Protein 6JZV (pdb70)

Radius of gyration: 25.75 Å; Cα contacts (8 Å, |Δi|>4): 1024; chains: 4; bounding box: 45×72×72 Å

Secondary structure (DSSP, 8-state):
-HHHHHHHHHHHHHHHHS-BSBS--TT-EEEEEEETTTTEEEEEEEEEETTEEEEEEEEEE--HHHHHHHHHHHHHHTT-BHHHHHHHHHHHHHHHHTS---TTS--GGGGGGGGGGGSGGGHHHHHHHHHHHHHHHTT--/-HHHHHHHHHHHHHHHHHHS-BSBS--SSSEEEEEEETTTTEEEEEEEEEETTEEEEEEEEEE--HHHHHHHHHHHHHHTT-BHHHHHHHHHHHHHHHSSS---TTS--GGGGGGGGGGGSHHHHHHHHHHHHHHHHHH--/-HHHHHHHHHHHHHHHHHHS-BSBS--SSSEEEEEEETTTTEEEEEEEEEETTEEEEEEEEEE--HHHHHHHHHHHHHHTT-BHHHHHHHHHHHHHHHTTS-----S--GGGGGGGGGGGSGGGHHHHHHHHHHHHHH-/-HHHHHHHHHHHHHHHHHHS-BSBS--TT-EEEEEEETTTTEEEEEEEEEETTEEEEEEEEEE--HHHHHHHHHHHHHHTT-BHHHHHHHHHHHHHHH------GGGGGGGGGGGSHHHHHHHHHHHHHHHHHHT-

CATH classification: 3.90.1010.10

B-factor: mean 43.9, std 19.66, range [15.32, 124.2]

Organism: Bacillus subtilis (strain 168) (NCBI:txid224308)

Solvent-accessible surface area: 26064 Å² total; per-residue (Å²): 166,80,129,88,89,66,90,74,98,111,39,6,68,40,0,63,77,14,9,11,0,26,9,16,12,60,93,6,21,14,1,40,36,24,4,45,132,60,30,0,50,2,18,0,0,1,50,40,96,70,80,65,0,88,11,0,21,1,40,26,100,13,26,21,10,1,8,0,0,0,0,4,0,0,46,24,0,29,49,88,43,18,124,47,0,55,55,6,3,130,24,0,46,16,4,1,123,46,139,88,137,39,89,103,50,124,5,42,64,2,53,17,0,41,24,16,37,188,117,93,69,71,34,88,1,0,15,3,0,4,87,0,0,71,88,0,10,83,104,105,184,105,159,111,50,100,72,68,63,92,76,148,106,35,18,86,41,1,68,75,14,6,12,0,26,12,32,17,47,128,29,63,43,6,44,35,64,1,95,120,61,48,0,107,1,57,0,0,0,71,57,88,68,84,64,0,75,14,0,24,0,37,15,136,22,27,34,18,1,11,0,0,0,0,4,0,0,44,21,0,28,54,87,51,24,128,43,0,35,47,3,1,132,9,1,43,24,7,4,103,79,120,161,38,86,100,98,55,130,5,41,64,2,55,15,0,60,35,8,48,176,130,104,71,76,27,81,0,0,20,3,0,4,92,0,0,65,128,24,25,44,246,118,154,117,52,103,62,68,64,98,80,145,113,40,18,73,40,0,74,97,12,6,11,0,31,6,23,24,91,138,31,64,52,6,62,38,69,10,103,116,55,42,0,161,6,60,0,0,0,87,51,93,68,78,54,0,74,28,0,25,0,36,21,132,14,25,36,18,0,12,0,0,0,0,4,0,0,45,20,0,26,50,72,43,33,130,41,0,43,52,4,1,123,15,0,37,56,1,3,121,56,126,159,53,110,80,108,54,128,10,43,62,3,70,16,0,56,23,12,40,191,136,88,51,74,38,75,0,0,24,6,0,4,117,0,0,69,130,25,52,107,164,111,52,101,65,66,63,102,78,143,109,39,18,74,40,0,74,109,14,8,10,0,24,7,17,16,50,83,2,46,14,0,33,36,10,2,44,126,63,24,1,33,6,43,0,0,0,63,38,89,69,83,54,0,73,27,0,20,1,41,16,122,22,28,30,20,1,12,0,0,0,0,4,0,0,45,21,0,24,50,78,52,32,136,55,0,62,59,16,1,131,63,0,22,86,36,2,145,88,161,110,128,10,40,64,2,68,15,0,81,38,9,39,179,131,107,87,82,21,94,0,0,11,8,0,1,81,0,0,58,95,1,29,88,134

Sequence (557 aa):
NANLDTLYRQVIMDHYKNPRNKGVLNDSIVVDMNNPTCGDRIRLTMKLDGDIVEDAKFEGEGCSISMASASMMTQAIKGKDIETALSMSKIFSDMMQGKEYDDSIDLGDIEALQGVSKFPARIKCATLSWKALEKGVAKEESFNANLDTLYRQVIMDHYKNPRNKGVLNDSIVVDMNNPTCGDRIRLTMKLDGDIVEDAKFEGEGCSISMASASMMTQAIKGKDIETALSMSKIFSDMMQGKEYDDSIDLGDIEALQGVSKFPARIKCATLSWKALEKGVAKSFNANLDTLYRQVIMDHYKNPRNKGVLNDSIVVDMNNPTCGDRIRLTMKLDGDIVEDAKFEGEGCSISMASASMMTQAIKGKDIETALSMSKIFSDMMQGKEYDDSIDLGDIEALQGVSKFPARIKCATLSWKALEKGVSFNANLDTLYRQVIMDHYKNPRNKGVLNDSIVVDMNNPTCGDRIRLTMKLDGDIVEDAKFEGEGCSISMASASMMTQAIKGKDIETALSMSKIFSDMMQGSIDLGDIEALQGVSKFPARIKCATLSWKALEKGVAK

Foldseek 3Di:
DVVVVVVLVVLLVCCQVVFAQADEDPPWFWFWFADVVQTKIKIKTFDDPPQFRQAIHMHIDGDSQLSSLLSLLRVQRHGHGLVVSLVVLVCLLCLLCPNDPPVVDPSPSSNSSSVVSVPVVCSCSNNGNVVRSVVRVVVVD/DVVVVVVVVLVVLLVCCQVVFAAADEDPCWQWFWFALVVQTWIKIKTFHDPPQFRQAIHMYIDGDSQQSSLLRLLRVQRHGHGLVVSLLVLVQLVLLLDVHPGDPPDPSPSLNSSNVCSVPVSCSCSNSRNSVRSCVRDND/DVVVVVVVVLVVLLVCCQVVFAAADEDPPWFWFWFADVVQTKIKIKTFDDPPQFRQAIHMYIDGDSQLSSLLRLLRVQRHGHGLVVSLLVLVLLLCLCVPHDRPPPDDSPSSNSCNVVSVPVVCSCSNSGNSVRSVVRD/DVVVVVVVVLVVLLVCCQVVFAAADEDPPWFWFWFFDVVQTKIKIKTFRDPPFAGQAIHMHIDGDSQQRSLLSLLRVQRHGGGLVVSLVVLVVLLVLLCVDDPSDSSVSSSVNSVPNSCSCSNNGNVVRSVVRVVD

InterPro domains:
  IPR002871 NIF system FeS cluster assembly, NifU, N-terminal [PF01592] (11-128)
  IPR002871 NIF system FeS cluster assembly, NifU, N-terminal [PTHR10093] (8-142)
  IPR002871 NIF system FeS cluster assembly, NifU, N-terminal [cd06664] (10-138)

Structure (mmCIF, N/CA/C/O backbone):
data_6JZV
#
_entry.id   6JZV
#
_cell.length_a   35.320
_cell.length_b   54.450
_cell.length_c   70.380
_cell.angle_alpha   68.990
_cell.angle_beta   75.860
_cell.angle_gamma   72.540
#
_symmetry.space_group_name_H-M   'P 1'
#
loop_
_entity.id
_entity.type
_entity.pdbx_description
1 polymer 'Zinc-dependent sulfurtransferase SufU'
2 non-polymer 'ZINC ION'
3 water water
#
loop_
_atom_site.group_PDB
_atom_site.id
_atom_site.type_symbol
_atom_site.label_atom_id
_atom_site.label_alt_id
_atom_site.label_comp_id
_atom_site.label_asym_id
_atom_site.label_entity_id
_atom_site.label_seq_id
_atom_site.pdbx_PDB_ins_code
_atom_site.Cartn_x
_atom_site.Cartn_y
_atom_site.Cartn_z
_atom_site.occupancy
_atom_site.B_iso_or_equiv
_atom_site.auth_seq_id
_atom_site.auth_comp_id
_atom_site.auth_asym_id
_atom_site.auth_atom_id
_atom_site.pdbx_PDB_model_num
ATOM 1 N N . ASN A 1 4 ? -16.591 0.219 -35.635 1.00 58.29 4 ASN A N 1
ATOM 2 C CA . ASN A 1 4 ? -16.243 1.205 -34.616 1.00 61.24 4 ASN A CA 1
ATOM 3 C C . ASN A 1 4 ? -16.652 0.722 -33.226 1.00 63.64 4 ASN A C 1
ATOM 4 O O . ASN A 1 4 ? -15.952 0.976 -32.245 1.00 59.94 4 ASN A O 1
ATOM 9 N N . ALA A 1 5 ? -17.798 0.040 -33.138 1.00 60.99 5 ALA A N 1
ATOM 10 C CA . ALA A 1 5 ? -18.211 -0.534 -31.861 1.00 60.05 5 ALA A CA 1
ATOM 11 C C . ALA A 1 5 ? -17.201 -1.570 -31.382 1.00 58.12 5 ALA A C 1
ATOM 12 O O . ALA A 1 5 ? -16.765 -1.542 -30.225 1.00 59.43 5 ALA A O 1
ATOM 14 N N . ASN A 1 6 ? -16.813 -2.492 -32.269 1.00 54.28 6 ASN A N 1
ATOM 15 C CA . ASN A 1 6 ? -15.805 -3.484 -31.912 1.00 53.72 6 ASN A CA 1
ATOM 16 C C . ASN A 1 6 ? -14.483 -2.807 -31.575 1.00 52.90 6 ASN A C 1
ATOM 17 O O . ASN A 1 6 ? -13.769 -3.238 -30.667 1.00 52.01 6 ASN A O 1
ATOM 22 N N . LEU A 1 7 ? -14.149 -1.737 -32.295 1.00 54.88 7 LEU A N 1
ATOM 23 C CA . LEU A 1 7 ? -12.897 -1.031 -32.045 1.00 58.91 7 LEU A CA 1
ATOM 24 C C . LEU A 1 7 ? -12.918 -0.334 -30.690 1.00 55.95 7 LEU A C 1
ATOM 25 O O . LEU A 1 7 ? -11.931 -0.383 -29.939 1.00 53.39 7 LEU A O 1
ATOM 30 N N . ASP A 1 8 ? -14.016 0.353 -30.381 1.00 54.95 8 ASP A N 1
ATOM 31 C CA . ASP A 1 8 ? -14.174 0.938 -29.057 1.00 58.42 8 ASP A CA 1
ATOM 32 C C . ASP A 1 8 ? -14.025 -0.132 -27.985 1.00 57.00 8 ASP A C 1
ATOM 33 O O . ASP A 1 8 ? -13.349 0.077 -26.969 1.00 59.72 8 ASP A O 1
ATOM 38 N N . THR A 1 9 ? -14.660 -1.288 -28.202 1.00 56.30 9 THR A N 1
ATOM 39 C CA . THR A 1 9 ? -14.568 -2.383 -27.244 1.00 58.52 9 THR A CA 1
ATOM 40 C C . THR A 1 9 ? -13.131 -2.878 -27.114 1.00 59.70 9 THR A C 1
ATOM 41 O O . THR A 1 9 ? -12.710 -3.286 -26.032 1.00 60.89 9 THR A O 1
ATOM 45 N N . LEU A 1 10 ? -12.363 -2.851 -28.206 1.00 56.56 10 LEU A N 1
ATOM 46 C CA . LEU A 1 10 ? -10.974 -3.312 -28.168 1.00 57.76 10 LEU A CA 1
ATOM 47 C C . LEU A 1 10 ? -10.099 -2.359 -27.351 1.00 53.03 10 LEU A C 1
ATOM 48 O O . LEU A 1 10 ? -9.291 -2.800 -26.517 1.00 51.51 10 LEU A O 1
ATOM 53 N N . TYR A 1 11 ? -10.228 -1.050 -27.599 1.00 51.39 11 TYR A N 1
ATOM 54 C CA . TYR A 1 11 ? -9.575 -0.062 -26.738 1.00 47.84 11 TYR A CA 1
ATOM 55 C C . TYR A 1 11 ? -9.925 -0.309 -25.276 1.00 43.66 11 TYR A C 1
ATOM 56 O O . TYR A 1 11 ? -9.045 -0.369 -24.399 1.00 40.97 11 TYR A O 1
ATOM 65 N N . ARG A 1 12 ? -11.224 -0.457 -25.007 1.00 40.68 12 ARG A N 1
ATOM 66 C CA . ARG A 1 12 ? -11.690 -0.635 -23.641 1.00 39.76 12 ARG A CA 1
ATOM 67 C C . ARG A 1 12 ? -11.139 -1.919 -23.049 1.00 35.77 12 ARG A C 1
ATOM 68 O O . ARG A 1 12 ? -10.845 -1.975 -21.858 1.00 35.89 12 ARG A O 1
ATOM 76 N N . GLN A 1 13 ? -10.992 -2.962 -23.866 1.00 34.40 13 GLN A N 1
ATOM 77 C CA . GLN A 1 13 ? -10.504 -4.235 -23.357 1.00 39.37 13 GLN A CA 1
ATOM 78 C C . GLN A 1 13 ? -9.022 -4.177 -23.033 1.00 37.18 13 GLN A C 1
ATOM 79 O O . GLN A 1 13 ? -8.591 -4.800 -22.064 1.00 38.48 13 GLN A O 1
ATOM 85 N N . VAL A 1 14 ? -8.228 -3.425 -23.796 1.00 28.68 14 VAL A N 1
ATOM 86 C CA . VAL A 1 14 ? -6.820 -3.283 -23.426 1.00 28.33 14 VAL A CA 1
ATOM 87 C C . VAL A 1 14 ? -6.704 -2.508 -22.115 1.00 29.76 14 VAL A C 1
ATOM 88 O O . VAL A 1 14 ? -6.009 -2.930 -21.172 1.00 32.75 14 VAL A O 1
ATOM 92 N N . ILE A 1 15 ? -7.436 -1.392 -22.017 1.00 30.52 15 ILE A N 1
ATOM 93 C CA . ILE A 1 15 ? -7.392 -0.596 -20.793 1.00 29.21 15 ILE A CA 1
ATOM 94 C C . ILE A 1 15 ? -7.908 -1.404 -19.604 1.00 26.44 15 ILE A C 1
ATOM 95 O O . ILE A 1 15 ? -7.326 -1.371 -18.517 1.00 27.08 15 ILE A O 1
ATOM 100 N N . MET A 1 16 ? -9.010 -2.134 -19.790 1.00 28.51 16 MET A N 1
ATOM 101 C CA . MET A 1 16 ? -9.586 -2.947 -18.724 1.00 25.75 16 MET A CA 1
ATOM 102 C C . MET A 1 16 ? -8.709 -4.138 -18.369 1.00 22.71 16 MET A C 1
ATOM 103 O O . MET A 1 16 ? -8.755 -4.604 -17.231 1.00 29.02 16 MET A O 1
ATOM 108 N N . ASP A 1 17 ? -7.967 -4.698 -19.326 1.00 28.42 17 ASP A N 1
ATOM 109 C CA . ASP A 1 17 ? -7.015 -5.741 -18.970 1.00 31.21 17 ASP A CA 1
ATOM 110 C C . ASP A 1 17 ? -5.954 -5.181 -18.040 1.00 27.94 17 ASP A C 1
ATOM 111 O O . ASP A 1 17 ? -5.570 -5.829 -17.062 1.00 29.32 17 ASP A O 1
ATOM 116 N N . HIS A 1 18 ? -5.485 -3.961 -18.312 1.00 25.46 18 HIS A N 1
ATOM 117 C CA . HIS A 1 18 ? -4.503 -3.382 -17.393 1.00 24.67 18 HIS A CA 1
ATOM 118 C C . HIS A 1 18 ? -5.144 -2.908 -16.089 1.00 22.72 18 HIS A C 1
ATOM 119 O O . HIS A 1 18 ? -4.460 -2.824 -15.062 1.00 26.85 18 HIS A O 1
ATOM 126 N N . TYR A 1 19 ? -6.436 -2.580 -16.102 1.00 22.60 19 TYR A N 1
ATOM 127 C CA . TYR A 1 19 ? -7.091 -2.132 -14.876 1.00 22.68 19 TYR A CA 1
ATOM 128 C C . TYR A 1 19 ? -7.465 -3.301 -13.967 1.00 25.13 19 TYR A C 1
ATOM 129 O O . TYR A 1 19 ? -7.270 -3.228 -12.748 1.00 21.95 19 TYR A O 1
ATOM 138 N N . LYS A 1 20 ? -8.019 -4.373 -14.531 1.00 27.07 20 LYS A N 1
ATOM 139 C CA . LYS A 1 20 ? -8.491 -5.507 -13.751 1.00 28.80 20 LYS A CA 1
ATOM 140 C C . LYS A 1 20 ? -7.427 -6.574 -13.571 1.00 33.51 20 LYS A C 1
ATOM 141 O O . LYS A 1 20 ? -7.542 -7.397 -12.654 1.00 36.99 20 LYS A O 1
ATOM 147 N N . ASN A 1 21 ? -6.401 -6.577 -14.423 1.00 24.59 21 ASN A N 1
ATOM 148 C CA . ASN A 1 21 ? -5.246 -7.461 -14.290 1.00 23.71 21 ASN A CA 1
ATOM 149 C C . ASN A 1 21 ? -3.989 -6.604 -14.210 1.00 24.26 21 ASN A C 1
ATOM 150 O O . ASN A 1 21 ? -3.085 -6.728 -15.044 1.00 25.68 21 ASN A O 1
ATOM 155 N N . PRO A 1 22 ? -3.899 -5.717 -13.216 1.00 19.67 22 PRO A N 1
ATOM 156 C CA . PRO A 1 22 ? -2.796 -4.751 -13.207 1.00 23.48 22 PRO A CA 1
ATOM 157 C C . PRO A 1 22 ? -1.454 -5.445 -13.045 1.00 19.53 22 PRO A C 1
ATOM 158 O O . PRO A 1 22 ? -1.308 -6.374 -12.251 1.00 22.73 22 PRO A O 1
ATOM 162 N N . ARG A 1 23 ? -0.469 -4.976 -13.803 1.00 22.62 23 ARG A N 1
ATOM 163 C CA . ARG A 1 23 ? 0.897 -5.438 -13.629 1.00 26.03 23 ARG A CA 1
ATOM 164 C C . ARG A 1 23 ? 1.563 -4.671 -12.494 1.00 23.82 23 ARG A C 1
ATOM 165 O O . ARG A 1 23 ? 1.307 -3.482 -12.283 1.00 22.41 23 ARG A O 1
ATOM 173 N N . ASN A 1 24 ? 2.410 -5.374 -11.748 1.00 19.20 24 ASN A N 1
ATOM 174 C CA . ASN A 1 24 ? 3.340 -4.759 -10.807 1.00 23.93 24 ASN A CA 1
ATOM 175 C C . ASN A 1 24 ? 2.630 -4.083 -9.635 1.00 25.97 24 ASN A C 1
ATOM 176 O O . ASN A 1 24 ? 3.083 -3.047 -9.147 1.00 25.84 24 ASN A O 1
ATOM 181 N N . LYS A 1 25 ? 1.512 -4.638 -9.175 1.00 18.11 25 LYS A N 1
ATOM 182 C CA . LYS A 1 25 ? 0.895 -4.129 -7.958 1.00 20.17 25 LYS A CA 1
ATOM 183 C C . LYS A 1 25 ? 1.747 -4.488 -6.752 1.00 23.88 25 LYS A C 1
ATOM 184 O O . LYS A 1 25 ? 2.317 -5.580 -6.681 1.00 18.70 25 LYS A O 1
ATOM 190 N N . GLY A 1 26 ? 1.850 -3.555 -5.803 1.00 22.28 26 GLY A N 1
ATOM 191 C CA . GLY A 1 26 ? 2.552 -3.885 -4.585 1.00 21.62 26 GLY A CA 1
ATOM 192 C C . GLY A 1 26 ? 3.514 -2.790 -4.180 1.00 22.75 26 GLY A C 1
ATOM 193 O O . GLY A 1 26 ? 3.405 -1.639 -4.616 1.00 22.06 26 GLY A O 1
ATOM 194 N N . VAL A 1 27 ? 4.461 -3.172 -3.326 1.00 25.77 27 VAL A N 1
ATOM 195 C CA . VAL A 1 27 ? 5.463 -2.267 -2.777 1.00 28.19 27 VAL A CA 1
ATOM 196 C C . VAL A 1 27 ? 6.798 -2.993 -2.790 1.00 25.75 27 VAL A C 1
ATOM 197 O O . VAL A 1 27 ? 6.893 -4.129 -2.314 1.00 29.83 27 VAL A O 1
ATOM 201 N N . LEU A 1 28 ? 7.825 -2.343 -3.326 1.00 26.94 28 LEU A N 1
ATOM 202 C CA . LEU A 1 28 ? 9.138 -2.956 -3.444 1.00 24.71 28 LEU A CA 1
ATOM 203 C C . LEU A 1 28 ? 9.948 -2.764 -2.174 1.00 29.16 28 LEU A C 1
ATOM 204 O O . LEU A 1 28 ? 9.863 -1.732 -1.504 1.00 27.06 28 LEU A O 1
ATOM 209 N N . ASN A 1 29 ? 10.742 -3.780 -1.851 1.00 31.31 29 ASN A N 1
ATOM 210 C CA . ASN A 1 29 ? 11.764 -3.631 -0.831 1.00 31.78 29 ASN A CA 1
ATOM 211 C C . ASN A 1 29 ? 12.802 -2.611 -1.279 1.00 27.80 29 ASN A C 1
ATOM 212 O O . ASN A 1 29 ? 13.018 -2.403 -2.475 1.00 30.99 29 ASN A O 1
ATOM 217 N N . ASP A 1 30 ? 13.432 -1.954 -0.302 1.00 27.27 30 ASP A N 1
ATOM 218 C CA . ASP A 1 30 ? 14.692 -1.243 -0.514 1.00 32.83 30 ASP A CA 1
ATOM 219 C C . ASP A 1 30 ? 14.557 -0.211 -1.636 1.00 35.65 30 ASP A C 1
ATOM 220 O O . ASP A 1 30 ? 15.442 -0.067 -2.482 1.00 34.93 30 ASP A O 1
ATOM 225 N N . SER A 1 31 ? 13.426 0.494 -1.675 1.00 33.13 31 SER A N 1
ATOM 226 C CA . SER A 1 31 ? 13.068 1.266 -2.857 1.00 32.22 31 SER A CA 1
ATOM 227 C C . SER A 1 31 ? 12.743 2.716 -2.516 1.00 29.23 31 SER A C 1
ATOM 228 O O . SER A 1 31 ? 12.565 3.091 -1.353 1.00 26.02 31 SER A O 1
ATOM 231 N N . ILE A 1 32 ? 12.677 3.525 -3.578 1.00 25.26 32 ILE A N 1
ATOM 232 C CA . ILE A 1 32 ? 12.132 4.878 -3.529 1.00 30.39 32 ILE A CA 1
ATOM 233 C C . ILE A 1 32 ? 10.615 4.800 -3.518 1.00 33.04 32 ILE A C 1
ATOM 234 O O . ILE A 1 32 ? 10.017 4.085 -4.332 1.00 30.45 32 ILE A O 1
ATOM 239 N N . VAL A 1 33 ? 9.982 5.541 -2.610 1.00 32.86 33 VAL A N 1
ATOM 240 C CA . VAL A 1 33 ? 8.527 5.608 -2.528 1.00 34.58 33 VAL A CA 1
ATOM 241 C C . VAL A 1 33 ? 8.087 7.027 -2.859 1.00 34.31 33 VAL A C 1
ATOM 242 O O . VAL A 1 33 ? 8.662 8.002 -2.357 1.00 34.87 33 VAL A O 1
ATOM 246 N N . VAL A 1 34 ? 7.124 7.141 -3.769 1.00 31.12 34 VAL A N 1
ATOM 247 C CA . VAL A 1 34 ? 6.555 8.413 -4.187 1.00 32.83 34 VAL A CA 1
ATOM 248 C C . VAL A 1 34 ? 5.043 8.314 -4.106 1.00 32.61 34 VAL A C 1
ATOM 249 O O . VAL A 1 34 ? 4.452 7.378 -4.654 1.00 30.47 34 VAL A O 1
ATOM 253 N N . ASP A 1 35 ? 4.414 9.281 -3.453 1.00 31.20 35 ASP A N 1
ATOM 254 C CA . ASP A 1 35 ? 2.965 9.346 -3.410 1.00 37.64 35 ASP A CA 1
ATOM 255 C C . ASP A 1 35 ? 2.508 10.511 -4.262 1.00 40.46 35 ASP A C 1
ATOM 256 O O . ASP A 1 35 ? 3.149 11.566 -4.287 1.00 44.24 35 ASP A O 1
ATOM 261 N N . MET A 1 36 ? 1.406 10.307 -4.967 1.00 37.65 36 MET A N 1
ATOM 262 C CA . MET A 1 36 ? 0.862 11.361 -5.798 1.00 41.96 36 MET A CA 1
ATOM 263 C C . MET A 1 36 ? -0.642 11.178 -5.822 1.00 40.58 36 MET A C 1
ATOM 264 O O . MET A 1 36 ? -1.144 10.049 -5.855 1.00 37.27 36 MET A O 1
ATOM 269 N N . ASN A 1 37 ? -1.355 12.295 -5.787 1.00 34.97 37 ASN A N 1
ATOM 270 C CA . ASN A 1 37 ? -2.799 12.244 -5.713 1.00 40.42 37 ASN A CA 1
ATOM 271 C C . ASN A 1 37 ? -3.367 13.271 -6.676 1.00 39.81 37 ASN A C 1
ATOM 272 O O . ASN A 1 37 ? -2.767 14.321 -6.922 1.00 37.24 37 ASN A O 1
ATOM 277 N N . ASN A 1 38 ? -4.543 12.946 -7.204 1.00 42.51 38 ASN A N 1
ATOM 278 C CA . ASN A 1 38 ? -5.313 13.766 -8.130 1.00 48.06 38 ASN A CA 1
ATOM 279 C C . ASN A 1 38 ? -6.640 14.003 -7.426 1.00 43.49 38 ASN A C 1
ATOM 280 O O . ASN A 1 38 ? -7.529 13.129 -7.438 1.00 37.65 38 ASN A O 1
ATOM 285 N N . PRO A 1 39 ? -6.768 15.126 -6.711 1.00 45.20 39 PRO A N 1
ATOM 286 C CA . PRO A 1 39 ? -7.928 15.319 -5.826 1.00 45.05 39 PRO A CA 1
ATOM 287 C C . PRO A 1 39 ? -9.245 15.524 -6.558 1.00 48.74 39 PRO A C 1
ATOM 288 O O . PRO A 1 39 ? -10.302 15.242 -5.981 1.00 53.11 39 PRO A O 1
ATOM 292 N N . THR A 1 40 ? -9.225 16.016 -7.800 1.00 47.97 40 THR A N 1
ATOM 293 C CA . THR A 1 40 ? -10.475 16.244 -8.522 1.00 53.68 40 THR A CA 1
ATOM 294 C C . THR A 1 40 ? -11.139 14.926 -8.893 1.00 52.37 40 THR A C 1
ATOM 295 O O . THR A 1 40 ? -12.329 14.719 -8.625 1.00 58.98 40 THR A O 1
ATOM 299 N N . CYS A 1 41 ? -10.383 14.021 -9.516 1.00 46.43 41 CYS A N 1
ATOM 300 C CA . CYS A 1 41 ? -10.936 12.720 -9.861 1.00 40.81 41 CYS A CA 1
ATOM 301 C C . CYS A 1 41 ? -10.929 11.799 -8.654 1.00 41.57 41 CYS A C 1
ATOM 302 O O . CYS A 1 41 ? -11.818 10.953 -8.508 1.00 44.61 41 CYS A O 1
ATOM 305 N N . GLY A 1 42 ? -9.939 11.956 -7.785 1.00 38.63 42 GLY A N 1
ATOM 306 C CA . GLY A 1 42 ? -9.785 11.074 -6.651 1.00 38.83 42 GLY A CA 1
ATOM 307 C C . GLY A 1 42 ? -8.911 9.890 -7.000 1.00 41.74 42 GLY A C 1
ATOM 308 O O . GLY A 1 42 ? -9.192 8.761 -6.583 1.00 45.99 42 GLY A O 1
ATOM 309 N N . ASP A 1 43 ? -7.844 10.127 -7.759 1.00 34.47 43 ASP A N 1
ATOM 310 C CA . ASP A 1 43 ? -6.904 9.058 -8.069 1.00 32.15 43 ASP A CA 1
ATOM 311 C C . ASP A 1 43 ? -5.730 9.186 -7.109 1.00 31.98 43 ASP A C 1
ATOM 312 O O . ASP A 1 43 ? -5.276 10.288 -6.819 1.00 28.57 43 ASP A O 1
ATOM 317 N N . ARG A 1 44 ? -5.261 8.070 -6.577 1.00 32.04 44 ARG A N 1
ATOM 318 C CA . ARG A 1 44 ? -4.074 8.125 -5.741 1.00 35.52 44 ARG A CA 1
ATOM 319 C C . ARG A 1 44 ? -3.173 6.954 -6.086 1.00 35.38 44 ARG A C 1
ATOM 320 O O . ARG A 1 44 ? -3.644 5.818 -6.232 1.00 31.58 44 ARG A O 1
ATOM 328 N N . ILE A 1 45 ? -1.874 7.240 -6.195 1.00 32.95 45 ILE A N 1
ATOM 329 C CA . ILE A 1 45 ? -0.877 6.233 -6.521 1.00 34.49 45 ILE A CA 1
ATOM 330 C C . ILE A 1 45 ? 0.289 6.348 -5.551 1.00 31.91 45 ILE A C 1
ATOM 331 O O . ILE A 1 45 ? 0.672 7.450 -5.128 1.00 27.62 45 ILE A O 1
ATOM 336 N N . ARG A 1 46 ? 0.838 5.193 -5.185 1.00 29.80 46 ARG A N 1
ATOM 337 C CA . ARG A 1 46 ? 2.087 5.046 -4.459 1.00 30.85 46 ARG A CA 1
ATOM 338 C C . ARG A 1 46 ? 3.003 4.233 -5.360 1.00 33.12 46 ARG A C 1
ATOM 339 O O . ARG A 1 46 ? 2.802 3.025 -5.517 1.00 25.46 46 ARG A O 1
ATOM 347 N N . LEU A 1 47 ? 3.992 4.887 -5.957 1.00 29.72 47 LEU A N 1
ATOM 348 C CA . LEU A 1 47 ? 4.939 4.225 -6.838 1.00 30.02 47 LEU A CA 1
ATOM 349 C C . LEU A 1 47 ? 6.216 3.950 -6.059 1.00 33.11 47 LEU A C 1
ATOM 350 O O . LEU A 1 47 ? 6.768 4.857 -5.432 1.00 25.07 47 LEU A O 1
ATOM 355 N N . THR A 1 48 ? 6.683 2.707 -6.103 1.00 29.61 48 THR A N 1
ATOM 356 C CA . THR A 1 48 ? 7.980 2.363 -5.553 1.00 25.14 48 THR A CA 1
ATOM 357 C C . THR A 1 48 ? 8.870 1.934 -6.704 1.00 25.71 48 THR A C 1
ATOM 358 O O . THR A 1 48 ? 8.420 1.253 -7.631 1.00 25.71 48 THR A O 1
ATOM 362 N N . MET A 1 49 ? 10.137 2.323 -6.625 1.00 17.00 49 MET A N 1
ATOM 363 C CA . MET A 1 49 ? 11.104 1.992 -7.660 1.00 26.99 49 MET A CA 1
ATOM 364 C C . MET A 1 49 ? 12.405 1.554 -7.015 1.00 30.11 49 MET A C 1
ATOM 365 O O . MET A 1 49 ? 12.954 2.262 -6.165 1.00 26.98 49 MET A O 1
ATOM 370 N N . LYS A 1 50 ? 12.879 0.386 -7.435 1.00 31.15 50 LYS A N 1
ATOM 371 C CA . LYS A 1 50 ? 14.168 -0.148 -7.034 1.00 35.26 50 LYS A CA 1
ATOM 372 C C . LYS A 1 50 ? 15.151 0.230 -8.131 1.00 40.02 50 LYS A C 1
ATOM 373 O O . LYS A 1 50 ? 15.078 -0.313 -9.243 1.00 37.93 50 LYS A O 1
ATOM 379 N N . LEU A 1 51 ? 16.044 1.173 -7.824 1.00 41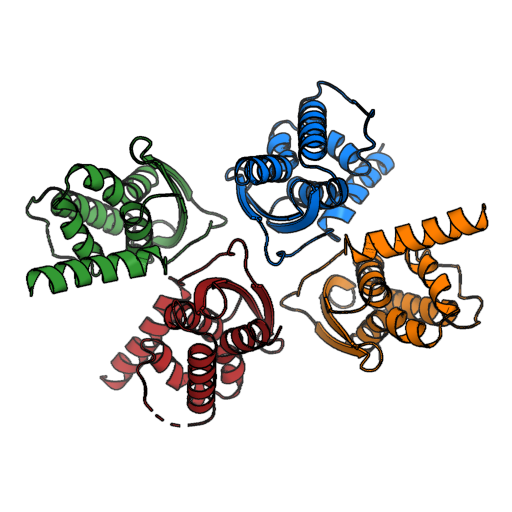.61 51 LEU A N 1
ATOM 380 C CA . LEU A 1 51 ? 17.083 1.619 -8.742 1.00 47.85 51 LEU A CA 1
ATOM 381 C C . LEU A 1 51 ? 18.406 0.942 -8.412 1.00 47.53 51 LEU A C 1
ATOM 382 O O . LEU A 1 51 ? 18.845 0.949 -7.257 1.00 48.46 51 LEU A O 1
ATOM 387 N N . ASP A 1 52 ? 19.040 0.370 -9.431 1.00 46.84 52 ASP A N 1
ATOM 388 C CA . ASP A 1 52 ? 20.423 -0.096 -9.351 1.00 47.21 52 ASP A CA 1
ATOM 389 C C . ASP A 1 52 ? 21.276 0.992 -9.996 1.00 43.35 52 ASP A C 1
ATOM 390 O O . ASP A 1 52 ? 21.451 1.029 -11.216 1.00 37.98 52 ASP A O 1
ATOM 395 N N . GLY A 1 53 ? 21.801 1.891 -9.165 1.00 40.24 53 GLY A N 1
ATOM 396 C CA . GLY A 1 53 ? 22.377 3.127 -9.656 1.00 38.88 53 GLY A CA 1
ATOM 397 C C . GLY A 1 53 ? 21.344 3.985 -10.360 1.00 40.14 53 GLY A C 1
ATOM 398 O O . GLY A 1 53 ? 20.488 4.591 -9.708 1.00 43.87 53 GLY A O 1
ATOM 399 N N . ASP A 1 54 ? 21.413 4.046 -11.692 1.00 36.17 54 ASP A N 1
ATOM 400 C CA . ASP A 1 54 ? 20.465 4.807 -12.497 1.00 37.17 54 ASP A CA 1
ATOM 401 C C . ASP A 1 54 ? 19.591 3.899 -13.355 1.00 33.78 54 ASP A C 1
ATOM 402 O O . ASP A 1 54 ? 18.961 4.366 -14.308 1.00 36.13 54 ASP A O 1
ATOM 407 N N . ILE A 1 55 ? 19.542 2.612 -13.033 1.00 30.71 55 ILE A N 1
ATOM 408 C CA . ILE A 1 55 ? 18.763 1.641 -13.786 1.00 30.82 55 ILE A CA 1
ATOM 409 C C . ILE A 1 55 ? 17.486 1.351 -13.015 1.00 32.20 55 ILE A C 1
ATOM 410 O O . ILE A 1 55 ? 17.534 0.984 -11.834 1.00 32.45 55 ILE A O 1
ATOM 415 N N . VAL A 1 56 ? 16.343 1.521 -13.673 1.00 32.05 56 VAL A N 1
ATOM 416 C CA . VAL A 1 56 ? 15.095 1.111 -13.046 1.00 30.17 56 VAL A CA 1
ATOM 417 C C . VAL A 1 56 ? 15.121 -0.407 -12.985 1.00 33.06 56 VAL A C 1
ATOM 418 O O . VAL A 1 56 ? 14.752 -1.085 -13.949 1.00 37.03 56 VAL A O 1
ATOM 422 N N . GLU A 1 57 ? 15.572 -0.952 -11.855 1.00 29.21 57 GLU A N 1
ATOM 423 C CA . GLU A 1 57 ? 15.659 -2.400 -11.746 1.00 29.54 57 GLU A CA 1
ATOM 424 C C . GLU A 1 57 ? 14.284 -3.008 -11.526 1.00 28.92 57 GLU A C 1
ATOM 425 O O . GLU A 1 57 ? 13.984 -4.082 -12.060 1.00 27.67 57 GLU A O 1
ATOM 431 N N . ASP A 1 58 ? 13.432 -2.323 -10.768 1.00 26.30 58 ASP A N 1
ATOM 432 C CA . ASP A 1 58 ? 12.066 -2.804 -10.613 1.00 21.16 58 ASP A CA 1
ATOM 433 C C . ASP A 1 58 ? 11.167 -1.627 -10.272 1.00 20.72 58 ASP A C 1
ATOM 434 O O . ASP A 1 58 ? 11.631 -0.586 -9.807 1.00 21.11 58 ASP A O 1
ATOM 439 N N . ALA A 1 59 ? 9.871 -1.804 -10.516 1.00 20.50 59 ALA A N 1
ATOM 440 C CA . ALA A 1 59 ? 8.913 -0.742 -10.238 1.00 22.63 59 ALA A CA 1
ATOM 441 C C . ALA A 1 59 ? 7.553 -1.358 -9.960 1.00 23.93 59 ALA A C 1
ATOM 442 O O . ALA A 1 59 ? 7.047 -2.142 -10.768 1.00 25.85 59 ALA A O 1
ATOM 444 N N . LYS A 1 60 ? 6.973 -1.002 -8.819 1.00 21.28 60 LYS A N 1
ATOM 445 C CA . LYS A 1 60 ? 5.649 -1.470 -8.447 1.00 19.05 60 LYS A CA 1
ATOM 446 C C . LYS A 1 60 ? 4.808 -0.266 -8.056 1.00 25.37 60 LYS A C 1
ATOM 447 O O . LYS A 1 60 ? 5.333 0.821 -7.800 1.00 23.55 60 LYS A O 1
ATOM 453 N N . PHE A 1 61 ? 3.490 -0.453 -8.035 1.00 22.24 61 PHE A N 1
ATOM 454 C CA . PHE A 1 61 ? 2.612 0.620 -7.601 1.00 24.20 61 PHE A CA 1
ATOM 455 C C . PHE A 1 61 ? 1.439 0.045 -6.825 1.00 24.71 61 PHE A C 1
ATOM 456 O O . PHE A 1 61 ? 0.990 -1.077 -7.069 1.00 23.86 61 PHE A O 1
ATOM 464 N N . GLU A 1 62 ? 0.965 0.827 -5.872 1.00 25.31 62 GLU A N 1
ATOM 465 C CA . GLU A 1 62 ? -0.320 0.612 -5.234 1.00 27.85 62 GLU A CA 1
ATOM 466 C C . GLU A 1 62 ? -1.171 1.838 -5.508 1.00 28.94 62 GLU A C 1
ATOM 467 O O . GLU A 1 62 ? -0.648 2.908 -5.815 1.00 23.04 62 GLU A O 1
ATOM 473 N N . GLY A 1 63 ? -2.485 1.676 -5.485 1.00 29.03 63 GLY A N 1
ATOM 474 C CA . GLY A 1 63 ? -3.317 2.856 -5.605 1.00 33.30 63 GLY A CA 1
ATOM 475 C C . GLY A 1 63 ? -4.782 2.510 -5.728 1.00 33.02 63 GLY A C 1
ATOM 476 O O . GLY A 1 63 ? -5.178 1.339 -5.773 1.00 32.16 63 GLY A O 1
ATOM 477 N N . GLU A 1 64 ? -5.575 3.572 -5.808 1.00 35.48 64 GLU A N 1
ATOM 478 C CA . GLU A 1 64 ? -6.993 3.491 -6.138 1.00 39.18 64 GLU A CA 1
ATOM 479 C C . GLU A 1 64 ? -7.371 4.700 -6.970 1.00 38.11 64 GLU A C 1
ATOM 480 O O . GLU A 1 64 ? -7.056 5.835 -6.607 1.00 40.61 64 GLU A O 1
ATOM 486 N N . GLY A 1 65 ? -8.077 4.455 -8.062 1.00 33.66 65 GLY A N 1
ATOM 487 C CA . GLY A 1 65 ? -8.480 5.538 -8.929 1.00 31.86 65 GLY A CA 1
ATOM 488 C C . GLY A 1 65 ? -9.282 5.000 -10.089 1.00 29.36 65 GLY A C 1
ATOM 489 O O . GLY A 1 65 ? -9.699 3.838 -10.103 1.00 31.03 65 GLY A O 1
ATOM 490 N N . CYS A 1 66 ? -9.494 5.872 -11.064 1.00 23.71 66 CYS A N 1
ATOM 491 C CA . CYS A 1 66 ? -10.259 5.495 -12.229 1.00 25.79 66 CYS A CA 1
ATOM 492 C C . CYS A 1 66 ? -9.486 4.475 -13.062 1.00 25.13 66 CYS A C 1
ATOM 493 O O . CYS A 1 66 ? -8.293 4.227 -12.856 1.00 31.08 66 CYS A O 1
ATOM 496 N N . SER A 1 67 ? -10.204 3.860 -14.004 1.00 26.63 67 SER A N 1
ATOM 497 C CA . SER A 1 67 ? -9.595 2.890 -14.908 1.00 29.84 67 SER A CA 1
ATOM 498 C C . SER A 1 67 ? -8.376 3.474 -15.610 1.00 28.10 67 SER A C 1
ATOM 499 O O . SER A 1 67 ? -7.363 2.789 -15.788 1.00 25.39 67 SER A O 1
ATOM 502 N N . ILE A 1 68 ? -8.459 4.742 -16.018 1.00 27.12 68 ILE A N 1
ATOM 503 C CA . ILE A 1 68 ? -7.399 5.339 -16.824 1.00 28.36 68 ILE A CA 1
ATOM 504 C C . ILE A 1 68 ? -6.107 5.453 -16.022 1.00 24.10 68 ILE A C 1
ATOM 505 O O . ILE A 1 68 ? -5.040 5.028 -16.477 1.00 31.75 68 ILE A O 1
ATOM 510 N N . SER A 1 69 ? -6.189 5.991 -14.801 1.00 22.82 69 SER A N 1
ATOM 511 C CA . SER A 1 69 ? -4.970 6.233 -14.031 1.00 25.36 69 SER A CA 1
ATOM 512 C C . SER A 1 69 ? -4.309 4.925 -13.603 1.00 25.70 69 SER A C 1
ATOM 513 O O . SER A 1 69 ? -3.084 4.778 -13.702 1.00 25.81 69 SER A O 1
ATOM 516 N N . MET A 1 70 ? -5.105 3.939 -13.188 1.00 24.45 70 MET A N 1
ATOM 517 C CA . MET A 1 70 ? -4.531 2.680 -12.720 1.00 23.56 70 MET A CA 1
ATOM 518 C C . MET A 1 70 ? -4.004 1.850 -13.884 1.00 20.68 70 MET A C 1
ATOM 519 O O . MET A 1 70 ? -2.940 1.225 -13.777 1.00 28.29 70 MET A O 1
ATOM 524 N N . ALA A 1 71 ? -4.731 1.834 -15.006 1.00 24.19 71 ALA A N 1
ATOM 525 C CA . ALA A 1 71 ? -4.225 1.165 -16.199 1.00 21.22 71 ALA A CA 1
ATOM 526 C C . ALA A 1 71 ? -2.924 1.804 -16.672 1.00 21.15 71 ALA A C 1
ATOM 527 O O . ALA A 1 71 ? -1.982 1.103 -17.056 1.00 21.46 71 ALA A O 1
ATOM 529 N N . SER A 1 72 ? -2.862 3.137 -16.664 1.00 23.66 72 SER A N 1
ATOM 530 C CA . SER A 1 72 ? -1.645 3.831 -17.068 1.00 24.60 72 SER A CA 1
ATOM 531 C C . SER A 1 72 ? -0.483 3.486 -16.147 1.00 19.38 72 SER A C 1
ATOM 532 O O . SER A 1 72 ? 0.647 3.296 -16.609 1.00 24.32 72 SER A O 1
ATOM 535 N N . ALA A 1 73 ? -0.733 3.419 -14.835 1.00 20.29 73 ALA A N 1
ATOM 536 C CA . ALA A 1 73 ? 0.319 3.019 -13.902 1.00 17.91 73 ALA A CA 1
ATOM 537 C C . ALA A 1 73 ? 0.817 1.603 -14.183 1.00 22.28 73 ALA A C 1
ATOM 538 O O . ALA A 1 73 ? 2.032 1.350 -14.188 1.00 19.69 73 ALA A O 1
ATOM 540 N N . SER A 1 74 ? -0.107 0.661 -14.402 1.00 17.30 74 SER A N 1
ATOM 541 C CA . SER A 1 74 ? 0.285 -0.700 -14.775 1.00 21.61 74 SER A CA 1
ATOM 542 C C . SER A 1 74 ? 1.174 -0.697 -16.015 1.00 21.31 74 SER A C 1
ATOM 543 O O . SER A 1 74 ? 2.277 -1.275 -16.018 1.00 23.93 74 SER A O 1
ATOM 546 N N . MET A 1 75 ? 0.731 0.005 -17.064 1.00 24.27 75 MET A N 1
ATOM 547 C CA . MET A 1 75 ? 1.478 0.008 -18.314 1.00 21.58 75 MET A CA 1
ATOM 548 C C . MET A 1 75 ? 2.832 0.675 -18.138 1.00 21.08 75 MET A C 1
ATOM 549 O O . MET A 1 75 ? 3.822 0.229 -18.725 1.00 19.89 75 MET A O 1
ATOM 554 N N . MET A 1 76 ? 2.900 1.722 -17.315 1.00 19.89 76 MET A N 1
ATOM 555 C CA . MET A 1 76 ? 4.150 2.449 -17.138 1.00 22.40 76 MET A CA 1
ATOM 556 C C . MET A 1 76 ? 5.173 1.593 -16.416 1.00 20.85 76 MET A C 1
ATOM 557 O O . MET A 1 76 ? 6.336 1.514 -16.835 1.00 24.01 76 MET A O 1
ATOM 562 N N . THR A 1 77 ? 4.769 0.982 -15.296 1.00 19.05 77 THR A N 1
ATOM 563 C CA . THR A 1 77 ? 5.700 0.130 -14.567 1.00 23.79 77 THR A CA 1
ATOM 564 C C . THR A 1 77 ? 6.207 -0.986 -15.465 1.00 24.74 77 THR A C 1
ATOM 565 O O . THR A 1 77 ? 7.402 -1.309 -15.450 1.00 21.33 77 THR A O 1
ATOM 569 N N . GLN A 1 78 ? 5.322 -1.564 -16.284 1.00 21.61 78 GLN A N 1
ATOM 570 C CA . GLN A 1 78 ? 5.784 -2.595 -17.209 1.00 25.77 78 GLN A CA 1
ATOM 571 C C . GLN A 1 78 ? 6.755 -2.023 -18.242 1.00 28.51 78 GLN A C 1
ATOM 572 O O . GLN A 1 78 ? 7.714 -2.696 -18.642 1.00 27.36 78 GLN A O 1
ATOM 578 N N . ALA A 1 79 ? 6.523 -0.782 -18.690 1.00 27.96 79 ALA A N 1
ATOM 579 C CA . ALA A 1 79 ? 7.328 -0.201 -19.763 1.00 28.20 79 ALA A CA 1
ATOM 580 C C . ALA A 1 79 ? 8.709 0.258 -19.303 1.00 33.44 79 ALA A C 1
ATOM 581 O O . ALA A 1 79 ? 9.663 0.208 -20.088 1.00 30.01 79 ALA A O 1
ATOM 583 N N . ILE A 1 80 ? 8.846 0.720 -18.056 1.00 31.58 80 ILE A N 1
ATOM 584 C CA . ILE A 1 80 ? 10.099 1.334 -17.620 1.00 32.55 80 ILE A CA 1
ATOM 585 C C . ILE A 1 80 ? 11.059 0.321 -17.019 1.00 32.02 80 ILE A C 1
ATOM 586 O O . ILE A 1 80 ? 12.223 0.665 -16.761 1.00 26.33 80 ILE A O 1
ATOM 591 N N . LYS A 1 81 ? 10.600 -0.901 -16.755 1.00 32.79 81 LYS A N 1
ATOM 592 C CA . LYS A 1 81 ? 11.432 -1.874 -16.062 1.00 37.85 81 LYS A CA 1
ATOM 593 C C . LYS A 1 81 ? 12.671 -2.202 -16.886 1.00 34.63 81 LYS A C 1
ATOM 594 O O . LYS A 1 81 ? 12.578 -2.582 -18.057 1.00 35.64 81 LYS A O 1
ATOM 600 N N . GLY A 1 82 ? 13.835 -2.065 -16.254 1.00 32.66 82 GLY A N 1
ATOM 601 C CA . GLY A 1 82 ? 15.108 -2.332 -16.886 1.00 36.69 82 GLY A CA 1
ATOM 602 C C . GLY A 1 82 ? 15.729 -1.166 -17.625 1.00 37.05 82 GLY A C 1
ATOM 603 O O . GLY A 1 82 ? 16.847 -1.306 -18.135 1.00 38.41 82 GLY A O 1
ATOM 604 N N . LYS A 1 83 ? 15.048 -0.032 -17.711 1.00 32.79 83 LYS A N 1
ATOM 605 C CA . LYS A 1 83 ? 15.576 1.113 -18.429 1.00 33.05 83 LYS A CA 1
ATOM 606 C C . LYS A 1 83 ? 16.390 2.002 -17.496 1.00 34.36 83 LYS A C 1
ATOM 607 O O . LYS A 1 83 ? 16.215 1.989 -16.274 1.00 32.41 83 LYS A O 1
ATOM 613 N N . ASP A 1 84 ? 17.296 2.776 -18.086 1.00 33.44 84 ASP A N 1
ATOM 614 C CA . ASP A 1 84 ? 17.978 3.802 -17.315 1.00 33.57 84 ASP A CA 1
ATOM 615 C C . ASP A 1 84 ? 17.056 4.997 -17.089 1.00 32.95 84 ASP A C 1
ATOM 616 O O . ASP A 1 84 ? 16.093 5.220 -17.826 1.00 37.96 84 ASP A O 1
ATOM 621 N N . ILE A 1 85 ? 17.364 5.757 -16.034 1.00 35.66 85 ILE A N 1
ATOM 622 C CA . ILE A 1 85 ? 16.575 6.933 -15.666 1.00 41.26 85 ILE A CA 1
ATOM 623 C C . ILE A 1 85 ? 16.374 7.853 -16.863 1.00 43.78 85 ILE A C 1
ATOM 624 O O . ILE A 1 85 ? 15.279 8.377 -17.091 1.00 42.56 85 ILE A O 1
ATOM 629 N N . GLU A 1 86 ? 17.439 8.084 -17.632 1.00 41.16 86 GLU A N 1
ATOM 630 C CA . GLU A 1 86 ? 17.363 9.019 -18.749 1.00 46.16 86 GLU A CA 1
ATOM 631 C C . GLU A 1 86 ? 16.334 8.550 -19.776 1.00 42.73 86 GLU A C 1
ATOM 632 O O . GLU A 1 86 ? 15.498 9.330 -20.247 1.00 42.36 86 GLU A O 1
ATOM 638 N N . THR A 1 87 ? 16.379 7.259 -20.116 1.00 36.46 87 THR A N 1
ATOM 639 C CA . THR A 1 87 ? 15.415 6.698 -21.057 1.00 34.35 87 THR A CA 1
ATOM 640 C C . THR A 1 87 ? 14.005 6.740 -20.486 1.00 33.14 87 THR A C 1
ATOM 641 O O . THR A 1 87 ? 13.045 7.009 -21.213 1.00 32.45 87 THR A O 1
ATOM 645 N N . ALA A 1 88 ? 13.851 6.453 -19.193 1.00 34.93 88 ALA A N 1
ATOM 646 C CA . ALA A 1 88 ? 12.524 6.500 -18.585 1.00 32.74 88 ALA A CA 1
ATOM 647 C C . ALA A 1 88 ? 11.948 7.911 -18.646 1.00 34.20 88 ALA A C 1
ATOM 648 O O . ALA A 1 88 ? 10.749 8.095 -18.886 1.00 34.16 88 ALA A O 1
ATOM 650 N N . LEU A 1 89 ? 12.798 8.922 -18.450 1.00 34.82 89 LEU A N 1
ATOM 651 C CA . LEU A 1 89 ? 12.338 10.306 -18.501 1.00 33.11 89 LEU A CA 1
ATOM 652 C C . LEU A 1 89 ? 12.010 10.717 -19.930 1.00 34.24 89 LEU A C 1
ATOM 653 O O . LEU A 1 89 ? 11.056 11.475 -20.168 1.00 35.78 89 LEU A O 1
ATOM 658 N N . SER A 1 90 ? 12.779 10.216 -20.898 1.00 34.88 90 SER A N 1
ATOM 659 C CA . SER A 1 90 ? 12.434 10.446 -22.295 1.00 37.23 90 SER A CA 1
ATOM 660 C C . SER A 1 90 ? 11.085 9.815 -22.627 1.00 36.60 90 SER A C 1
ATOM 661 O O . SER A 1 90 ? 10.271 10.409 -23.343 1.00 36.40 90 SER A O 1
ATOM 664 N N . MET A 1 91 ? 10.836 8.604 -22.119 1.00 29.77 91 MET A N 1
ATOM 665 C CA . MET A 1 91 ? 9.550 7.954 -22.347 1.00 29.71 91 MET A CA 1
ATOM 666 C C . MET A 1 91 ? 8.424 8.743 -21.694 1.00 27.23 91 MET A C 1
ATOM 667 O O . MET A 1 91 ? 7.325 8.847 -22.251 1.00 31.27 91 MET A O 1
ATOM 672 N N . SER A 1 92 ? 8.684 9.309 -20.512 1.00 28.63 92 SER A N 1
ATOM 673 C CA . SER A 1 92 ? 7.669 10.114 -19.839 1.00 27.33 92 SER A CA 1
ATOM 674 C C . SER A 1 92 ? 7.321 11.349 -20.657 1.00 31.58 92 SER A C 1
ATOM 675 O O . SER A 1 92 ? 6.145 11.710 -20.785 1.00 33.16 92 SER A O 1
ATOM 678 N N . LYS A 1 93 ? 8.333 12.010 -21.217 1.00 33.32 93 LYS A N 1
ATOM 679 C CA . LYS A 1 93 ? 8.074 13.200 -22.022 1.00 36.91 93 LYS A CA 1
ATOM 680 C C . LYS A 1 93 ? 7.347 12.833 -23.307 1.00 36.02 93 LYS A C 1
ATOM 681 O O . LYS A 1 93 ? 6.423 13.541 -23.730 1.00 37.26 93 LYS A O 1
ATOM 687 N N . ILE A 1 94 ? 7.744 11.722 -23.936 1.00 36.10 94 ILE A N 1
ATOM 688 C CA . ILE A 1 94 ? 7.045 11.260 -25.131 1.00 35.93 94 ILE A CA 1
ATOM 689 C C . ILE A 1 94 ? 5.580 10.992 -24.813 1.00 35.46 94 ILE A C 1
ATOM 690 O O . ILE A 1 94 ? 4.686 11.373 -25.578 1.00 36.97 94 ILE A O 1
ATOM 695 N N . PHE A 1 95 ? 5.311 10.342 -23.676 1.00 31.63 95 PHE A N 1
ATOM 696 C CA . PHE A 1 95 ? 3.934 10.024 -23.320 1.00 32.31 95 PHE A CA 1
ATOM 697 C C . PHE A 1 95 ? 3.142 11.291 -23.028 1.00 36.53 95 PHE A C 1
ATOM 698 O O . PHE A 1 95 ? 1.967 11.390 -23.393 1.00 42.20 95 PHE A O 1
ATOM 706 N N . SER A 1 96 ? 3.754 12.254 -22.337 1.00 40.62 96 SER A N 1
ATOM 707 C CA . SER A 1 96 ? 3.071 13.516 -22.066 1.00 44.94 96 SER A CA 1
ATOM 708 C C . SER A 1 96 ?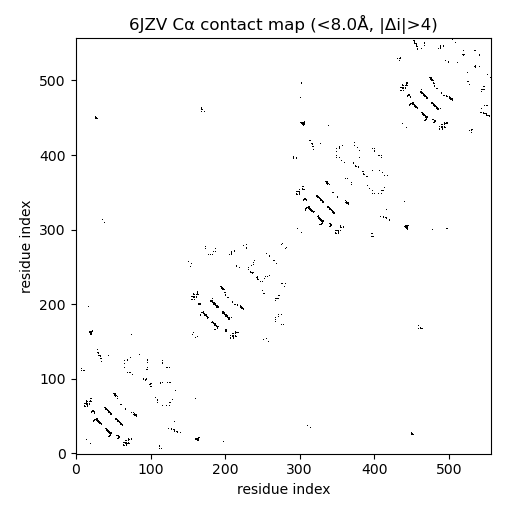 2.696 14.222 -23.367 1.00 42.89 96 SER A C 1
ATOM 709 O O . SER A 1 96 ? 1.575 14.727 -23.518 1.00 45.30 96 SER A O 1
ATOM 712 N N . ASP A 1 97 ? 3.632 14.273 -24.320 1.00 41.55 97 ASP A N 1
ATOM 713 C CA . ASP A 1 97 ? 3.332 14.887 -25.612 1.00 47.13 97 ASP A CA 1
ATOM 714 C C . ASP A 1 97 ? 2.229 14.126 -26.338 1.00 50.03 97 ASP A C 1
ATOM 715 O O . ASP A 1 97 ? 1.340 14.735 -26.946 1.00 49.30 97 ASP A O 1
ATOM 720 N N . MET A 1 98 ? 2.267 12.793 -26.279 1.00 49.35 98 MET A N 1
ATOM 721 C CA . MET A 1 98 ? 1.239 11.981 -26.920 1.00 51.67 98 MET A CA 1
ATOM 722 C C . MET A 1 98 ? -0.123 12.201 -26.274 1.00 53.70 98 MET A C 1
ATOM 723 O O . MET A 1 98 ? -1.151 12.140 -26.957 1.00 55.10 98 MET A O 1
ATOM 728 N N . MET A 1 99 ? -0.149 12.489 -24.973 1.00 51.83 99 MET A N 1
ATOM 729 C CA . MET A 1 99 ? -1.408 12.759 -24.288 1.00 52.44 99 MET A CA 1
ATOM 730 C C . MET A 1 99 ? -1.945 14.137 -24.637 1.00 54.33 99 MET A C 1
ATOM 731 O O . MET A 1 99 ? -3.159 14.312 -24.779 1.00 49.84 99 MET A O 1
ATOM 736 N N . GLN A 1 100 ? -1.064 15.122 -24.789 1.00 60.51 100 GLN A N 1
ATOM 737 C CA . GLN A 1 100 ? -1.526 16.452 -25.161 1.00 68.86 100 GLN A CA 1
ATOM 738 C C . GLN A 1 100 ? -1.740 16.600 -26.664 1.00 70.24 100 GLN A C 1
ATOM 739 O O . GLN A 1 100 ? -2.231 17.646 -27.102 1.00 74.82 100 GLN A O 1
ATOM 745 N N . GLY A 1 101 ? -1.350 15.604 -27.458 1.00 84.52 101 GLY A N 1
ATOM 746 C CA . GLY A 1 101 ? -1.601 15.615 -28.885 1.00 83.02 101 GLY A CA 1
ATOM 747 C C . GLY A 1 101 ? -0.493 16.198 -29.725 1.00 78.88 101 GLY A C 1
ATOM 748 O O . GLY A 1 101 ? -0.736 16.558 -30.883 1.00 77.64 101 GLY A O 1
ATOM 749 N N . LYS A 1 102 ? 0.724 16.284 -29.192 1.00 78.07 102 LYS A N 1
ATOM 750 C CA . LYS A 1 102 ? 1.801 16.981 -29.881 1.00 78.39 102 LYS A CA 1
ATOM 751 C C . LYS A 1 102 ? 2.623 16.067 -30.780 1.00 85.23 102 LYS A C 1
ATOM 752 O O . LYS A 1 102 ? 3.011 16.474 -31.879 1.00 91.72 102 LYS A O 1
ATOM 758 N N . GLU A 1 103 ? 2.904 14.841 -30.348 1.00 89.55 103 GLU A N 1
ATOM 759 C CA . GLU A 1 103 ? 3.781 13.974 -31.127 1.00 94.96 103 GLU A CA 1
ATOM 760 C C . GLU A 1 103 ? 3.444 12.516 -30.860 1.00 97.67 103 GLU A C 1
ATOM 761 O O . GLU A 1 103 ? 3.568 12.046 -29.725 1.00 96.70 103 GLU A O 1
ATOM 767 N N . TYR A 1 104 ? 3.033 11.803 -31.907 1.00 102.43 104 TYR A N 1
ATOM 768 C CA . TYR A 1 104 ? 2.867 10.352 -31.836 1.00 107.31 104 TYR A CA 1
ATOM 769 C C . TYR A 1 104 ? 4.192 9.676 -32.191 1.00 107.20 104 TYR A C 1
ATOM 770 O O . TYR A 1 104 ? 4.307 8.864 -33.107 1.00 109.16 104 TYR A O 1
ATOM 779 N N . ASP A 1 105 ? 5.210 10.060 -31.422 1.00 106.30 105 ASP A N 1
ATOM 780 C CA . ASP A 1 105 ? 6.582 9.604 -31.591 1.00 107.08 105 ASP A CA 1
ATOM 781 C C . ASP A 1 105 ? 6.736 8.136 -31.228 1.00 110.65 105 ASP A C 1
ATOM 782 O O . ASP A 1 105 ? 7.053 7.807 -30.081 1.00 110.29 105 ASP A O 1
ATOM 787 N N . ASP A 1 106 ? 6.539 7.243 -32.198 1.00 114.66 106 ASP A N 1
ATOM 788 C CA . ASP A 1 106 ? 6.737 5.819 -31.971 1.00 117.57 106 ASP A CA 1
ATOM 789 C C . ASP A 1 106 ? 8.188 5.392 -32.162 1.00 119.58 106 ASP A C 1
ATOM 790 O O . ASP A 1 106 ? 8.446 4.208 -32.422 1.00 124.05 106 ASP A O 1
ATOM 795 N N . SER A 1 107 ? 9.141 6.329 -32.071 1.00 118.46 107 SER A N 1
ATOM 796 C CA . SER A 1 107 ? 10.551 5.951 -32.025 1.00 115.83 107 SER A CA 1
ATOM 797 C C . SER A 1 107 ? 10.780 4.883 -30.965 1.00 112.28 107 SER A C 1
ATOM 798 O O . SER A 1 107 ? 11.486 3.897 -31.200 1.00 116.27 107 SER A O 1
ATOM 801 N N . ILE A 1 108 ? 10.137 5.041 -29.817 1.00 105.90 108 ILE A N 1
ATOM 802 C CA . ILE A 1 108 ? 10.152 4.021 -28.779 1.00 100.00 108 ILE A CA 1
ATOM 803 C C . ILE A 1 108 ? 8.817 3.307 -28.877 1.00 95.74 108 ILE A C 1
ATOM 804 O O . ILE A 1 108 ? 7.785 3.937 -29.137 1.00 96.35 108 ILE A O 1
ATOM 809 N N . ASP A 1 109 ? 8.822 1.994 -28.679 1.00 89.87 109 ASP A N 1
ATOM 810 C CA . ASP A 1 109 ? 7.597 1.216 -28.774 1.00 82.05 109 ASP A CA 1
ATOM 811 C C . ASP A 1 109 ? 6.933 1.260 -27.405 1.00 78.61 109 ASP A C 1
ATOM 812 O O . ASP A 1 109 ? 7.420 0.645 -26.450 1.00 77.23 109 ASP A O 1
ATOM 817 N N . LEU A 1 110 ? 5.836 2.003 -27.303 1.00 74.23 110 LEU A N 1
ATOM 818 C CA . LEU A 1 110 ? 5.159 2.169 -26.030 1.00 67.03 110 LEU A CA 1
ATOM 819 C C . LEU A 1 110 ? 4.139 1.073 -25.767 1.00 61.86 110 LEU A C 1
ATOM 820 O O . LEU A 1 110 ? 3.542 1.050 -24.687 1.00 58.17 110 LEU A O 1
ATOM 825 N N . GLY A 1 111 ? 3.966 0.150 -26.707 1.00 41.47 111 GLY A N 1
ATOM 826 C CA . GLY A 1 111 ? 3.054 -0.965 -26.511 1.00 40.01 111 GLY A CA 1
ATOM 827 C C . GLY A 1 111 ? 1.662 -0.526 -26.110 1.00 37.92 111 GLY A C 1
ATOM 828 O O . GLY A 1 111 ? 1.087 0.418 -26.675 1.00 37.58 111 GLY A O 1
ATOM 829 N N . ASP A 1 112 ? 1.132 -1.187 -25.076 1.00 37.17 112 ASP A N 1
ATOM 830 C CA . ASP A 1 112 ? -0.232 -0.932 -24.624 1.00 36.12 112 ASP A CA 1
ATOM 831 C C . ASP A 1 112 ? -0.462 0.532 -24.286 1.00 32.88 112 ASP A C 1
ATOM 832 O O . ASP A 1 112 ? -1.613 0.987 -24.307 1.00 27.58 112 ASP A O 1
ATOM 837 N N . ILE A 1 113 ? 0.606 1.278 -23.988 1.00 34.01 113 ILE A N 1
ATOM 838 C CA . ILE A 1 113 ? 0.453 2.670 -23.585 1.00 38.58 113 ILE A CA 1
ATOM 839 C C . ILE A 1 113 ? -0.260 3.449 -24.674 1.00 41.03 113 ILE A C 1
ATOM 840 O O . ILE A 1 113 ? -1.014 4.387 -24.386 1.00 37.58 113 ILE A O 1
ATOM 845 N N . GLU A 1 114 ? -0.100 3.033 -25.933 1.00 42.90 114 GLU A N 1
ATOM 846 C CA . GLU A 1 114 ? -0.690 3.802 -27.019 1.00 45.37 114 GLU A CA 1
ATOM 847 C C . GLU A 1 114 ? -2.212 3.748 -26.997 1.00 49.39 114 GLU A C 1
ATOM 848 O O . GLU A 1 114 ? -2.858 4.656 -27.534 1.00 51.52 114 GLU A O 1
ATOM 854 N N . ALA A 1 115 ? -2.800 2.719 -26.376 1.00 47.60 115 ALA A N 1
ATOM 855 C CA . ALA A 1 115 ? -4.253 2.692 -26.236 1.00 45.23 115 ALA A CA 1
ATOM 856 C C . ALA A 1 115 ? -4.753 3.884 -25.432 1.00 37.86 115 ALA A C 1
ATOM 857 O O . ALA A 1 115 ? -5.850 4.400 -25.690 1.00 39.89 115 ALA A O 1
ATOM 859 N N . LEU A 1 116 ? -3.916 4.413 -24.540 1.00 31.88 116 LEU A N 1
ATOM 860 C CA . LEU A 1 116 ? -4.333 5.551 -23.739 1.00 33.66 116 LEU A CA 1
ATOM 861 C C . LEU A 1 116 ? -4.471 6.800 -24.584 1.00 40.58 116 LEU A C 1
ATOM 862 O O . LEU A 1 116 ? -4.974 7.814 -24.093 1.00 41.51 116 LEU A O 1
ATOM 867 N N . GLN A 1 117 ? -4.069 6.738 -25.852 1.00 47.00 117 GLN A N 1
ATOM 868 C CA . GLN A 1 117 ? -4.309 7.864 -26.736 1.00 54.06 117 GLN A CA 1
ATOM 869 C C . GLN A 1 117 ? -5.798 8.148 -26.834 1.00 54.77 117 GLN A C 1
ATOM 870 O O . GLN A 1 117 ? -6.199 9.311 -26.978 1.00 57.10 117 GLN A O 1
ATOM 876 N N . GLY A 1 118 ? -6.634 7.110 -26.706 1.00 55.60 118 GLY A N 1
ATOM 877 C CA . GLY A 1 118 ? -8.068 7.339 -26.677 1.00 57.68 118 GLY A CA 1
ATOM 878 C C . GLY A 1 118 ? -8.479 8.385 -25.661 1.00 61.71 118 GLY A C 1
ATOM 879 O O . GLY A 1 118 ? -9.346 9.219 -25.928 1.00 64.10 118 GLY A O 1
ATOM 880 N N . VAL A 1 119 ? -7.826 8.383 -24.491 1.00 57.75 119 VAL A N 1
ATOM 881 C CA . VAL A 1 119 ? -8.251 9.274 -23.418 1.00 59.80 119 VAL A CA 1
ATOM 882 C C . VAL A 1 119 ? -8.026 10.731 -23.788 1.00 62.82 119 VAL A C 1
ATOM 883 O O . VAL A 1 119 ? -8.663 11.618 -23.207 1.00 66.26 119 VAL A O 1
ATOM 887 N N . SER A 1 120 ? -7.127 11.009 -24.740 1.00 65.51 120 SER A N 1
ATOM 888 C CA . SER A 1 120 ? -6.917 12.390 -25.157 1.00 70.11 120 SER A CA 1
ATOM 889 C C . SER A 1 120 ? -8.201 12.997 -25.703 1.00 71.18 120 SER A C 1
ATOM 890 O O . SER A 1 120 ? -8.301 14.222 -25.822 1.00 71.81 120 SER A O 1
ATOM 893 N N . LYS A 1 121 ? -9.182 12.154 -26.036 1.00 72.64 121 LYS A N 1
ATOM 894 C CA . LYS A 1 121 ? -10.466 12.635 -26.526 1.00 76.52 121 LYS A CA 1
ATOM 895 C C . LYS A 1 121 ? -11.171 13.484 -25.471 1.00 74.62 121 LYS A C 1
ATOM 896 O O . LYS A 1 121 ? -11.858 14.456 -25.806 1.00 75.10 121 LYS A O 1
ATOM 902 N N . PHE A 1 122 ? -11.010 13.126 -24.191 1.00 72.16 122 PHE A N 1
ATOM 903 C CA . PHE A 1 122 ? -11.525 13.896 -23.061 1.00 72.56 122 PHE A CA 1
ATOM 904 C C . PHE A 1 122 ? -10.389 14.575 -22.309 1.00 64.59 122 PHE A C 1
ATOM 905 O O . PHE A 1 122 ? -9.653 13.913 -21.562 1.00 55.77 122 PHE A O 1
ATOM 913 N N . PRO A 1 123 ? -10.203 15.886 -22.474 1.00 55.98 123 PRO A N 1
ATOM 914 C CA . PRO A 1 123 ? -9.017 16.540 -21.893 1.00 55.90 123 PRO A CA 1
ATOM 915 C C . PRO A 1 123 ? -8.884 16.386 -20.382 1.00 50.97 123 PRO A C 1
ATOM 916 O O . PRO A 1 123 ? -7.766 16.193 -19.886 1.00 50.06 123 PRO A O 1
ATOM 920 N N . ALA A 1 124 ? -9.994 16.420 -19.638 1.00 46.48 124 ALA A N 1
ATOM 921 C CA . ALA A 1 124 ? -9.916 16.337 -18.181 1.00 46.05 124 ALA A CA 1
ATOM 922 C C . ALA A 1 124 ? -9.321 15.021 -17.689 1.00 44.53 124 ALA A C 1
ATOM 923 O O . ALA A 1 124 ? -8.875 14.952 -16.540 1.00 46.94 124 ALA A O 1
ATOM 925 N N . ARG A 1 125 ? -9.345 13.962 -18.490 1.00 39.07 125 ARG A N 1
ATOM 926 C CA . ARG A 1 125 ? -8.769 12.706 -18.031 1.00 35.35 125 ARG A CA 1
ATOM 927 C C . ARG A 1 125 ? -7.293 12.585 -18.369 1.00 34.81 125 ARG A C 1
ATOM 928 O O . ARG A 1 125 ? -6.653 11.622 -17.930 1.00 30.49 125 ARG A O 1
ATOM 936 N N . ILE A 1 126 ? -6.722 13.560 -19.084 1.00 34.01 126 ILE A N 1
ATOM 937 C CA . ILE A 1 126 ? -5.295 13.493 -19.386 1.00 36.44 126 ILE A CA 1
ATOM 938 C C . ILE A 1 126 ? -4.492 13.452 -18.096 1.00 35.16 126 ILE A C 1
ATOM 939 O O . ILE A 1 126 ? -3.564 12.647 -17.948 1.00 33.97 126 ILE A O 1
ATOM 944 N N . LYS A 1 127 ? -4.895 14.262 -17.112 1.00 32.68 127 LYS A N 1
ATOM 945 C CA . LYS A 1 127 ? -4.218 14.237 -15.822 1.00 34.73 127 LYS A CA 1
ATOM 946 C C . LYS A 1 127 ? -4.248 12.840 -15.230 1.00 36.63 127 LYS A C 1
ATOM 947 O O . LYS A 1 127 ? -3.216 12.332 -14.768 1.00 37.40 127 LYS A O 1
ATOM 953 N N . CYS A 1 128 ? -5.400 12.170 -15.315 1.00 33.10 128 CYS A N 1
ATOM 954 C CA . CYS A 1 128 ? -5.478 10.793 -14.845 1.00 30.00 128 CYS A CA 1
ATOM 955 C C . CYS A 1 128 ? -4.373 9.966 -15.477 1.00 28.81 128 CYS A C 1
ATOM 956 O O . CYS A 1 128 ? -3.510 9.415 -14.777 1.00 37.89 128 CYS A O 1
ATOM 959 N N . ALA A 1 129 ? -4.295 10.007 -16.809 1.00 26.17 129 ALA A N 1
ATOM 960 C CA . ALA A 1 129 ? -3.367 9.137 -17.512 1.00 29.98 129 ALA A CA 1
ATOM 961 C C . ALA A 1 129 ? -1.930 9.474 -17.155 1.00 29.05 129 ALA A C 1
ATOM 962 O O . ALA A 1 129 ? -1.059 8.599 -17.196 1.00 24.80 129 ALA A O 1
ATOM 964 N N . THR A 1 130 ? -1.660 10.724 -16.789 1.00 29.24 130 THR A N 1
ATOM 965 C CA . THR A 1 130 ? -0.280 11.115 -16.562 1.00 26.44 130 THR A CA 1
ATOM 966 C C . THR A 1 130 ? 0.137 10.967 -15.108 1.00 30.22 130 THR A C 1
ATOM 967 O O . THR A 1 130 ? 1.336 11.074 -14.814 1.00 31.50 130 THR A O 1
ATOM 971 N N . LEU A 1 131 ? -0.806 10.657 -14.210 1.00 30.46 131 LEU A N 1
ATOM 972 C CA . LEU A 1 131 ? -0.482 10.621 -12.786 1.00 31.95 131 LEU A CA 1
ATOM 973 C C . LEU A 1 131 ? 0.760 9.778 -12.524 1.00 29.86 131 LEU A C 1
ATOM 974 O O . LEU A 1 131 ? 1.760 10.274 -11.981 1.00 27.69 131 LEU A O 1
ATOM 979 N N . SER A 1 132 ? 0.760 8.532 -13.001 1.00 22.23 132 SER A N 1
ATOM 980 C CA . SER A 1 132 ? 1.865 7.636 -12.683 1.00 18.35 132 SER A CA 1
ATOM 981 C C . SER A 1 132 ? 3.178 8.174 -13.232 1.00 21.46 132 SER A C 1
ATOM 982 O O . SER A 1 132 ? 4.209 8.132 -12.552 1.00 24.60 132 SER A O 1
ATOM 985 N N . TRP A 1 133 ? 3.149 8.722 -14.450 1.00 25.70 133 TRP A N 1
ATOM 986 C CA . TRP A 1 133 ? 4.371 9.264 -15.033 1.00 25.12 133 TRP A CA 1
ATOM 987 C C . TRP A 1 133 ? 4.879 10.450 -14.230 1.00 26.97 133 TRP A C 1
ATOM 988 O O . TRP A 1 133 ? 6.088 10.568 -13.992 1.00 28.59 133 TRP A O 1
ATOM 999 N N . LYS A 1 134 ? 3.971 11.298 -13.738 1.00 26.09 134 LYS A N 1
ATOM 1000 C CA . LYS A 1 134 ? 4.422 12.368 -12.860 1.00 30.48 134 LYS A CA 1
ATOM 1001 C C . LYS A 1 134 ? 5.102 11.782 -11.639 1.00 31.52 134 LYS A C 1
ATOM 1002 O O . LYS A 1 134 ? 6.195 12.226 -11.253 1.00 33.00 134 LYS A O 1
ATOM 1008 N N . ALA A 1 135 ? 4.544 10.690 -11.107 1.00 26.82 135 ALA A N 1
ATOM 1009 C CA . ALA A 1 135 ? 5.173 10.058 -9.960 1.00 28.05 135 ALA A CA 1
ATOM 1010 C C . ALA A 1 135 ? 6.575 9.611 -10.327 1.00 33.28 135 ALA A C 1
ATOM 1011 O O . ALA A 1 135 ? 7.540 9.922 -9.614 1.00 33.83 135 ALA A O 1
ATOM 1013 N N . LEU A 1 136 ? 6.720 9.015 -11.513 1.00 33.46 136 LEU A N 1
ATOM 1014 C CA . LEU A 1 136 ? 8.033 8.572 -11.958 1.00 33.98 136 LEU A CA 1
ATOM 1015 C C . LEU A 1 136 ? 9.018 9.725 -11.914 1.00 36.21 136 LEU A C 1
ATOM 1016 O O . LEU A 1 136 ? 10.109 9.605 -11.342 1.00 37.50 136 LEU A O 1
ATOM 1021 N N . GLU A 1 137 ? 8.632 10.867 -12.483 1.00 37.84 137 GLU A N 1
ATOM 1022 C CA . GLU A 1 137 ? 9.544 12.001 -12.498 1.00 39.39 137 GLU A CA 1
ATOM 1023 C C . GLU A 1 137 ? 9.858 12.454 -11.077 1.00 36.39 137 GLU A C 1
ATOM 1024 O O . GLU A 1 137 ? 11.032 12.618 -10.717 1.00 40.13 137 GLU A O 1
ATOM 1030 N N . LYS A 1 138 ? 8.825 12.581 -10.231 1.00 36.89 138 LYS A N 1
ATOM 1031 C CA . LYS A 1 138 ? 9.066 12.929 -8.833 1.00 47.03 138 LYS A CA 1
ATOM 1032 C C . LYS A 1 138 ? 10.023 11.931 -8.209 1.00 49.87 138 LYS A C 1
ATOM 1033 O O . LYS A 1 138 ? 10.859 12.292 -7.374 1.00 53.71 138 LYS A O 1
ATOM 1039 N N . GLY A 1 139 ? 9.920 10.671 -8.632 1.00 43.79 139 GLY A N 1
ATOM 1040 C CA . GLY A 1 139 ? 10.741 9.625 -8.055 1.00 43.58 139 GLY A CA 1
ATOM 1041 C C . GLY A 1 139 ? 12.208 9.815 -8.353 1.00 48.59 139 GLY A C 1
ATOM 1042 O O . GLY A 1 139 ? 13.061 9.593 -7.487 1.00 44.34 139 GLY A O 1
ATOM 1043 N N . VAL A 1 140 ? 12.528 10.275 -9.568 1.00 51.76 140 VAL A N 1
ATOM 1044 C CA . VAL A 1 140 ? 13.918 10.283 -10.003 1.00 56.81 140 VAL A CA 1
ATOM 1045 C C . VAL A 1 140 ? 14.538 11.660 -9.852 1.00 64.69 140 VAL A C 1
ATOM 1046 O O . VAL A 1 140 ? 15.763 11.802 -10.000 1.00 66.47 140 VAL A O 1
ATOM 1050 N N . ALA A 1 141 ? 13.732 12.676 -9.552 1.00 69.13 141 ALA A N 1
ATOM 1051 C CA . ALA A 1 141 ? 14.215 13.933 -9.000 1.00 73.75 141 ALA A CA 1
ATOM 1052 C C . ALA A 1 141 ? 14.397 13.865 -7.488 1.00 80.17 141 ALA A C 1
ATOM 1053 O O . ALA A 1 141 ? 14.912 14.820 -6.897 1.00 88.87 141 ALA A O 1
ATOM 1055 N N . LYS A 1 142 ? 13.989 12.767 -6.853 1.00 81.05 142 LYS A N 1
ATOM 1056 C CA . LYS A 1 142 ? 14.239 12.554 -5.432 1.00 82.66 142 LYS A CA 1
ATOM 1057 C C . LYS A 1 142 ? 15.621 11.954 -5.193 1.00 86.30 142 LYS A C 1
ATOM 1058 O O . LYS A 1 142 ? 16.377 12.443 -4.347 1.00 85.67 142 LYS A O 1
ATOM 1064 N N . GLU A 1 143 ? 15.964 10.897 -5.926 1.00 89.07 143 GLU A N 1
ATOM 1065 C CA . GLU A 1 143 ? 17.301 10.322 -5.877 1.00 92.28 143 GLU A CA 1
ATOM 1066 C C . GLU A 1 143 ? 18.243 10.946 -6.897 1.00 97.20 143 GLU A C 1
ATOM 1067 O O . GLU A 1 143 ? 19.294 10.365 -7.185 1.00 100.00 143 GLU A O 1
ATOM 1073 N N . GLU A 1 144 ? 17.885 12.110 -7.440 1.00 103.04 144 GLU A N 1
ATOM 1074 C CA . GLU A 1 144 ? 18.711 12.894 -8.373 1.00 104.53 144 GLU A CA 1
ATOM 1075 C C . GLU A 1 144 ? 19.462 12.068 -9.416 1.00 102.88 144 GLU A C 1
ATOM 1076 O O . GLU A 1 144 ? 18.917 11.124 -9.986 1.00 102.52 144 GLU A O 1
ATOM 1082 N N . SER B 1 2 ? 21.098 -18.807 -34.012 1.00 55.20 2 SER B N 1
ATOM 1083 C CA . SER B 1 2 ? 20.269 -20.003 -33.899 1.00 53.05 2 SER B CA 1
ATOM 1084 C C . SER B 1 2 ? 18.803 -19.630 -33.732 1.00 52.23 2 SER B C 1
ATOM 1085 O O . SER B 1 2 ? 18.436 -18.953 -32.771 1.00 50.43 2 SER B O 1
ATOM 1088 N N . PHE B 1 3 ? 17.967 -20.065 -34.680 1.00 49.35 3 PHE B N 1
ATOM 1089 C CA . PHE B 1 3 ? 16.531 -19.888 -34.509 1.00 48.95 3 PHE B CA 1
ATOM 1090 C C . PHE B 1 3 ? 16.042 -20.580 -33.247 1.00 46.45 3 PHE B C 1
ATOM 1091 O O . PHE B 1 3 ? 15.095 -20.110 -32.612 1.00 44.41 3 PHE B O 1
ATOM 1099 N N . ASN B 1 4 ? 16.671 -21.695 -32.868 1.00 49.83 4 ASN B N 1
ATOM 1100 C CA . ASN B 1 4 ? 16.335 -22.330 -31.600 1.00 55.01 4 ASN B CA 1
ATOM 1101 C C . ASN B 1 4 ? 16.741 -21.451 -30.423 1.00 50.59 4 ASN B C 1
ATOM 1102 O O . ASN B 1 4 ? 16.032 -21.402 -29.413 1.00 47.79 4 ASN B O 1
ATOM 1107 N N . ALA B 1 5 ? 17.881 -20.761 -30.528 1.00 47.18 5 ALA B N 1
ATOM 1108 C CA . ALA B 1 5 ? 18.277 -19.826 -29.478 1.00 46.90 5 ALA B CA 1
ATOM 1109 C C . ALA B 1 5 ? 17.264 -18.693 -29.347 1.00 49.71 5 ALA B C 1
ATOM 1110 O O . ALA B 1 5 ? 16.844 -18.343 -28.237 1.00 52.66 5 ALA B O 1
ATOM 1112 N N . ASN B 1 6 ? 16.869 -18.100 -30.477 1.00 49.41 6 ASN B N 1
ATOM 1113 C CA . ASN B 1 6 ? 15.860 -17.044 -30.453 1.00 50.37 6 ASN B CA 1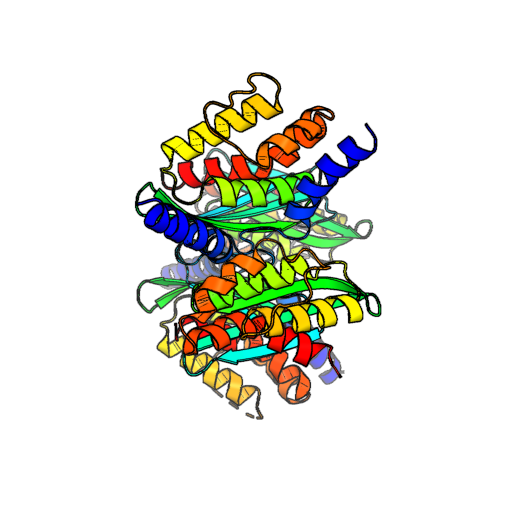
ATOM 1114 C C . ASN B 1 6 ? 14.547 -17.572 -29.889 1.00 47.06 6 ASN B C 1
ATOM 1115 O O . ASN B 1 6 ? 13.830 -16.858 -29.181 1.00 46.58 6 ASN B O 1
ATOM 1120 N N . LEU B 1 7 ? 14.221 -18.826 -30.195 1.00 46.49 7 LEU B N 1
ATOM 1121 C CA . LEU B 1 7 ? 12.981 -19.422 -29.714 1.00 50.10 7 LEU B CA 1
ATOM 1122 C C . LEU B 1 7 ? 13.020 -19.617 -28.204 1.00 51.70 7 LEU B C 1
ATOM 1123 O O . LEU B 1 7 ? 12.046 -19.321 -27.495 1.00 51.93 7 LEU B O 1
ATOM 1128 N N . ASP B 1 8 ? 14.138 -20.138 -27.705 1.00 48.07 8 ASP B N 1
ATOM 1129 C CA . ASP B 1 8 ? 14.364 -20.240 -26.272 1.00 51.22 8 ASP B CA 1
ATOM 1130 C C . ASP B 1 8 ? 14.226 -18.875 -25.609 1.00 47.25 8 ASP B C 1
ATOM 1131 O O . ASP B 1 8 ? 13.580 -18.739 -24.563 1.00 47.62 8 ASP B O 1
ATOM 1136 N N . THR B 1 9 ? 14.831 -17.850 -26.217 1.00 44.03 9 THR B N 1
ATOM 1137 C CA . THR B 1 9 ? 14.752 -16.497 -25.676 1.00 46.76 9 THR B CA 1
ATOM 1138 C C . THR B 1 9 ? 13.323 -15.984 -25.659 1.00 46.26 9 THR B C 1
ATOM 1139 O O . THR B 1 9 ? 12.936 -15.267 -24.736 1.00 44.88 9 THR B O 1
ATOM 1143 N N . LEU B 1 10 ? 12.526 -16.333 -26.667 1.00 43.53 10 LEU B N 1
ATOM 1144 C CA . LEU B 1 10 ? 11.153 -15.845 -26.708 1.00 45.19 10 LEU B CA 1
ATOM 1145 C C . LEU B 1 10 ? 10.318 -16.515 -25.614 1.00 39.30 10 LEU B C 1
ATOM 1146 O O . LEU B 1 10 ? 9.529 -15.853 -24.921 1.00 38.25 10 LEU B O 1
ATOM 1151 N N . TYR B 1 11 ? 10.475 -17.837 -25.456 1.00 36.46 11 TYR B N 1
ATOM 1152 C CA . TYR B 1 11 ? 9.870 -18.531 -24.317 1.00 37.63 11 TYR B CA 1
ATOM 1153 C C . TYR B 1 11 ? 10.243 -17.835 -23.012 1.00 33.43 11 TYR B C 1
ATOM 1154 O O . TYR B 1 11 ? 9.379 -17.521 -22.174 1.00 33.34 11 TYR B O 1
ATOM 1163 N N . ARG B 1 12 ? 11.543 -17.577 -22.841 1.00 34.00 12 ARG B N 1
ATOM 1164 C CA . ARG B 1 12 ? 12.038 -16.959 -21.619 1.00 31.05 12 ARG B CA 1
ATOM 1165 C C . ARG B 1 12 ? 11.463 -15.567 -21.444 1.00 31.45 12 ARG B C 1
ATOM 1166 O O . ARG B 1 12 ? 11.177 -15.151 -20.322 1.00 30.53 12 ARG B O 1
ATOM 1174 N N . GLN B 1 13 ? 11.272 -14.837 -22.543 1.00 24.29 13 GLN B N 1
ATOM 1175 C CA . GLN B 1 13 ? 10.771 -13.476 -22.436 1.00 25.94 13 GLN B CA 1
ATOM 1176 C C . GLN B 1 13 ? 9.312 -13.461 -22.019 1.00 26.81 13 GLN B C 1
ATOM 1177 O O . GLN B 1 13 ? 8.907 -12.597 -21.239 1.00 30.66 13 GLN B O 1
ATOM 1183 N N . VAL B 1 14 ? 8.521 -14.430 -22.477 1.00 26.15 14 VAL B N 1
ATOM 1184 C CA . VAL B 1 14 ? 7.128 -14.485 -22.039 1.00 23.43 14 VAL B CA 1
ATOM 1185 C C . VAL B 1 14 ? 7.057 -14.836 -20.553 1.00 25.12 14 VAL B C 1
ATOM 1186 O O . VAL B 1 14 ? 6.374 -14.162 -19.759 1.00 23.48 14 VAL B O 1
ATOM 1190 N N . ILE B 1 15 ? 7.809 -15.864 -20.147 1.00 24.74 15 ILE B N 1
ATOM 1191 C CA . ILE B 1 15 ? 7.804 -16.261 -18.738 1.00 23.32 15 ILE B CA 1
ATOM 1192 C C . ILE B 1 15 ? 8.338 -15.134 -17.856 1.00 23.02 15 ILE B C 1
ATOM 1193 O O . ILE B 1 15 ? 7.803 -14.869 -16.776 1.00 28.96 15 ILE B O 1
ATOM 1198 N N . MET B 1 16 ? 9.407 -14.470 -18.294 1.00 23.49 16 MET B N 1
ATOM 1199 C CA . MET B 1 16 ? 9.992 -13.374 -17.530 1.00 24.79 16 MET B CA 1
ATOM 1200 C C . MET B 1 16 ? 9.082 -12.157 -17.487 1.00 26.39 16 MET B C 1
ATOM 1201 O O . MET B 1 16 ? 9.096 -11.422 -16.498 1.00 29.12 16 MET B O 1
ATOM 1206 N N . ASP B 1 17 ? 8.311 -11.897 -18.544 1.00 27.46 17 ASP B N 1
ATOM 1207 C CA . ASP B 1 17 ? 7.341 -10.813 -18.471 1.00 28.32 17 ASP B CA 1
ATOM 1208 C C . ASP B 1 17 ? 6.314 -11.102 -17.392 1.00 28.13 17 ASP B C 1
ATOM 1209 O O . ASP B 1 17 ? 5.908 -10.200 -16.653 1.00 22.36 17 ASP B O 1
ATOM 1214 N N . HIS B 1 18 ? 5.879 -12.358 -17.286 1.00 26.52 18 HIS B N 1
ATOM 1215 C CA . HIS B 1 18 ? 4.931 -12.662 -16.216 1.00 23.71 18 HIS B CA 1
ATOM 1216 C C . HIS B 1 18 ? 5.597 -12.743 -14.841 1.00 28.00 18 HIS B C 1
ATOM 1217 O O . HIS B 1 18 ? 4.924 -12.538 -13.824 1.00 24.53 18 HIS B O 1
ATOM 1224 N N . TYR B 1 19 ? 6.896 -13.045 -14.778 1.00 26.46 19 TYR B N 1
ATOM 1225 C CA . TYR B 1 19 ? 7.565 -13.122 -13.482 1.00 24.64 19 TYR B CA 1
ATOM 1226 C C . TYR B 1 19 ? 7.930 -11.743 -12.942 1.00 25.78 19 TYR B C 1
ATOM 1227 O O . TYR B 1 19 ? 7.752 -11.477 -11.747 1.00 21.79 19 TYR B O 1
ATOM 1236 N N . LYS B 1 20 ? 8.475 -10.871 -13.795 1.00 28.66 20 LYS B N 1
ATOM 1237 C CA . LYS B 1 20 ? 8.939 -9.562 -13.364 1.00 35.80 20 LYS B CA 1
ATOM 1238 C C . LYS B 1 20 ? 7.859 -8.496 -13.484 1.00 31.69 20 LYS B C 1
ATOM 1239 O O . LYS B 1 20 ? 7.977 -7.438 -12.852 1.00 27.30 20 LYS B O 1
ATOM 1245 N N . ASN B 1 21 ? 6.821 -8.747 -14.289 1.00 23.69 21 ASN B N 1
ATOM 1246 C CA . ASN B 1 21 ? 5.650 -7.875 -14.386 1.00 19.22 21 ASN B CA 1
ATOM 1247 C C . ASN B 1 21 ? 4.407 -8.684 -14.042 1.00 18.79 21 ASN B C 1
ATOM 1248 O O . ASN B 1 21 ? 3.502 -8.837 -14.865 1.00 16.21 21 ASN B O 1
ATOM 1253 N N . PRO B 1 22 ? 4.338 -9.244 -12.826 1.00 16.83 22 PRO B N 1
ATOM 1254 C CA . PRO B 1 22 ? 3.243 -10.168 -12.512 1.00 15.64 22 PRO B CA 1
ATOM 1255 C C . PRO B 1 22 ? 1.900 -9.459 -12.514 1.00 19.51 22 PRO B C 1
ATOM 1256 O O . PRO B 1 22 ? 1.767 -8.338 -12.021 1.00 21.71 22 PRO B O 1
ATOM 1260 N N . ARG B 1 23 ? 0.898 -10.128 -13.071 1.00 15.66 23 ARG B N 1
ATOM 1261 C CA . ARG B 1 23 ? -0.464 -9.633 -12.973 1.00 15.39 23 ARG B CA 1
ATOM 1262 C C . ARG B 1 23 ? -1.079 -10.067 -11.649 1.00 19.50 23 ARG B C 1
ATOM 1263 O O . ARG B 1 23 ? -0.807 -11.158 -11.142 1.00 20.92 23 ARG B O 1
ATOM 1271 N N . ASN B 1 24 ? -1.907 -9.187 -11.088 1.00 17.02 24 ASN B N 1
ATOM 1272 C CA . ASN B 1 24 ? -2.816 -9.536 -9.999 1.00 21.90 24 ASN B CA 1
ATOM 1273 C C . ASN B 1 24 ? -2.078 -9.877 -8.705 1.00 20.49 24 ASN B C 1
ATOM 1274 O O . ASN B 1 24 ? -2.485 -10.775 -7.971 1.00 20.07 24 ASN B O 1
ATOM 1279 N N . LYS B 1 25 ? -0.969 -9.190 -8.437 1.00 24.20 25 LYS B N 1
ATOM 1280 C CA . LYS B 1 25 ? -0.314 -9.337 -7.144 1.00 21.48 25 LYS B CA 1
ATOM 1281 C C . LYS B 1 25 ? -1.135 -8.660 -6.054 1.00 28.50 25 LYS B C 1
ATOM 1282 O O . LYS B 1 25 ? -1.716 -7.591 -6.260 1.00 26.46 25 LYS B O 1
ATOM 1288 N N . GLY B 1 26 ? -1.196 -9.297 -4.902 1.00 24.89 26 GLY B N 1
ATOM 1289 C CA . GLY B 1 26 ? -1.840 -8.754 -3.731 1.00 24.05 26 GLY B CA 1
ATOM 1290 C C . GLY B 1 26 ? -2.710 -9.814 -3.092 1.00 26.97 26 GLY B C 1
ATOM 1291 O O . GLY B 1 26 ? -2.600 -11.003 -3.391 1.00 25.09 26 GLY B O 1
ATOM 1292 N N . VAL B 1 27 ? -3.586 -9.382 -2.187 1.00 31.61 27 VAL B N 1
ATOM 1293 C CA . VAL B 1 27 ? -4.460 -10.286 -1.442 1.00 37.96 27 VAL B CA 1
ATOM 1294 C C . VAL B 1 27 ? -5.807 -9.590 -1.269 1.00 40.32 27 VAL B C 1
ATOM 1295 O O . VAL B 1 27 ? -5.858 -8.446 -0.808 1.00 45.09 27 VAL B O 1
ATOM 1299 N N . LEU B 1 28 ? -6.896 -10.268 -1.634 1.00 37.84 28 LEU B N 1
ATOM 1300 C CA . LEU B 1 28 ? -8.239 -9.695 -1.582 1.00 39.47 28 LEU B CA 1
ATOM 1301 C C . LEU B 1 28 ? -8.926 -9.963 -0.241 1.00 48.50 28 LEU B C 1
ATOM 1302 O O . LEU B 1 28 ? -8.861 -11.080 0.283 1.00 49.09 28 LEU B O 1
ATOM 1307 N N . ASN B 1 29 ? -9.578 -8.939 0.321 1.00 54.81 29 ASN B N 1
ATOM 1308 C CA . ASN B 1 29 ? -10.600 -9.180 1.340 1.00 62.00 29 ASN B CA 1
ATOM 1309 C C . ASN B 1 29 ? -11.828 -9.831 0.720 1.00 61.36 29 ASN B C 1
ATOM 1310 O O . ASN B 1 29 ? -12.008 -9.844 -0.502 1.00 63.22 29 ASN B O 1
ATOM 1315 N N . ASP B 1 30 ? -12.683 -10.370 1.594 1.00 62.50 30 ASP B N 1
ATOM 1316 C CA . ASP B 1 30 ? -14.024 -10.787 1.207 1.00 63.90 30 ASP B CA 1
ATOM 1317 C C . ASP B 1 30 ? -13.914 -11.890 0.162 1.00 59.26 30 ASP B C 1
ATOM 1318 O O . ASP B 1 30 ? -14.680 -11.948 -0.800 1.00 60.04 30 ASP B O 1
ATOM 1323 N N . SER B 1 31 ? -12.910 -12.745 0.346 1.00 50.28 31 SER B N 1
ATOM 1324 C CA . SER B 1 31 ? -12.495 -13.701 -0.662 1.00 44.98 31 SER B CA 1
ATOM 1325 C C . SER B 1 31 ? -12.305 -15.089 -0.065 1.00 39.36 31 SER B C 1
ATOM 1326 O O . SER B 1 31 ? -12.182 -15.273 1.150 1.00 40.41 31 SER B O 1
ATOM 1329 N N . ILE B 1 32 ? -12.250 -16.058 -0.965 1.00 39.12 32 ILE B N 1
ATOM 1330 C CA . ILE B 1 32 ? -11.748 -17.386 -0.649 1.00 36.55 32 ILE B CA 1
ATOM 1331 C C . ILE B 1 32 ? -10.230 -17.301 -0.608 1.00 35.82 32 ILE B C 1
ATOM 1332 O O . ILE B 1 32 ? -9.604 -16.748 -1.521 1.00 34.57 32 ILE B O 1
ATOM 1337 N N . VAL B 1 33 ? -9.636 -17.846 0.449 1.00 33.83 33 VAL B N 1
ATOM 1338 C CA . VAL B 1 33 ? -8.194 -17.817 0.644 1.00 30.04 33 VAL B CA 1
ATOM 1339 C C . VAL B 1 33 ? -7.685 -19.247 0.558 1.00 30.80 33 VAL B C 1
ATOM 1340 O O . VAL B 1 33 ? -8.135 -20.118 1.313 1.00 31.52 33 VAL B O 1
ATOM 1344 N N . VAL B 1 34 ? -6.709 -19.475 -0.318 1.00 23.23 34 VAL B N 1
ATOM 1345 C CA . VAL B 1 34 ? -6.140 -20.793 -0.550 1.00 27.81 34 VAL B CA 1
ATOM 1346 C C . VAL B 1 34 ? -4.634 -20.684 -0.393 1.00 29.31 34 VAL B C 1
ATOM 1347 O O . VAL B 1 34 ? -4.009 -19.807 -1.000 1.00 27.71 34 VAL B O 1
ATOM 1351 N N . ASP B 1 35 ? -4.045 -21.572 0.396 1.00 28.06 35 ASP B N 1
ATOM 1352 C CA . ASP B 1 35 ? -2.600 -21.627 0.541 1.00 26.27 35 ASP B CA 1
ATOM 1353 C C . ASP B 1 35 ? -2.088 -22.869 -0.166 1.00 31.85 35 ASP B C 1
ATOM 1354 O O . ASP B 1 35 ? -2.723 -23.927 -0.122 1.00 31.22 35 ASP B O 1
ATOM 1359 N N . MET B 1 36 ? -0.938 -22.739 -0.818 1.00 31.61 36 MET B N 1
ATOM 1360 C CA . MET B 1 36 ? -0.367 -23.866 -1.536 1.00 34.51 36 MET B CA 1
ATOM 1361 C C . MET B 1 36 ? 1.142 -23.705 -1.499 1.00 34.06 36 MET B C 1
ATOM 1362 O O . MET B 1 36 ? 1.659 -22.584 -1.583 1.00 31.44 36 MET B O 1
ATOM 1367 N N . ASN B 1 37 ? 1.844 -24.824 -1.351 1.00 31.04 37 ASN B N 1
ATOM 1368 C CA . ASN B 1 37 ? 3.285 -24.774 -1.205 1.00 34.53 37 ASN B CA 1
ATOM 1369 C C . ASN B 1 37 ? 3.924 -25.875 -2.037 1.00 35.73 37 ASN B C 1
ATOM 1370 O O . ASN B 1 37 ? 3.339 -26.941 -2.250 1.00 37.51 37 ASN B O 1
ATOM 1375 N N . ASN B 1 38 ? 5.140 -25.590 -2.503 1.00 36.34 38 ASN B N 1
ATOM 1376 C CA . ASN B 1 38 ? 6.003 -26.518 -3.224 1.00 39.71 38 ASN B CA 1
ATOM 1377 C C . ASN B 1 38 ? 7.276 -26.582 -2.394 1.00 42.74 38 ASN B C 1
ATOM 1378 O O . ASN B 1 38 ? 8.191 -25.756 -2.568 1.00 44.01 38 ASN B O 1
ATOM 1383 N N . PRO B 1 39 ? 7.341 -27.503 -1.430 1.00 43.38 39 PRO B N 1
ATOM 1384 C CA . PRO B 1 39 ? 8.474 -27.517 -0.491 1.00 44.55 39 PRO B CA 1
ATOM 1385 C C . PRO B 1 39 ? 9.778 -27.952 -1.131 1.00 39.83 39 PRO B C 1
ATOM 1386 O O . PRO B 1 39 ? 10.846 -27.623 -0.604 1.00 40.80 39 PRO B O 1
ATOM 1390 N N . THR B 1 40 ? 9.732 -28.689 -2.243 1.00 39.72 40 THR B N 1
ATOM 1391 C CA . THR B 1 40 ? 10.962 -29.117 -2.901 1.00 47.42 40 THR B CA 1
ATOM 1392 C C . THR B 1 40 ? 11.698 -27.923 -3.492 1.00 50.35 40 THR B C 1
ATOM 1393 O O . THR B 1 40 ? 12.896 -27.733 -3.250 1.00 55.43 40 THR B O 1
ATOM 1397 N N . CYS B 1 41 ? 10.993 -27.109 -4.280 1.00 43.95 41 CYS B N 1
ATOM 1398 C CA . CYS B 1 41 ? 11.608 -25.912 -4.835 1.00 42.91 41 CYS B CA 1
ATOM 1399 C C . CYS B 1 41 ? 11.599 -24.772 -3.831 1.00 44.80 41 CYS B C 1
ATOM 1400 O O . CYS B 1 41 ? 12.522 -23.949 -3.814 1.00 48.62 41 CYS B O 1
ATOM 1403 N N . GLY B 1 42 ? 10.578 -24.719 -2.985 1.00 45.99 42 GLY B N 1
ATOM 1404 C CA . GLY B 1 42 ? 10.399 -23.614 -2.071 1.00 44.71 42 GLY B CA 1
ATOM 1405 C C . GLY B 1 42 ? 9.536 -22.516 -2.650 1.00 43.56 42 GLY B C 1
ATOM 1406 O O . GLY B 1 42 ? 9.812 -21.328 -2.453 1.00 48.83 42 GLY B O 1
ATOM 1407 N N . ASP B 1 43 ? 8.472 -22.898 -3.347 1.00 31.34 43 ASP B N 1
ATOM 1408 C CA . ASP B 1 43 ? 7.516 -21.928 -3.858 1.00 29.47 43 ASP B CA 1
ATOM 1409 C C . ASP B 1 43 ? 6.345 -21.881 -2.887 1.00 30.52 43 ASP B C 1
ATOM 1410 O O . ASP B 1 43 ? 5.919 -22.911 -2.367 1.00 31.40 43 ASP B O 1
ATOM 1415 N N . ARG B 1 44 ? 5.853 -20.690 -2.600 1.00 29.73 44 ARG B N 1
ATOM 1416 C CA . ARG B 1 44 ? 4.676 -20.574 -1.758 1.00 33.24 44 ARG B CA 1
ATOM 1417 C C . ARG B 1 44 ? 3.742 -19.539 -2.350 1.00 32.97 44 ARG B C 1
ATOM 1418 O O . ARG B 1 44 ? 4.179 -18.448 -2.733 1.00 32.81 44 ARG B O 1
ATOM 1426 N N . ILE B 1 45 ? 2.453 -19.876 -2.397 1.00 30.52 45 ILE B N 1
ATOM 1427 C CA . ILE B 1 45 ? 1.438 -18.983 -2.932 1.00 33.67 45 ILE B CA 1
ATOM 1428 C C . ILE B 1 45 ? 0.256 -18.932 -1.977 1.00 27.70 45 ILE B C 1
ATOM 1429 O O . ILE B 1 45 ? -0.126 -19.945 -1.370 1.00 24.51 45 ILE B O 1
ATOM 1434 N N . ARG B 1 46 ? -0.316 -17.740 -1.836 1.00 21.22 46 ARG B N 1
ATOM 1435 C CA . ARG B 1 46 ? -1.626 -17.528 -1.241 1.00 26.81 46 ARG B CA 1
ATOM 1436 C C . ARG B 1 46 ? -2.484 -16.884 -2.318 1.00 30.07 46 ARG B C 1
ATOM 1437 O O . ARG B 1 46 ? -2.243 -15.731 -2.708 1.00 29.60 46 ARG B O 1
ATOM 1445 N N . LEU B 1 47 ? -3.445 -17.652 -2.819 1.00 30.11 47 LEU B N 1
ATOM 1446 C CA . LEU B 1 47 ? -4.372 -17.211 -3.845 1.00 32.41 47 LEU B CA 1
ATOM 1447 C C . LEU B 1 47 ? -5.667 -16.791 -3.170 1.00 33.64 47 LEU B C 1
ATOM 1448 O O . LEU B 1 47 ? -6.239 -17.555 -2.386 1.00 30.59 47 LEU B O 1
ATOM 1453 N N . THR B 1 48 ? -6.138 -15.592 -3.486 1.00 26.43 48 THR B N 1
ATOM 1454 C CA . THR B 1 48 ? -7.446 -15.153 -3.039 1.00 30.00 48 THR B CA 1
ATOM 1455 C C . THR B 1 48 ? -8.340 -14.963 -4.249 1.00 31.37 48 THR B C 1
ATOM 1456 O O . THR B 1 48 ? -7.896 -14.486 -5.297 1.00 32.22 48 THR B O 1
ATOM 1460 N N . MET B 1 49 ? -9.605 -15.330 -4.086 1.00 30.40 49 MET B N 1
ATOM 1461 C CA . MET B 1 49 ? -10.566 -15.214 -5.170 1.00 34.81 49 MET B CA 1
ATOM 1462 C C . MET B 1 49 ? -11.863 -14.639 -4.629 1.00 34.61 49 MET B C 1
ATOM 1463 O O . MET B 1 49 ? -12.454 -15.196 -3.702 1.00 31.75 49 MET B O 1
ATOM 1468 N N . LYS B 1 50 ? -12.309 -13.552 -5.249 1.00 35.64 50 LYS B N 1
ATOM 1469 C CA . LYS B 1 50 ? -13.581 -12.913 -4.944 1.00 34.42 50 LYS B CA 1
ATOM 1470 C C . LYS B 1 50 ? -14.592 -13.410 -5.970 1.00 34.45 50 LYS B C 1
ATOM 1471 O O . LYS B 1 50 ? -14.480 -13.090 -7.162 1.00 34.38 50 LYS B O 1
ATOM 1477 N N . LEU B 1 51 ? -15.553 -14.209 -5.494 1.00 32.24 51 LEU B N 1
ATOM 1478 C CA . LEU B 1 51 ? -16.607 -14.830 -6.294 1.00 38.24 51 LEU B CA 1
ATOM 1479 C C . LEU B 1 51 ? -17.917 -14.047 -6.221 1.00 41.43 51 LEU B C 1
ATOM 1480 O O . LEU B 1 51 ? -18.362 -13.673 -5.130 1.00 44.40 51 LEU B O 1
ATOM 1485 N N . ASP B 1 52 ? -18.526 -13.794 -7.382 1.00 40.97 52 ASP B N 1
ATOM 1486 C CA . ASP B 1 52 ? -19.917 -13.334 -7.465 1.00 42.43 52 ASP B CA 1
ATOM 1487 C C . ASP B 1 52 ? -20.745 -14.570 -7.802 1.00 37.83 52 ASP B C 1
ATOM 1488 O O . ASP B 1 52 ? -20.901 -14.934 -8.969 1.00 36.41 52 ASP B O 1
ATOM 1493 N N . GLY B 1 53 ? -21.276 -15.222 -6.769 1.00 38.49 53 GLY B N 1
ATOM 1494 C CA . GLY B 1 53 ? -21.826 -16.551 -6.946 1.00 36.47 53 GLY B CA 1
ATOM 1495 C C . GLY B 1 53 ? -20.758 -17.523 -7.407 1.00 33.89 53 GLY B C 1
ATOM 1496 O O . GLY B 1 53 ? -19.898 -17.919 -6.617 1.00 33.58 53 GLY B O 1
ATOM 1497 N N . ASP B 1 54 ? -20.789 -17.905 -8.684 1.00 32.01 54 ASP B N 1
ATOM 1498 C CA . ASP B 1 54 ? -19.808 -18.828 -9.245 1.00 35.44 54 ASP B CA 1
ATOM 1499 C C . ASP B 1 54 ? -18.905 -18.163 -10.275 1.00 34.51 54 ASP B C 1
ATOM 1500 O O . ASP B 1 54 ? -18.236 -18.865 -11.042 1.00 34.55 54 ASP B O 1
ATOM 1505 N N . ILE B 1 55 ? -18.868 -16.833 -10.314 1.00 34.23 55 ILE B N 1
ATOM 1506 C CA . ILE B 1 55 ? -18.040 -16.101 -11.263 1.00 32.93 55 ILE B CA 1
ATOM 1507 C C . ILE B 1 55 ? -16.824 -15.564 -10.529 1.00 32.76 55 ILE B C 1
ATOM 1508 O O . ILE B 1 55 ? -16.960 -14.877 -9.509 1.00 32.90 55 ILE B O 1
ATOM 1513 N N . VAL B 1 56 ? -15.636 -15.873 -11.046 1.00 36.09 56 VAL B N 1
ATOM 1514 C CA . VAL B 1 56 ? -14.406 -15.306 -10.509 1.00 33.90 56 VAL B CA 1
ATOM 1515 C C . VAL B 1 56 ? -14.387 -13.819 -10.825 1.00 37.57 56 VAL B C 1
ATOM 1516 O O . VAL B 1 56 ? -13.983 -13.419 -11.922 1.00 39.28 56 VAL B O 1
ATOM 1520 N N . GLU B 1 57 ? -14.842 -12.989 -9.881 1.00 35.02 57 GLU B N 1
ATOM 1521 C CA . GLU B 1 57 ? -14.849 -11.552 -10.131 1.00 41.12 57 GLU B CA 1
ATOM 1522 C C . GLU B 1 57 ? -13.467 -10.973 -9.973 1.00 36.19 57 GLU B C 1
ATOM 1523 O O . GLU B 1 57 ? -13.106 -10.028 -10.682 1.00 35.68 57 GLU B O 1
ATOM 1529 N N . ASP B 1 58 ? -12.688 -11.519 -9.050 1.00 34.19 58 ASP B N 1
ATOM 1530 C CA . ASP B 1 58 ? -11.315 -11.068 -8.936 1.00 32.96 58 ASP B CA 1
ATOM 1531 C C . ASP B 1 58 ? -10.485 -12.208 -8.380 1.00 29.36 58 ASP B C 1
ATOM 1532 O O . ASP B 1 58 ? -10.993 -13.111 -7.717 1.00 27.83 58 ASP B O 1
ATOM 1537 N N . ALA B 1 59 ? -9.195 -12.156 -8.668 1.00 26.15 59 ALA B N 1
ATOM 1538 C CA . ALA B 1 59 ? -8.287 -13.183 -8.195 1.00 24.79 59 ALA B CA 1
ATOM 1539 C C . ALA B 1 59 ? -6.917 -12.550 -8.092 1.00 25.35 59 ALA B C 1
ATOM 1540 O O . ALA B 1 59 ? -6.413 -11.983 -9.065 1.00 30.46 59 ALA B O 1
ATOM 1542 N N . LYS B 1 60 ? -6.327 -12.644 -6.917 1.00 21.90 60 LYS B N 1
ATOM 1543 C CA . LYS B 1 60 ? -5.003 -12.104 -6.688 1.00 23.92 60 LYS B CA 1
ATOM 1544 C C . LYS B 1 60 ? -4.160 -13.188 -6.046 1.00 27.76 60 LYS B C 1
ATOM 1545 O O . LYS B 1 60 ? -4.684 -14.179 -5.531 1.00 25.16 60 LYS B O 1
ATOM 1551 N N . PHE B 1 61 ? -2.845 -13.012 -6.105 1.00 25.42 61 PHE B N 1
ATOM 1552 C CA . PHE B 1 61 ? -1.962 -13.933 -5.415 1.00 24.33 61 PHE B CA 1
ATOM 1553 C C . PHE B 1 61 ? -0.799 -13.154 -4.828 1.00 26.91 61 PHE B C 1
ATOM 1554 O O . PHE B 1 61 ? -0.305 -12.193 -5.431 1.00 22.51 61 PHE B O 1
ATOM 1562 N N . GLU B 1 62 ? -0.376 -13.579 -3.643 1.00 26.53 62 GLU B N 1
ATOM 1563 C CA . GLU B 1 62 ? 0.901 -13.175 -3.087 1.00 33.70 62 GLU B CA 1
ATOM 1564 C C . GLU B 1 62 ? 1.718 -14.438 -2.880 1.00 28.82 62 GLU B C 1
ATOM 1565 O O . GLU B 1 62 ? 1.176 -15.536 -2.787 1.00 28.56 62 GLU B O 1
ATOM 1571 N N . GLY B 1 63 ? 3.029 -14.304 -2.904 1.00 28.66 63 GLY B N 1
ATOM 1572 C CA . GLY B 1 63 ? 3.845 -15.469 -2.654 1.00 33.33 63 GLY B CA 1
ATOM 1573 C C . GLY B 1 63 ? 5.293 -15.156 -2.922 1.00 39.38 63 GLY B C 1
ATOM 1574 O O . GLY B 1 63 ? 5.670 -14.022 -3.249 1.00 42.78 63 GLY B O 1
ATOM 1575 N N . GLU B 1 64 ? 6.103 -16.197 -2.776 1.00 39.34 64 GLU B N 1
ATOM 1576 C CA . GLU B 1 64 ? 7.493 -16.125 -3.199 1.00 44.56 64 GLU B CA 1
ATOM 1577 C C . GLU B 1 64 ? 7.901 -17.470 -3.769 1.00 37.53 64 GLU B C 1
ATOM 1578 O O . GLU B 1 64 ? 7.615 -18.511 -3.176 1.00 35.12 64 GLU B O 1
ATOM 1584 N N . GLY B 1 65 ? 8.580 -17.445 -4.908 1.00 36.24 65 GLY B N 1
ATOM 1585 C CA . GLY B 1 65 ? 9.019 -18.682 -5.514 1.00 32.79 65 GLY B CA 1
ATOM 1586 C C . GLY B 1 65 ? 9.798 -18.415 -6.779 1.00 30.54 65 GLY B C 1
ATOM 1587 O O . GLY B 1 65 ? 10.143 -17.274 -7.096 1.00 29.98 65 GLY B O 1
ATOM 1588 N N . CYS B 1 66 ? 10.065 -19.499 -7.496 1.00 26.34 66 CYS B N 1
ATOM 1589 C CA . CYS B 1 66 ? 10.844 -19.442 -8.717 1.00 26.31 66 CYS B CA 1
ATOM 1590 C C . CYS B 1 66 ? 10.069 -18.725 -9.818 1.00 19.98 66 CYS B C 1
ATOM 1591 O O . CYS B 1 66 ? 8.869 -18.449 -9.700 1.00 25.61 66 CYS B O 1
ATOM 1594 N N . SER B 1 67 ? 10.793 -18.402 -10.896 1.00 20.70 67 SER B N 1
ATOM 1595 C CA . SER B 1 67 ? 10.179 -17.746 -12.043 1.00 29.22 67 SER B CA 1
ATOM 1596 C C . SER B 1 67 ? 8.975 -18.529 -12.559 1.00 30.07 67 SER B C 1
ATOM 1597 O O . SER B 1 67 ? 7.943 -17.943 -12.901 1.00 25.57 67 SER B O 1
ATOM 1600 N N . ILE B 1 68 ? 9.086 -19.859 -12.604 1.00 27.45 68 ILE B N 1
ATOM 1601 C CA . ILE B 1 68 ? 8.042 -20.671 -13.223 1.00 22.07 68 ILE B CA 1
ATOM 1602 C C . ILE B 1 68 ? 6.744 -20.588 -12.426 1.00 25.45 68 ILE B C 1
ATOM 1603 O O . ILE B 1 68 ? 5.674 -20.323 -12.985 1.00 24.22 68 ILE B O 1
ATOM 1608 N N . SER B 1 69 ? 6.821 -20.781 -11.106 1.00 26.45 69 SER B N 1
ATOM 1609 C CA . SER B 1 69 ? 5.604 -20.844 -10.300 1.00 26.13 69 SER B CA 1
ATOM 1610 C C . SER B 1 69 ? 4.907 -19.488 -10.225 1.00 22.10 69 SER B C 1
ATOM 1611 O O . SER B 1 69 ? 3.677 -19.406 -10.341 1.00 19.52 69 SER B O 1
ATOM 1614 N N . MET B 1 70 ? 5.674 -18.410 -10.079 1.00 17.81 70 MET B N 1
ATOM 1615 C CA . MET B 1 70 ? 5.071 -17.087 -9.964 1.00 20.02 70 MET B CA 1
ATOM 1616 C C . MET B 1 70 ? 4.545 -16.608 -11.310 1.00 19.37 70 MET B C 1
ATOM 1617 O O . MET B 1 70 ? 3.477 -15.986 -11.378 1.00 23.30 70 MET B O 1
ATOM 1622 N N . ALA B 1 71 ? 5.278 -16.890 -12.389 1.00 18.37 71 ALA B N 1
ATOM 1623 C CA . ALA B 1 71 ? 4.779 -16.584 -13.724 1.00 19.83 71 ALA B CA 1
ATOM 1624 C C . ALA B 1 71 ? 3.483 -17.338 -14.007 1.00 22.00 71 ALA B C 1
ATOM 1625 O O . ALA B 1 71 ? 2.538 -16.782 -14.575 1.00 19.19 71 ALA B O 1
ATOM 1627 N N . SER B 1 72 ? 3.433 -18.620 -13.628 1.00 18.06 72 SER B N 1
ATOM 1628 C CA . SER B 1 72 ? 2.222 -19.408 -13.831 1.00 22.28 72 SER B CA 1
ATOM 1629 C C . SER B 1 72 ? 1.051 -18.840 -13.038 1.00 22.20 72 SER B C 1
ATOM 1630 O O . SER B 1 72 ? -0.079 -18.797 -13.536 1.00 26.12 72 SER B O 1
ATOM 1633 N N . ALA B 1 73 ? 1.295 -18.426 -11.790 1.00 23.48 73 ALA B N 1
ATOM 1634 C CA . ALA B 1 73 ? 0.238 -17.795 -11.002 1.00 19.64 73 ALA B CA 1
ATOM 1635 C C . ALA B 1 73 ? -0.264 -16.515 -11.664 1.00 21.03 73 ALA B C 1
ATOM 1636 O O . ALA B 1 73 ? -1.480 -16.276 -11.740 1.00 22.02 73 ALA B O 1
ATOM 1638 N N . SER B 1 74 ? 0.658 -15.673 -12.138 1.00 15.32 74 SER B N 1
ATOM 1639 C CA . SER B 1 74 ? 0.273 -14.472 -12.875 1.00 20.43 74 SER B CA 1
ATOM 1640 C C . SER B 1 74 ? -0.626 -14.816 -14.058 1.00 21.28 74 SER B C 1
ATOM 1641 O O . SER B 1 74 ? -1.721 -14.251 -14.220 1.00 21.52 74 SER B O 1
ATOM 1644 N N . MET B 1 75 ? -0.194 -15.788 -14.868 1.00 21.03 75 MET B N 1
ATOM 1645 C CA . MET B 1 75 ? -0.945 -16.128 -16.072 1.00 19.24 75 MET B CA 1
ATOM 1646 C C . MET B 1 75 ? -2.308 -16.703 -15.718 1.00 21.20 75 MET B C 1
ATOM 1647 O O . MET B 1 75 ? -3.301 -16.413 -16.392 1.00 20.99 75 MET B O 1
ATOM 1652 N N . MET B 1 76 ? -2.379 -17.496 -14.647 1.00 20.04 76 MET B N 1
ATOM 1653 C CA . MET B 1 76 ? -3.635 -18.140 -14.283 1.00 21.24 76 MET B CA 1
ATOM 1654 C C . MET B 1 76 ? -4.646 -17.117 -13.786 1.00 21.52 76 MET B C 1
ATOM 1655 O O . MET B 1 76 ? -5.819 -17.149 -14.184 1.00 23.51 76 MET B O 1
ATOM 1660 N N . THR B 1 77 ? -4.225 -16.237 -12.866 1.00 18.38 77 THR B N 1
ATOM 1661 C CA . THR B 1 77 ? -5.137 -15.208 -12.376 1.00 21.66 77 THR B CA 1
ATOM 1662 C C . THR B 1 77 ? -5.630 -14.344 -13.525 1.00 24.55 77 THR B C 1
ATOM 1663 O O . THR B 1 77 ? -6.810 -13.974 -13.567 1.00 24.66 77 THR B O 1
ATOM 1667 N N . GLN B 1 78 ? -4.746 -14.011 -14.472 1.00 24.41 78 GLN B N 1
ATOM 1668 C CA . GLN B 1 78 ? -5.200 -13.248 -15.630 1.00 27.63 78 GLN B CA 1
ATOM 1669 C C . GLN B 1 78 ? -6.185 -14.053 -16.473 1.00 30.45 78 GLN B C 1
ATOM 1670 O O . GLN B 1 78 ? -7.159 -13.502 -17.001 1.00 27.94 78 GLN B O 1
ATOM 1676 N N . ALA B 1 79 ? -5.962 -15.366 -16.592 1.00 31.70 79 ALA B N 1
ATOM 1677 C CA . ALA B 1 79 ? -6.780 -16.182 -17.481 1.00 29.65 79 ALA B CA 1
ATOM 1678 C C . ALA B 1 79 ? -8.167 -16.468 -16.916 1.00 28.81 79 ALA B C 1
ATOM 1679 O O . ALA B 1 79 ? -9.125 -16.590 -17.686 1.00 28.98 79 ALA B O 1
ATOM 1681 N N . ILE B 1 80 ? -8.304 -16.597 -15.591 1.00 26.13 80 ILE B N 1
ATOM 1682 C CA . ILE B 1 80 ? -9.573 -17.046 -15.019 1.00 29.97 80 ILE B CA 1
ATOM 1683 C C . ILE B 1 80 ? -10.493 -15.896 -14.629 1.00 30.72 80 ILE B C 1
ATOM 1684 O O . ILE B 1 80 ? -11.675 -16.138 -14.344 1.00 30.44 80 ILE B O 1
ATOM 1689 N N . LYS B 1 81 ? -9.989 -14.662 -14.578 1.00 28.71 81 LYS B N 1
ATOM 1690 C CA . LYS B 1 81 ? -10.795 -13.540 -14.106 1.00 33.65 81 LYS B CA 1
ATOM 1691 C C . LYS B 1 81 ? -11.985 -13.312 -15.031 1.00 35.55 81 LYS B C 1
ATOM 1692 O O . LYS B 1 81 ? -11.830 -13.203 -16.251 1.00 40.23 81 LYS B O 1
ATOM 1698 N N . GLY B 1 82 ? -13.177 -13.240 -14.446 1.00 35.40 82 GLY B N 1
ATOM 1699 C CA . GLY B 1 82 ? -14.396 -13.056 -15.197 1.00 34.83 82 GLY B CA 1
ATOM 1700 C C . GLY B 1 82 ? -15.028 -14.337 -15.699 1.00 38.20 82 GLY B C 1
ATOM 1701 O O . GLY B 1 82 ? -16.139 -14.284 -16.245 1.00 44.11 82 GLY B O 1
ATOM 1702 N N . LYS B 1 83 ? -14.369 -15.482 -15.522 1.00 38.75 83 LYS B N 1
ATOM 1703 C CA . LYS B 1 83 ? -14.906 -16.772 -15.931 1.00 37.14 83 LYS B CA 1
ATOM 1704 C C . LYS B 1 83 ? -15.742 -17.367 -14.805 1.00 36.19 83 LYS B C 1
ATOM 1705 O O . LYS B 1 83 ? -15.575 -17.032 -13.629 1.00 34.05 83 LYS B O 1
ATOM 1711 N N . ASP B 1 84 ? -16.650 -18.262 -15.181 1.00 36.55 84 ASP B N 1
ATOM 1712 C CA . ASP B 1 84 ? -17.333 -19.067 -14.184 1.00 39.78 84 ASP B CA 1
ATOM 1713 C C . ASP B 1 84 ? -16.408 -20.172 -13.677 1.00 38.40 84 ASP B C 1
ATOM 1714 O O . ASP B 1 84 ? -15.433 -20.554 -14.332 1.00 39.66 84 ASP B O 1
ATOM 1719 N N . ILE B 1 85 ? -16.706 -20.656 -12.467 1.00 38.43 85 ILE B N 1
ATOM 1720 C CA . ILE B 1 85 ? -15.906 -21.715 -11.849 1.00 38.48 85 ILE B CA 1
ATOM 1721 C C . ILE B 1 85 ? -15.724 -22.893 -12.800 1.00 37.82 85 ILE B C 1
ATOM 1722 O O . ILE B 1 85 ? -14.624 -23.440 -12.936 1.00 37.25 85 ILE B O 1
ATOM 1727 N N . GLU B 1 86 ? -16.806 -23.310 -13.461 1.00 37.75 86 GLU B N 1
ATOM 1728 C CA . GLU B 1 86 ? -16.740 -24.492 -14.316 1.00 43.32 86 GLU B CA 1
ATOM 1729 C C . GLU B 1 86 ? -15.746 -24.299 -15.459 1.00 41.45 86 GLU B C 1
ATOM 1730 O O . GLU B 1 86 ? -14.936 -25.188 -15.750 1.00 42.04 86 GLU B O 1
ATOM 1736 N N . THR B 1 87 ? -15.791 -23.134 -16.111 1.00 41.25 87 THR B N 1
ATOM 1737 C CA . THR B 1 87 ? -14.848 -22.860 -17.192 1.00 40.91 87 THR B CA 1
ATOM 1738 C C . THR B 1 87 ? -13.417 -22.802 -16.674 1.00 40.13 87 THR B C 1
ATOM 1739 O O . THR B 1 87 ? -12.494 -23.298 -17.332 1.00 37.80 87 THR B O 1
ATOM 1743 N N . ALA B 1 88 ? -13.207 -22.191 -15.506 1.00 37.01 88 ALA B N 1
ATOM 1744 C CA . ALA B 1 88 ? -11.860 -22.126 -14.949 1.00 33.12 88 ALA B CA 1
ATOM 1745 C C . ALA B 1 88 ? -11.323 -23.521 -14.652 1.00 32.35 88 ALA B C 1
ATOM 1746 O O . ALA B 1 88 ? -10.137 -23.802 -14.868 1.00 33.40 88 ALA B O 1
ATOM 1748 N N . LEU B 1 89 ? -12.188 -24.414 -14.169 1.00 28.43 89 LEU B N 1
ATOM 1749 C CA . LEU B 1 89 ? -11.740 -25.766 -13.858 1.00 31.91 89 LEU B CA 1
ATOM 1750 C C . LEU B 1 89 ? -11.461 -26.556 -15.127 1.00 34.82 89 LEU B C 1
ATOM 1751 O O . LEU B 1 89 ? -10.521 -27.362 -15.165 1.00 39.20 89 LEU B O 1
ATOM 1756 N N . SER B 1 90 ? -12.252 -26.327 -16.180 1.00 37.53 90 SER B N 1
ATOM 1757 C CA . SER B 1 90 ? -11.942 -26.940 -17.466 1.00 42.13 90 SER B CA 1
ATOM 1758 C C . SER B 1 90 ? -10.591 -26.452 -17.979 1.00 40.19 90 SER B C 1
ATOM 1759 O O . SER B 1 90 ? -9.805 -27.232 -18.529 1.00 36.92 90 SER B O 1
ATOM 1762 N N . MET B 1 91 ? -10.311 -25.155 -17.812 1.00 37.17 91 MET B N 1
ATOM 1763 C CA . MET B 1 91 ? -9.015 -24.620 -18.220 1.00 38.24 91 MET B CA 1
ATOM 1764 C C . MET B 1 91 ? -7.894 -25.255 -17.410 1.00 37.18 91 MET B C 1
ATOM 1765 O O . MET B 1 91 ? -6.811 -25.527 -17.941 1.00 38.24 91 MET B O 1
ATOM 1770 N N . SER B 1 92 ? -8.141 -25.503 -16.120 1.00 34.96 92 SER B N 1
ATOM 1771 C CA . SER B 1 92 ? -7.145 -26.168 -15.286 1.00 36.27 92 SER B CA 1
ATOM 1772 C C . SER B 1 92 ? -6.871 -27.579 -15.793 1.00 39.72 92 SER B C 1
ATOM 1773 O O . SER B 1 92 ? -5.716 -28.025 -15.832 1.00 37.22 92 SER B O 1
ATOM 1776 N N . LYS B 1 93 ? -7.923 -28.293 -16.193 1.00 36.15 93 LYS B N 1
ATOM 1777 C CA . LYS B 1 93 ? -7.727 -29.650 -16.692 1.00 39.14 93 LYS B CA 1
ATOM 1778 C C . LYS B 1 93 ? -6.970 -29.629 -18.015 1.00 36.71 93 LYS B C 1
ATOM 1779 O O . LYS B 1 93 ? -6.081 -30.461 -18.248 1.00 38.01 93 LYS B O 1
ATOM 1785 N N . ILE B 1 94 ? -7.298 -28.670 -18.884 1.00 35.88 94 ILE B N 1
ATOM 1786 C CA . ILE B 1 94 ? -6.574 -28.519 -20.143 1.00 39.97 94 ILE B CA 1
ATOM 1787 C C . ILE B 1 94 ? -5.101 -28.243 -19.873 1.00 43.44 94 ILE B C 1
ATOM 1788 O O . ILE B 1 94 ? -4.219 -28.790 -20.546 1.00 44.27 94 ILE B O 1
ATOM 1793 N N . PHE B 1 95 ? -4.815 -27.380 -18.894 1.00 38.03 95 PHE B N 1
ATOM 1794 C CA . PHE B 1 95 ? -3.430 -27.034 -18.591 1.00 35.74 95 PHE B CA 1
ATOM 1795 C C . PHE B 1 95 ? -2.672 -28.235 -18.046 1.00 41.57 95 PHE B C 1
ATOM 1796 O O . PHE B 1 95 ? -1.510 -28.457 -18.405 1.00 39.42 95 PHE B O 1
ATOM 1804 N N . SER B 1 96 ? -3.306 -29.009 -17.161 1.00 46.09 96 SER B N 1
ATOM 1805 C CA . SER B 1 96 ? -2.658 -30.211 -16.647 1.00 53.26 96 SER B CA 1
ATOM 1806 C C . SER B 1 96 ? -2.343 -31.177 -17.780 1.00 53.08 96 SER B C 1
ATOM 1807 O O . SER B 1 96 ? -1.254 -31.761 -17.825 1.00 51.72 96 SER B O 1
ATOM 1810 N N . ASP B 1 97 ? -3.295 -31.372 -18.699 1.00 57.03 97 ASP B N 1
ATOM 1811 C CA . ASP B 1 97 ? -3.050 -32.248 -19.841 1.00 59.32 97 ASP B CA 1
ATOM 1812 C C . ASP B 1 97 ? -1.912 -31.721 -20.712 1.00 58.77 97 ASP B C 1
ATOM 1813 O O . ASP B 1 97 ? -1.063 -32.493 -21.172 1.00 61.27 97 ASP B O 1
ATOM 1818 N N . MET B 1 98 ? -1.876 -30.405 -20.937 1.00 55.72 98 MET B N 1
ATOM 1819 C CA . MET B 1 98 ? -0.819 -29.797 -21.741 1.00 57.25 98 MET B CA 1
ATOM 1820 C C . MET B 1 98 ? 0.538 -29.935 -21.067 1.00 55.17 98 MET B C 1
ATOM 1821 O O . MET B 1 98 ? 1.560 -30.068 -21.750 1.00 57.79 98 MET B O 1
ATOM 1826 N N . MET B 1 99 ? 0.565 -29.941 -19.733 1.00 56.39 99 MET B N 1
ATOM 1827 C CA . MET B 1 99 ? 1.826 -30.118 -19.025 1.00 55.36 99 MET B CA 1
ATOM 1828 C C . MET B 1 99 ? 2.297 -31.557 -19.126 1.00 59.13 99 MET B C 1
ATOM 1829 O O . MET B 1 99 ? 3.501 -31.814 -19.211 1.00 60.32 99 MET B O 1
ATOM 1834 N N . GLN B 1 100 ? 1.366 -32.507 -19.106 1.00 79.63 100 GLN B N 1
ATOM 1835 C CA . GLN B 1 100 ? 1.733 -33.906 -19.260 1.00 82.91 100 GLN B CA 1
ATOM 1836 C C . GLN B 1 100 ? 1.855 -34.228 -20.746 1.00 81.78 100 GLN B C 1
ATOM 1837 O O . GLN B 1 100 ? 1.995 -33.318 -21.567 1.00 83.67 100 GLN B O 1
ATOM 1843 N N . GLY B 1 101 ? 1.788 -35.508 -21.112 1.00 85.04 101 GLY B N 1
ATOM 1844 C CA . GLY B 1 101 ? 1.939 -35.874 -22.511 1.00 87.08 101 GLY B CA 1
ATOM 1845 C C . GLY B 1 101 ? 0.752 -35.493 -23.364 1.00 88.80 101 GLY B C 1
ATOM 1846 O O . GLY B 1 101 ? 0.892 -35.291 -24.572 1.00 89.46 101 GLY B O 1
ATOM 1847 N N . LYS B 1 102 ? -0.412 -35.354 -22.745 1.00 90.44 102 LYS B N 1
ATOM 1848 C CA . LYS B 1 102 ? -1.679 -35.279 -23.452 1.00 93.56 102 LYS B CA 1
ATOM 1849 C C . LYS B 1 102 ? -1.696 -34.143 -24.474 1.00 94.38 102 LYS B C 1
ATOM 1850 O O . LYS B 1 102 ? -1.051 -33.105 -24.311 1.00 94.33 102 LYS B O 1
ATOM 1856 N N . GLU B 1 103 ? -2.461 -34.366 -25.546 1.00 97.02 103 GLU B N 1
ATOM 1857 C CA . GLU B 1 103 ? -2.552 -33.407 -26.642 1.00 98.78 103 GLU B CA 1
ATOM 1858 C C . GLU B 1 103 ? -3.191 -32.091 -26.214 1.00 100.40 103 GLU B C 1
ATOM 1859 O O . GLU B 1 103 ? -3.017 -31.080 -26.900 1.00 105.28 103 GLU B O 1
ATOM 1865 N N . TYR B 1 104 ? -3.928 -32.097 -25.102 1.00 98.68 104 TYR B N 1
ATOM 1866 C CA . TYR B 1 104 ? -4.672 -30.969 -24.540 1.00 96.66 104 TYR B CA 1
ATOM 1867 C C . TYR B 1 104 ? -5.667 -30.348 -25.517 1.00 99.65 104 TYR B C 1
ATOM 1868 O O . TYR B 1 104 ? -5.308 -29.857 -26.592 1.00 104.78 104 TYR B O 1
ATOM 1877 N N . ASP B 1 105 ? -6.934 -30.385 -25.116 1.00 99.49 105 ASP B N 1
ATOM 1878 C CA . ASP B 1 105 ? -8.079 -29.823 -25.816 1.00 98.55 105 ASP B CA 1
ATOM 1879 C C . ASP B 1 105 ? -7.844 -28.366 -26.213 1.00 97.57 105 ASP B C 1
ATOM 1880 O O . ASP B 1 105 ? -8.057 -27.451 -25.411 1.00 96.44 105 ASP B O 1
ATOM 1885 N N . ASP B 1 106 ? -7.435 -28.147 -27.466 1.00 98.75 106 ASP B N 1
ATOM 1886 C CA . ASP B 1 106 ? -7.084 -26.834 -27.994 1.00 100.16 106 ASP B CA 1
ATOM 1887 C C . ASP B 1 106 ? -8.297 -25.948 -28.284 1.00 98.94 106 ASP B C 1
ATOM 1888 O O . ASP B 1 106 ? -8.159 -24.970 -29.028 1.00 98.31 106 ASP B O 1
ATOM 1893 N N . SER B 1 107 ? -9.472 -26.263 -27.736 1.00 100.44 107 SER B N 1
ATOM 1894 C CA . SER B 1 107 ? -10.669 -25.476 -28.014 1.00 100.44 107 SER B CA 1
ATOM 1895 C C . SER B 1 107 ? -10.707 -24.152 -27.270 1.00 98.67 107 SER B C 1
ATOM 1896 O O . SER B 1 107 ? -11.518 -23.286 -27.620 1.00 106.18 107 SER B O 1
ATOM 1899 N N . ILE B 1 108 ? -9.852 -23.965 -26.271 1.00 89.93 108 ILE B N 1
ATOM 1900 C CA . ILE B 1 108 ? -9.815 -22.731 -25.504 1.00 82.35 108 ILE B CA 1
ATOM 1901 C C . ILE B 1 108 ? -8.435 -22.111 -25.651 1.00 74.82 108 ILE B C 1
ATOM 1902 O O . ILE B 1 108 ? -7.423 -22.820 -25.682 1.00 75.53 108 ILE B O 1
ATOM 1907 N N . ASP B 1 109 ? -8.402 -20.784 -25.733 1.00 66.23 109 ASP B N 1
ATOM 1908 C CA . ASP B 1 109 ? -7.166 -20.037 -25.917 1.00 62.43 109 ASP B CA 1
ATOM 1909 C C . ASP B 1 109 ? -6.551 -19.763 -24.548 1.00 54.83 109 ASP B C 1
ATOM 1910 O O . ASP B 1 109 ? -7.056 -18.929 -23.788 1.00 50.42 109 ASP B O 1
ATOM 1915 N N . LEU B 1 110 ? -5.468 -20.471 -24.232 1.00 48.01 110 LEU B N 1
ATOM 1916 C CA . LEU B 1 110 ? -4.792 -20.301 -22.955 1.00 46.75 110 LEU B CA 1
ATOM 1917 C C . LEU B 1 110 ? -3.716 -19.224 -23.011 1.00 40.10 110 LEU B C 1
ATOM 1918 O O . LEU B 1 110 ? -3.106 -18.923 -21.981 1.00 35.78 110 LEU B O 1
ATOM 1923 N N . GLY B 1 111 ? -3.499 -18.628 -24.180 1.00 36.81 111 GLY B N 1
ATOM 1924 C CA . GLY B 1 111 ? -2.550 -17.536 -24.327 1.00 38.30 111 GLY B CA 1
ATOM 1925 C C . GLY B 1 111 ? -1.166 -17.858 -23.806 1.00 34.13 111 GLY B C 1
ATOM 1926 O O . GLY B 1 111 ? -0.610 -18.942 -24.052 1.00 37.51 111 GLY B O 1
ATOM 1927 N N . ASP B 1 112 ? -0.629 -16.922 -23.015 1.00 32.85 112 ASP B N 1
ATOM 1928 C CA . ASP B 1 112 ? 0.734 -17.030 -22.509 1.00 33.90 112 ASP B CA 1
ATOM 1929 C C . ASP B 1 112 ? 0.975 -18.339 -21.778 1.00 30.11 112 ASP B C 1
ATOM 1930 O O . ASP B 1 112 ? 2.124 -18.787 -21.694 1.00 31.04 112 ASP B O 1
ATOM 1935 N N . ILE B 1 113 ? -0.087 -18.977 -21.278 1.00 33.67 113 ILE B N 1
ATOM 1936 C CA . ILE B 1 113 ? 0.079 -20.181 -20.474 1.00 33.01 113 ILE B CA 1
ATOM 1937 C C . ILE B 1 113 ? 0.807 -21.248 -21.272 1.00 32.50 113 ILE B C 1
ATOM 1938 O O . ILE B 1 113 ? 1.568 -22.044 -20.710 1.00 33.47 113 ILE B O 1
ATOM 1943 N N . GLU B 1 114 ? 0.654 -21.237 -22.598 1.00 34.13 114 GLU B N 1
ATOM 1944 C CA . GLU B 1 114 ? 1.267 -22.292 -23.397 1.00 37.72 114 GLU B CA 1
ATOM 1945 C C . GLU B 1 114 ? 2.791 -22.212 -23.394 1.00 34.41 114 GLU B C 1
ATOM 1946 O O . GLU B 1 114 ? 3.448 -23.233 -23.635 1.00 32.25 114 GLU B O 1
ATOM 1952 N N . ALA B 1 115 ? 3.373 -21.043 -23.104 1.00 31.91 115 ALA B N 1
ATOM 1953 C CA . ALA B 1 115 ? 4.825 -20.986 -22.976 1.00 34.23 115 ALA B CA 1
ATOM 1954 C C . ALA B 1 115 ? 5.326 -21.917 -21.880 1.00 38.34 115 ALA B C 1
ATOM 1955 O O . ALA B 1 115 ? 6.423 -22.485 -22.004 1.00 41.25 115 ALA B O 1
ATOM 1957 N N . LEU B 1 116 ? 4.487 -22.204 -20.883 1.00 34.30 116 LEU B N 1
ATOM 1958 C CA . LEU B 1 116 ? 4.928 -23.071 -19.804 1.00 34.39 116 LEU B CA 1
ATOM 1959 C C . LEU B 1 116 ? 5.139 -24.497 -20.281 1.00 38.25 116 LEU B C 1
ATOM 1960 O O . LEU B 1 116 ? 5.669 -25.315 -19.524 1.00 44.90 116 LEU B O 1
ATOM 1965 N N . GLN B 1 117 ? 4.784 -24.802 -21.533 1.00 42.03 117 GLN B N 1
ATOM 1966 C CA . GLN B 1 117 ? 5.093 -26.122 -22.064 1.00 45.68 117 GLN B CA 1
ATOM 1967 C C . GLN B 1 117 ? 6.586 -26.388 -22.048 1.00 45.98 117 GLN B C 1
ATOM 1968 O O . GLN B 1 117 ? 7.000 -27.545 -21.901 1.00 46.84 117 GLN B O 1
ATOM 1974 N N . GLY B 1 118 ? 7.415 -25.343 -22.182 1.00 48.18 118 GLY B N 1
ATOM 1975 C CA . GLY B 1 118 ? 8.847 -25.565 -22.065 1.00 53.46 118 GLY B CA 1
ATOM 1976 C C . GLY B 1 118 ? 9.215 -26.314 -20.796 1.00 57.88 118 GLY B C 1
ATOM 1977 O O . GLY B 1 118 ? 9.998 -27.271 -20.824 1.00 67.53 118 GLY B O 1
ATOM 1978 N N . VAL B 1 119 ? 8.548 -25.970 -19.686 1.00 52.07 119 VAL B N 1
ATOM 1979 C CA . VAL B 1 119 ? 8.930 -26.527 -18.396 1.00 52.76 119 VAL B CA 1
ATOM 1980 C C . VAL B 1 119 ? 8.720 -28.031 -18.373 1.00 52.72 119 VAL B C 1
ATOM 1981 O O . VAL B 1 119 ? 9.284 -28.716 -17.510 1.00 52.06 119 VAL B O 1
ATOM 1985 N N . SER B 1 120 ? 7.915 -28.568 -19.299 1.00 56.81 120 SER B N 1
ATOM 1986 C CA . SER B 1 120 ? 7.682 -30.005 -19.301 1.00 62.61 120 SER B CA 1
ATOM 1987 C C . SER B 1 120 ? 8.975 -30.797 -19.458 1.00 66.23 120 SER B C 1
ATOM 1988 O O . SER B 1 120 ? 9.000 -31.981 -19.102 1.00 67.54 120 SER B O 1
ATOM 1991 N N . LYS B 1 121 ? 10.050 -30.197 -19.994 1.00 70.10 121 LYS B N 1
ATOM 1992 C CA . LYS B 1 121 ? 11.303 -30.957 -20.002 1.00 71.39 121 LYS B CA 1
ATOM 1993 C C . LYS B 1 121 ? 11.857 -31.194 -18.603 1.00 68.25 121 LYS B C 1
ATOM 1994 O O . LYS B 1 121 ? 12.538 -32.200 -18.380 1.00 66.01 121 LYS B O 1
ATOM 2000 N N . PHE B 1 122 ? 11.607 -30.292 -17.657 1.00 63.74 122 PHE B N 1
ATOM 2001 C CA . PHE B 1 122 ? 12.107 -30.494 -16.299 1.00 61.83 122 PHE B CA 1
ATOM 2002 C C . PHE B 1 122 ? 10.984 -30.911 -15.364 1.00 55.00 122 PHE B C 1
ATOM 2003 O O . PHE B 1 122 ? 10.186 -30.066 -14.928 1.00 52.41 122 PHE B O 1
ATOM 2011 N N . PRO B 1 123 ? 10.870 -32.202 -15.031 1.00 48.66 123 PRO B N 1
ATOM 2012 C CA . PRO B 1 123 ? 9.710 -32.674 -14.260 1.00 45.69 123 PRO B CA 1
ATOM 2013 C C . PRO B 1 123 ? 9.531 -31.972 -12.928 1.00 43.71 123 PRO B C 1
ATOM 2014 O O . PRO B 1 123 ? 8.391 -31.755 -12.500 1.00 41.32 123 PRO B O 1
ATOM 2018 N N . ALA B 1 124 ? 10.628 -31.637 -12.246 1.00 41.93 124 ALA B N 1
ATOM 2019 C CA . ALA B 1 124 ? 10.514 -30.960 -10.960 1.00 45.93 124 ALA B CA 1
ATOM 2020 C C . ALA B 1 124 ? 9.884 -29.582 -11.106 1.00 43.45 124 ALA B C 1
ATOM 2021 O O . ALA B 1 124 ? 9.282 -29.073 -10.154 1.00 43.11 124 ALA B O 1
ATOM 2023 N N . ARG B 1 125 ? 10.005 -28.966 -12.282 1.00 38.64 125 ARG B N 1
ATOM 2024 C CA . ARG B 1 125 ? 9.461 -27.632 -12.482 1.00 31.38 125 ARG B CA 1
ATOM 2025 C C . ARG B 1 125 ? 8.020 -27.680 -12.975 1.00 31.37 125 ARG B C 1
ATOM 2026 O O . ARG B 1 125 ? 7.353 -26.639 -13.028 1.00 29.56 125 ARG B O 1
ATOM 2034 N N . ILE B 1 126 ? 7.518 -28.873 -13.306 1.00 34.37 126 ILE B N 1
ATOM 2035 C CA . ILE B 1 126 ? 6.098 -29.021 -13.607 1.00 33.77 126 ILE B CA 1
ATOM 2036 C C . ILE B 1 126 ? 5.278 -28.738 -12.358 1.00 34.78 126 ILE B C 1
ATOM 2037 O O . ILE B 1 126 ? 4.199 -28.138 -12.429 1.00 41.50 126 ILE B O 1
ATOM 2042 N N . LYS B 1 127 ? 5.750 -29.202 -11.199 1.00 35.07 127 LYS B N 1
ATOM 2043 C CA . LYS B 1 127 ? 5.066 -28.883 -9.953 1.00 36.47 127 LYS B CA 1
ATOM 2044 C C . LYS B 1 127 ? 5.046 -27.372 -9.721 1.00 35.56 127 LYS B C 1
ATOM 2045 O O . LYS B 1 127 ? 4.027 -26.811 -9.293 1.00 31.70 127 LYS B O 1
ATOM 2051 N N . CYS B 1 128 ? 6.170 -26.701 -10.001 1.00 33.16 128 CYS B N 1
ATOM 2052 C CA . CYS B 1 128 ? 6.206 -25.242 -9.955 1.00 32.05 128 CYS B CA 1
ATOM 2053 C C . CYS B 1 128 ? 5.112 -24.656 -10.837 1.00 29.52 128 CYS B C 1
ATOM 2054 O O . CYS B 1 128 ? 4.347 -23.784 -10.409 1.00 31.02 128 CYS B O 1
ATOM 2057 N N . ALA B 1 129 ? 5.026 -25.132 -12.082 1.00 25.98 129 ALA B N 1
ATOM 2058 C CA . ALA B 1 129 ? 4.071 -24.556 -13.023 1.00 28.26 129 ALA B CA 1
ATOM 2059 C C . ALA B 1 129 ? 2.626 -24.833 -12.609 1.00 29.59 129 ALA B C 1
ATOM 2060 O O . ALA B 1 129 ? 1.736 -24.022 -12.889 1.00 26.92 129 ALA B O 1
ATOM 2062 N N . THR B 1 130 ? 2.370 -25.958 -11.944 1.00 30.53 130 THR B N 1
ATOM 2063 C CA . THR B 1 130 ? 1.007 -26.360 -11.610 1.00 29.03 130 THR B CA 1
ATOM 2064 C C . THR B 1 130 ? 0.573 -25.895 -10.226 1.00 28.75 130 THR B C 1
ATOM 2065 O O . THR B 1 130 ? -0.574 -26.142 -9.846 1.00 29.45 130 THR B O 1
ATOM 2069 N N . LEU B 1 131 ? 1.475 -25.286 -9.453 1.00 27.86 131 LEU B N 1
ATOM 2070 C CA . LEU B 1 131 ? 1.141 -24.840 -8.101 1.00 23.24 131 LEU B CA 1
ATOM 2071 C C . LEU B 1 131 ? -0.135 -23.994 -8.069 1.00 26.36 131 LEU B C 1
ATOM 2072 O O . LEU B 1 131 ? -1.047 -24.249 -7.270 1.00 27.23 131 LEU B O 1
ATOM 2077 N N . SER B 1 132 ? -0.199 -22.957 -8.913 1.00 22.79 132 SER B N 1
ATOM 2078 C CA . SER B 1 132 ? -1.323 -22.024 -8.863 1.00 20.90 132 SER B CA 1
ATOM 2079 C C . SER B 1 132 ? -2.639 -22.689 -9.263 1.00 20.28 132 SER B C 1
ATOM 2080 O O . SER B 1 132 ? -3.683 -22.428 -8.654 1.00 22.69 132 SER B O 1
ATOM 2083 N N . TRP B 1 133 ? -2.613 -23.531 -10.298 1.00 24.92 133 TRP B N 1
ATOM 2084 C CA . TRP B 1 133 ? -3.816 -24.245 -10.716 1.00 29.65 133 TRP B CA 1
ATOM 2085 C C . TRP B 1 133 ? -4.277 -25.221 -9.641 1.00 30.95 133 TRP B C 1
ATOM 2086 O O . TRP B 1 133 ? -5.482 -25.384 -9.412 1.00 33.42 133 TRP B O 1
ATOM 2097 N N . LYS B 1 134 ? -3.330 -25.878 -8.971 1.00 30.88 134 LYS B N 1
ATOM 2098 C CA . LYS B 1 134 ? -3.677 -26.728 -7.838 1.00 36.98 134 LYS B CA 1
ATOM 2099 C C . LYS B 1 134 ? -4.324 -25.905 -6.729 1.00 36.53 134 LYS B C 1
ATOM 2100 O O . LYS B 1 134 ? -5.246 -26.378 -6.050 1.00 34.81 134 LYS B O 1
ATOM 2106 N N . ALA B 1 135 ? -3.852 -24.669 -6.528 1.00 34.09 135 ALA B N 1
ATOM 2107 C CA . ALA B 1 135 ? -4.491 -23.786 -5.553 1.00 30.94 135 ALA B CA 1
ATOM 2108 C C . ALA B 1 135 ? -5.922 -23.454 -5.968 1.00 28.94 135 ALA B C 1
ATOM 2109 O O . ALA B 1 135 ? -6.835 -23.441 -5.132 1.00 28.95 135 ALA B O 1
ATOM 2111 N N . LEU B 1 136 ? -6.125 -23.159 -7.256 1.00 28.23 136 LEU B N 1
ATOM 2112 C CA . LEU B 1 136 ? -7.465 -22.877 -7.769 1.00 28.08 136 LEU B CA 1
ATOM 2113 C C . LEU B 1 136 ? -8.401 -24.046 -7.498 1.00 27.56 136 LEU B C 1
ATOM 2114 O O . LEU B 1 136 ? -9.519 -23.863 -6.999 1.00 26.47 136 LEU B O 1
ATOM 2119 N N . GLU B 1 137 ? -7.960 -25.254 -7.850 1.00 28.88 137 GLU B N 1
ATOM 2120 C CA . GLU B 1 137 ? -8.777 -26.445 -7.647 1.00 33.35 137 GLU B CA 1
ATOM 2121 C C . GLU B 1 137 ? -9.074 -26.654 -6.166 1.00 34.33 137 GLU B C 1
ATOM 2122 O O . GLU B 1 137 ? -10.211 -26.954 -5.787 1.00 34.37 137 GLU B O 1
ATOM 2128 N N . LYS B 1 138 ? -8.053 -26.506 -5.316 1.00 30.87 138 LYS B N 1
ATOM 2129 C CA . LYS B 1 138 ? -8.258 -26.618 -3.876 1.00 33.02 138 LYS B CA 1
ATOM 2130 C C . LYS B 1 138 ? -9.320 -25.633 -3.396 1.00 32.07 138 LYS B C 1
ATOM 2131 O O . LYS B 1 138 ? -10.122 -25.955 -2.510 1.00 35.65 138 LYS B O 1
ATOM 2137 N N . GLY B 1 139 ? -9.325 -24.420 -3.950 1.00 29.80 139 GLY B N 1
ATOM 2138 C CA . GLY B 1 139 ? -10.307 -23.441 -3.516 1.00 31.77 139 GLY B CA 1
ATOM 2139 C C . GLY B 1 139 ? -11.722 -23.744 -3.986 1.00 34.58 139 GLY B C 1
ATOM 2140 O O . GLY B 1 139 ? -12.672 -23.675 -3.202 1.00 34.71 139 GLY B O 1
ATOM 2141 N N . VAL B 1 140 ? -11.891 -24.050 -5.274 1.00 33.95 140 VAL B N 1
ATOM 2142 C CA . VAL B 1 140 ? -13.228 -24.180 -5.843 1.00 34.19 140 VAL B CA 1
ATOM 2143 C C . VAL B 1 140 ? -13.599 -25.595 -6.284 1.00 41.77 140 VAL B C 1
ATOM 2144 O O . VAL B 1 140 ? -14.801 -25.897 -6.360 1.00 46.54 140 VAL B O 1
ATOM 2148 N N . ALA B 1 141 ? -12.651 -26.471 -6.620 1.00 40.60 141 ALA B N 1
ATOM 2149 C CA . ALA B 1 141 ? -13.032 -27.724 -7.264 1.00 47.34 141 ALA B CA 1
ATOM 2150 C C . ALA B 1 141 ? -13.580 -28.722 -6.250 1.00 54.40 141 ALA B C 1
ATOM 2151 O O . ALA B 1 141 ? -13.214 -28.703 -5.072 1.00 55.07 141 ALA B O 1
ATOM 2153 N N . LYS B 1 142 ? -14.473 -29.590 -6.720 1.00 58.29 142 LYS B N 1
ATOM 2154 C CA . LYS B 1 142 ? -15.062 -30.630 -5.884 1.00 63.51 142 LYS B CA 1
ATOM 2155 C C . LYS B 1 142 ? -14.349 -31.963 -6.087 1.00 68.39 142 LYS B C 1
ATOM 2156 O O . LYS B 1 142 ? -14.540 -32.625 -7.107 1.00 73.32 142 LYS B O 1
ATOM 2162 N N . SER C 1 2 ? 20.356 20.775 35.338 1.00 67.27 2 SER C N 1
ATOM 2163 C CA . SER C 1 2 ? 19.894 20.405 34.006 1.00 60.67 2 SER C CA 1
ATOM 2164 C C . SER C 1 2 ? 18.437 19.939 34.024 1.00 56.47 2 SER C C 1
ATOM 2165 O O . SER C 1 2 ? 18.022 19.164 33.161 1.00 54.98 2 SER C O 1
ATOM 2168 N N . PHE C 1 3 ? 17.665 20.402 35.014 1.00 51.22 3 PHE C N 1
ATOM 2169 C CA . PHE C 1 3 ? 16.218 20.230 34.943 1.00 48.61 3 PHE C CA 1
ATOM 2170 C C . PHE C 1 3 ? 15.664 20.911 33.700 1.00 45.10 3 PHE C C 1
ATOM 2171 O O . PHE C 1 3 ? 14.697 20.434 33.097 1.00 42.29 3 PHE C O 1
ATOM 2179 N N . ASN C 1 4 ? 16.260 22.040 33.313 1.00 45.76 4 ASN C N 1
ATOM 2180 C CA . ASN C 1 4 ? 15.883 22.689 32.063 1.00 47.56 4 ASN C CA 1
ATOM 2181 C C . ASN C 1 4 ? 16.269 21.829 30.866 1.00 48.26 4 ASN C C 1
ATOM 2182 O O . ASN C 1 4 ? 15.531 21.772 29.876 1.00 47.96 4 ASN C O 1
ATOM 2187 N N . ALA C 1 5 ? 17.419 21.155 30.933 1.00 50.51 5 ALA C N 1
ATOM 2188 C CA . ALA C 1 5 ? 17.795 20.232 29.866 1.00 51.06 5 ALA C CA 1
ATOM 2189 C C . ALA C 1 5 ? 16.790 19.088 29.756 1.00 53.08 5 ALA C C 1
ATOM 2190 O O . ALA C 1 5 ? 16.328 18.751 28.659 1.00 56.17 5 ALA C O 1
ATOM 2192 N N . ASN C 1 6 ? 16.440 18.478 30.892 1.00 51.01 6 ASN C N 1
ATOM 2193 C CA . ASN C 1 6 ? 15.451 17.403 30.891 1.00 51.35 6 ASN C CA 1
ATOM 2194 C C . ASN C 1 6 ? 14.108 17.905 30.378 1.00 48.92 6 ASN C C 1
ATOM 2195 O O . ASN C 1 6 ? 13.387 17.185 29.679 1.00 49.39 6 ASN C O 1
ATOM 2200 N N . LEU C 1 7 ? 13.760 19.146 30.718 1.00 46.22 7 LEU C N 1
ATOM 2201 C CA . LEU C 1 7 ? 12.490 19.726 30.297 1.00 50.46 7 LEU C CA 1
ATOM 2202 C C . LEU C 1 7 ? 12.456 19.956 28.793 1.00 48.67 7 LEU C C 1
ATOM 2203 O O . LEU C 1 7 ? 11.457 19.647 28.125 1.00 48.90 7 LEU C O 1
ATOM 2208 N N . ASP C 1 8 ? 13.530 20.528 28.256 1.00 47.25 8 ASP C N 1
ATOM 2209 C CA . ASP C 1 8 ? 13.682 20.660 26.816 1.00 52.40 8 ASP C CA 1
ATOM 2210 C C . ASP C 1 8 ? 13.566 19.297 26.145 1.00 47.01 8 ASP C C 1
ATOM 2211 O O . ASP C 1 8 ? 12.898 19.154 25.114 1.00 48.79 8 ASP C O 1
ATOM 2216 N N . THR C 1 9 ? 14.213 18.280 26.725 1.00 45.04 9 THR C N 1
ATOM 2217 C CA . THR C 1 9 ? 14.146 16.931 26.171 1.00 47.86 9 THR C CA 1
ATOM 2218 C C . THR C 1 9 ? 12.720 16.388 26.201 1.00 47.04 9 THR C C 1
ATOM 2219 O O . THR C 1 9 ? 12.309 15.663 25.294 1.00 47.32 9 THR C O 1
ATOM 2223 N N . LEU C 1 10 ? 11.950 16.726 27.235 1.00 47.30 10 LEU C N 1
ATOM 2224 C CA . LEU C 1 10 ? 10.574 16.239 27.324 1.00 46.25 10 LEU C CA 1
ATOM 2225 C C . LEU C 1 10 ? 9.693 16.883 26.255 1.00 44.81 10 LEU C C 1
ATOM 2226 O O . LEU C 1 10 ? 8.910 16.197 25.578 1.00 45.85 10 LEU C O 1
ATOM 2231 N N . TYR C 1 11 ? 9.795 18.208 26.111 1.00 40.63 11 TYR C N 1
ATOM 2232 C CA . TYR C 1 11 ? 9.126 18.897 25.009 1.00 38.41 11 TYR C CA 1
ATOM 2233 C C . TYR C 1 11 ? 9.485 18.244 23.679 1.00 34.13 11 TYR C C 1
ATOM 2234 O O . TYR C 1 11 ? 8.612 17.932 22.853 1.00 34.20 11 TYR C O 1
ATOM 2243 N N . ARG C 1 12 ? 10.783 18.028 23.473 1.00 29.23 12 ARG C N 1
ATOM 2244 C CA . ARG C 1 12 ? 11.264 17.448 22.230 1.00 30.16 12 ARG C CA 1
ATOM 2245 C C . ARG C 1 12 ? 10.742 16.033 22.049 1.00 29.87 12 ARG C C 1
ATOM 2246 O O . ARG C 1 12 ? 10.467 15.614 20.927 1.00 30.16 12 ARG C O 1
ATOM 2254 N N . GLN C 1 13 ? 10.592 15.281 23.139 1.00 28.13 13 GLN C N 1
ATOM 2255 C CA . GLN C 1 13 ? 10.129 13.905 23.017 1.00 34.18 13 GLN C CA 1
ATOM 2256 C C . GLN C 1 13 ? 8.656 13.856 22.650 1.00 30.08 13 GLN C C 1
ATOM 2257 O O . GLN C 1 13 ? 8.239 12.990 21.879 1.00 31.85 13 GLN C O 1
ATOM 2263 N N . VAL C 1 14 ? 7.857 14.796 23.154 1.00 27.93 14 VAL C N 1
ATOM 2264 C CA . VAL C 1 14 ? 6.450 14.831 22.757 1.00 30.30 14 VAL C CA 1
ATOM 2265 C C . VAL C 1 14 ? 6.332 15.211 21.281 1.00 32.76 14 VAL C C 1
ATOM 2266 O O . VAL C 1 14 ? 5.630 14.550 20.492 1.00 27.14 14 VAL C O 1
ATOM 2270 N N . ILE C 1 15 ? 7.060 16.258 20.877 1.00 30.04 15 ILE C N 1
ATOM 2271 C CA . ILE C 1 15 ? 7.020 16.684 19.480 1.00 28.85 15 ILE C CA 1
ATOM 2272 C C . ILE C 1 15 ? 7.548 15.583 18.564 1.00 29.95 15 ILE C C 1
ATOM 2273 O O . ILE C 1 15 ? 6.983 15.327 17.498 1.00 30.17 15 ILE C O 1
ATOM 2278 N N . MET C 1 16 ? 8.640 14.925 18.958 1.00 27.89 16 MET C N 1
ATOM 2279 C CA . MET C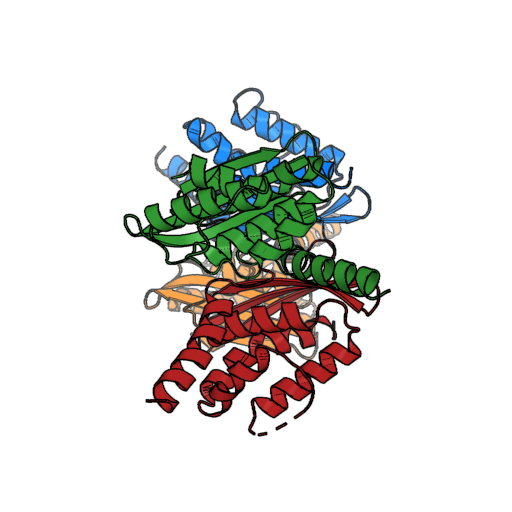 1 16 ? 9.208 13.844 18.162 1.00 27.52 16 MET C CA 1
ATOM 2280 C C . MET C 1 16 ? 8.308 12.618 18.141 1.00 27.36 16 MET C C 1
ATOM 2281 O O . MET C 1 16 ? 8.348 11.858 17.174 1.00 33.63 16 MET C O 1
ATOM 2286 N N . ASP C 1 17 ? 7.545 12.360 19.203 1.00 28.82 17 ASP C N 1
ATOM 2287 C CA . ASP C 1 17 ? 6.571 11.280 19.121 1.00 32.93 17 ASP C CA 1
ATOM 2288 C C . ASP C 1 17 ? 5.544 11.586 18.044 1.00 29.61 17 ASP C C 1
ATOM 2289 O O . ASP C 1 17 ? 5.158 10.704 17.272 1.00 30.08 17 ASP C O 1
ATOM 2294 N N . HIS C 1 18 ? 5.100 12.840 17.962 1.00 22.25 18 HIS C N 1
ATOM 2295 C CA . HIS C 1 18 ? 4.142 13.152 16.902 1.00 21.40 18 HIS C CA 1
ATOM 2296 C C . HIS C 1 18 ? 4.800 13.257 15.524 1.00 24.10 18 HIS C C 1
ATOM 2297 O O . HIS C 1 18 ? 4.134 13.022 14.510 1.00 26.11 18 HIS C O 1
ATOM 2304 N N . TYR C 1 19 ? 6.091 13.586 15.460 1.00 23.98 19 TYR C N 1
ATOM 2305 C CA . TYR C 1 19 ? 6.771 13.690 14.171 1.00 25.49 19 TYR C CA 1
ATOM 2306 C C . TYR C 1 19 ? 7.157 12.321 13.618 1.00 23.89 19 TYR C C 1
ATOM 2307 O O . TYR C 1 19 ? 7.003 12.068 12.417 1.00 17.79 19 TYR C O 1
ATOM 2316 N N . LYS C 1 20 ? 7.693 11.442 14.469 1.00 21.33 20 LYS C N 1
ATOM 2317 C CA . LYS C 1 20 ? 8.157 10.125 14.053 1.00 26.39 20 LYS C CA 1
ATOM 2318 C C . LYS C 1 20 ? 7.071 9.068 14.145 1.00 23.69 20 LYS C C 1
ATOM 2319 O O . LYS C 1 20 ? 7.185 8.022 13.496 1.00 19.24 20 LYS C O 1
ATOM 2325 N N . ASN C 1 21 ? 6.029 9.317 14.936 1.00 24.95 21 ASN C N 1
ATOM 2326 C CA . ASN C 1 21 ? 4.857 8.445 15.018 1.00 23.05 21 ASN C CA 1
ATOM 2327 C C . ASN C 1 21 ? 3.614 9.252 14.675 1.00 22.29 21 ASN C C 1
ATOM 2328 O O . ASN C 1 21 ? 2.693 9.379 15.484 1.00 26.66 21 ASN C O 1
ATOM 2333 N N . PRO C 1 22 ? 3.557 9.825 13.466 1.00 18.21 22 PRO C N 1
ATOM 2334 C CA . PRO C 1 22 ? 2.459 10.745 13.156 1.00 19.95 22 PRO C CA 1
ATOM 2335 C C . PRO C 1 22 ? 1.124 10.023 13.148 1.00 19.48 22 PRO C C 1
ATOM 2336 O O . PRO C 1 22 ? 1.002 8.906 12.643 1.00 25.09 22 PRO C O 1
ATOM 2340 N N . ARG C 1 23 ? 0.120 10.675 13.721 1.00 16.12 23 ARG C N 1
ATOM 2341 C CA . ARG C 1 23 ? -1.242 10.177 13.624 1.00 18.18 23 ARG C CA 1
ATOM 2342 C C . ARG C 1 23 ? -1.855 10.633 12.308 1.00 20.61 23 ARG C C 1
ATOM 2343 O O . ARG C 1 23 ? -1.549 11.716 11.801 1.00 17.61 23 ARG C O 1
ATOM 2351 N N . ASN C 1 24 ? -2.702 9.776 11.737 1.00 19.81 24 ASN C N 1
ATOM 2352 C CA . ASN C 1 24 ? -3.600 10.162 10.651 1.00 23.58 24 ASN C CA 1
ATOM 2353 C C . ASN C 1 24 ? -2.864 10.520 9.362 1.00 21.27 24 ASN C C 1
ATOM 2354 O O . ASN C 1 24 ? -3.275 11.429 8.641 1.00 21.81 24 ASN C O 1
ATOM 2359 N N . LYS C 1 25 ? -1.766 9.834 9.061 1.00 19.54 25 LYS C N 1
ATOM 2360 C CA . LYS C 1 25 ? -1.114 10.015 7.771 1.00 21.89 25 LYS C CA 1
ATOM 2361 C C . LYS C 1 25 ? -1.949 9.387 6.662 1.00 29.19 25 LYS C C 1
ATOM 2362 O O . LYS C 1 25 ? -2.559 8.331 6.848 1.00 30.21 25 LYS C O 1
ATOM 2368 N N . GLY C 1 26 ? -1.992 10.046 5.507 1.00 27.62 26 GLY C N 1
ATOM 2369 C CA . GLY C 1 26 ? -2.647 9.497 4.342 1.00 26.12 26 GLY C CA 1
ATOM 2370 C C . GLY C 1 26 ? -3.509 10.537 3.654 1.00 28.32 26 GLY C C 1
ATOM 2371 O O . GLY C 1 26 ? -3.399 11.739 3.901 1.00 23.92 26 GLY C O 1
ATOM 2372 N N . VAL C 1 27 ? -4.395 10.053 2.785 1.00 31.69 27 VAL C N 1
ATOM 2373 C CA . VAL C 1 27 ? -5.292 10.893 1.994 1.00 35.26 27 VAL C CA 1
ATOM 2374 C C . VAL C 1 27 ? -6.653 10.214 1.959 1.00 35.08 27 VAL C C 1
ATOM 2375 O O . VAL C 1 27 ? -6.750 9.032 1.609 1.00 34.88 27 VAL C O 1
ATOM 2379 N N . LEU C 1 28 ? -7.706 10.951 2.304 1.00 37.83 28 LEU C N 1
ATOM 2380 C CA . LEU C 1 28 ? -9.041 10.371 2.357 1.00 38.10 28 LEU C CA 1
ATOM 2381 C C . LEU C 1 28 ? -9.755 10.475 1.017 1.00 45.51 28 LEU C C 1
ATOM 2382 O O . LEU C 1 28 ? -9.651 11.486 0.315 1.00 43.14 28 LEU C O 1
ATOM 2387 N N . ASN C 1 29 ? -10.469 9.409 0.6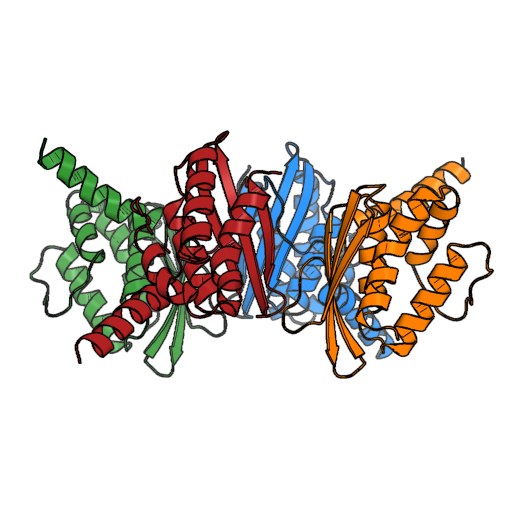67 1.00 54.18 29 ASN C N 1
ATOM 2388 C CA . ASN C 1 29 ? -11.476 9.457 -0.378 1.00 63.30 29 ASN C CA 1
ATOM 2389 C C . ASN C 1 29 ? -12.657 10.312 0.073 1.00 66.50 29 ASN C C 1
ATOM 2390 O O . ASN C 1 29 ? -12.881 10.517 1.268 1.00 69.63 29 ASN C O 1
ATOM 2395 N N . ASP C 1 30 ? -13.408 10.824 -0.904 1.00 71.61 30 ASP C N 1
ATOM 2396 C CA . ASP C 1 30 ? -14.746 11.363 -0.656 1.00 77.31 30 ASP C CA 1
ATOM 2397 C C . ASP C 1 30 ? -14.685 12.507 0.355 1.00 72.31 30 ASP C C 1
ATOM 2398 O O . ASP C 1 30 ? -15.549 12.648 1.221 1.00 72.55 30 ASP C O 1
ATOM 2403 N N . SER C 1 31 ? -13.636 13.319 0.263 1.00 63.20 31 SER C N 1
ATOM 2404 C CA . SER C 1 31 ? -13.308 14.261 1.319 1.00 53.65 31 SER C CA 1
ATOM 2405 C C . SER C 1 31 ? -13.081 15.660 0.763 1.00 50.13 31 SER C C 1
ATOM 2406 O O . SER C 1 31 ? -12.937 15.870 -0.446 1.00 52.32 31 SER C O 1
ATOM 2409 N N . ILE C 1 32 ? -13.050 16.615 1.688 1.00 38.89 32 ILE C N 1
ATOM 2410 C CA . ILE C 1 32 ? -12.549 17.954 1.412 1.00 37.32 32 ILE C CA 1
ATOM 2411 C C . ILE C 1 32 ? -11.030 17.907 1.383 1.00 34.13 32 ILE C C 1
ATOM 2412 O O . ILE C 1 32 ? -10.397 17.356 2.292 1.00 30.29 32 ILE C O 1
ATOM 2417 N N . VAL C 1 33 ? -10.440 18.496 0.345 1.00 29.58 33 VAL C N 1
ATOM 2418 C CA . VAL C 1 33 ? -8.995 18.540 0.173 1.00 31.40 33 VAL C CA 1
ATOM 2419 C C . VAL C 1 33 ? -8.543 19.986 0.298 1.00 32.06 33 VAL C C 1
ATOM 2420 O O . VAL C 1 33 ? -9.070 20.874 -0.387 1.00 30.96 33 VAL C O 1
ATOM 2424 N N . VAL C 1 34 ? -7.567 20.222 1.171 1.00 31.00 34 VAL C N 1
ATOM 2425 C CA . VAL C 1 34 ? -7.020 21.546 1.424 1.00 34.20 34 VAL C CA 1
ATOM 2426 C C . VAL C 1 34 ? -5.513 21.455 1.273 1.00 33.54 34 VAL C C 1
ATOM 2427 O O . VAL C 1 34 ? -4.879 20.578 1.871 1.00 29.76 34 VAL C O 1
ATOM 2431 N N . ASP C 1 35 ? -4.931 22.356 0.497 1.00 30.61 35 ASP C N 1
ATOM 2432 C CA . ASP C 1 35 ? -3.488 22.395 0.345 1.00 32.00 35 ASP C CA 1
ATOM 2433 C C . ASP C 1 35 ? -2.943 23.626 1.047 1.00 33.81 35 ASP C C 1
ATOM 2434 O O . ASP C 1 35 ? -3.553 24.698 1.007 1.00 33.94 35 ASP C O 1
ATOM 2439 N N . MET C 1 36 ? -1.801 23.463 1.707 1.00 34.79 36 MET C N 1
ATOM 2440 C CA . MET C 1 36 ? -1.214 24.574 2.439 1.00 39.07 36 MET C CA 1
ATOM 2441 C C . MET C 1 36 ? 0.291 24.391 2.469 1.00 37.90 36 MET C C 1
ATOM 2442 O O . MET C 1 36 ? 0.777 23.261 2.560 1.00 38.48 36 MET C O 1
ATOM 2447 N N . ASN C 1 37 ? 1.028 25.491 2.333 1.00 32.81 37 ASN C N 1
ATOM 2448 C CA . ASN C 1 37 ? 2.476 25.395 2.378 1.00 28.23 37 ASN C CA 1
ATOM 2449 C C . ASN C 1 37 ? 3.059 26.577 3.146 1.00 31.15 37 ASN C C 1
ATOM 2450 O O . ASN C 1 37 ? 2.482 27.667 3.215 1.00 35.40 37 ASN C O 1
ATOM 2455 N N . ASN C 1 38 ? 4.236 26.326 3.718 1.00 30.30 38 ASN C N 1
ATOM 2456 C CA . ASN C 1 38 ? 5.073 27.309 4.392 1.00 29.92 38 ASN C CA 1
ATOM 2457 C C . ASN C 1 38 ? 6.372 27.297 3.587 1.00 30.16 38 ASN C C 1
ATOM 2458 O O . ASN C 1 38 ? 7.294 26.514 3.868 1.00 30.66 38 ASN C O 1
ATOM 2463 N N . PRO C 1 39 ? 6.427 28.105 2.523 1.00 33.39 39 PRO C N 1
ATOM 2464 C CA . PRO C 1 39 ? 7.554 28.034 1.577 1.00 33.26 39 PRO C CA 1
ATOM 2465 C C . PRO C 1 39 ? 8.870 28.553 2.139 1.00 33.30 39 PRO C C 1
ATOM 2466 O O . PRO C 1 39 ? 9.927 28.241 1.581 1.00 36.25 39 PRO C O 1
ATOM 2470 N N . THR C 1 40 ? 8.850 29.351 3.205 1.00 35.07 40 THR C N 1
ATOM 2471 C CA . THR C 1 40 ? 10.102 29.815 3.793 1.00 44.06 40 THR C CA 1
ATOM 2472 C C . THR C 1 40 ? 10.874 28.644 4.390 1.00 46.21 40 THR C C 1
ATOM 2473 O O . THR C 1 40 ? 12.064 28.457 4.113 1.00 51.82 40 THR C O 1
ATOM 2477 N N . CYS C 1 41 ? 10.201 27.843 5.212 1.00 44.38 41 CYS C N 1
ATOM 2478 C CA . CYS C 1 41 ? 10.815 26.663 5.807 1.00 43.16 41 CYS C CA 1
ATOM 2479 C C . CYS C 1 41 ? 10.800 25.483 4.849 1.00 51.48 41 CYS C C 1
ATOM 2480 O O . CYS C 1 41 ? 11.717 24.653 4.868 1.00 58.76 41 CYS C O 1
ATOM 2483 N N . GLY C 1 42 ? 9.781 25.404 4.001 1.00 53.68 42 GLY C N 1
ATOM 2484 C CA . GLY C 1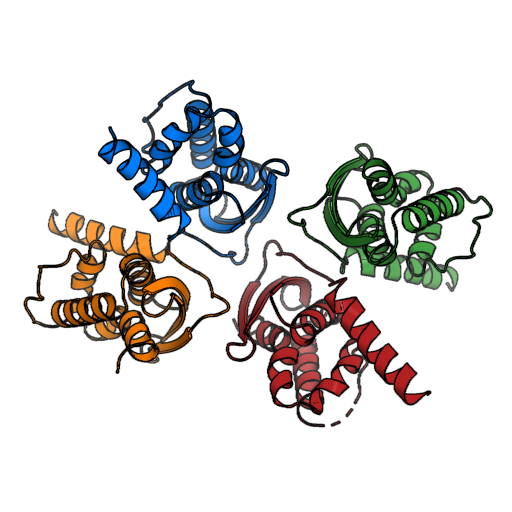 42 ? 9.593 24.263 3.135 1.00 50.43 42 GLY C CA 1
ATOM 2485 C C . GLY C 1 42 ? 8.695 23.198 3.718 1.00 46.11 42 GLY C C 1
ATOM 2486 O O . GLY C 1 42 ? 8.948 22.001 3.549 1.00 47.26 42 GLY C O 1
ATOM 2487 N N . ASP C 1 43 ? 7.626 23.615 4.383 1.00 39.15 43 ASP C N 1
ATOM 2488 C CA . ASP C 1 43 ? 6.632 22.674 4.868 1.00 36.10 43 ASP C CA 1
ATOM 2489 C C . ASP C 1 43 ? 5.484 22.684 3.866 1.00 29.94 43 ASP C C 1
ATOM 2490 O O . ASP C 1 43 ? 5.108 23.737 3.359 1.00 27.90 43 ASP C O 1
ATOM 2495 N N . ARG C 1 44 ? 4.979 21.511 3.515 1.00 28.13 44 ARG C N 1
ATOM 2496 C CA . ARG C 1 44 ? 3.804 21.441 2.657 1.00 34.71 44 ARG C CA 1
ATOM 2497 C C . ARG C 1 44 ? 2.916 20.319 3.163 1.00 33.48 44 ARG C C 1
ATOM 2498 O O . ARG C 1 44 ? 3.412 19.226 3.458 1.00 36.83 44 ARG C O 1
ATOM 2506 N N . ILE C 1 45 ? 1.611 20.579 3.275 1.00 32.02 45 ILE C N 1
ATOM 2507 C CA . ILE C 1 45 ? 0.672 19.547 3.692 1.00 33.82 45 ILE C CA 1
ATOM 2508 C C . ILE C 1 45 ? -0.583 19.605 2.829 1.00 31.17 45 ILE C C 1
ATOM 2509 O O . ILE C 1 45 ? -1.022 20.671 2.370 1.00 24.33 45 ILE C O 1
ATOM 2514 N N . ARG C 1 46 ? -1.151 18.426 2.600 1.00 24.98 46 ARG C N 1
ATOM 2515 C CA . ARG C 1 46 ? -2.466 18.223 2.015 1.00 26.17 46 ARG C CA 1
ATOM 2516 C C . ARG C 1 46 ? -3.327 17.582 3.090 1.00 28.74 46 ARG C C 1
ATOM 2517 O O . ARG C 1 46 ? -3.077 16.438 3.495 1.00 28.55 46 ARG C O 1
ATOM 2525 N N . LEU C 1 47 ? -4.296 18.344 3.584 1.00 24.84 47 LEU C N 1
ATOM 2526 C CA . LEU C 1 47 ? -5.225 17.897 4.608 1.00 28.91 47 LEU C CA 1
ATOM 2527 C C . LEU C 1 47 ? -6.510 17.448 3.927 1.00 30.73 47 LEU C C 1
ATOM 2528 O O . LEU C 1 47 ? -7.078 18.186 3.116 1.00 27.50 47 LEU C O 1
ATOM 2533 N N . THR C 1 48 ? -6.966 16.243 4.249 1.00 26.62 48 THR C N 1
ATOM 2534 C CA . THR C 1 48 ? -8.261 15.772 3.790 1.00 24.08 48 THR C CA 1
ATOM 2535 C C . THR C 1 48 ? -9.165 15.569 4.993 1.00 28.24 48 THR C C 1
ATOM 2536 O O . THR C 1 48 ? -8.716 15.112 6.049 1.00 29.20 48 THR C O 1
ATOM 2540 N N . MET C 1 49 ? -10.442 15.899 4.820 1.00 26.76 49 MET C N 1
ATOM 2541 C CA . MET C 1 49 ? -11.409 15.769 5.899 1.00 30.77 49 MET C CA 1
ATOM 2542 C C . MET C 1 49 ? -12.704 15.164 5.377 1.00 30.60 49 MET C C 1
ATOM 2543 O O . MET C 1 49 ? -13.292 15.678 4.424 1.00 29.70 49 MET C O 1
ATOM 2548 N N . LYS C 1 50 ? -13.152 14.095 6.032 1.00 30.22 50 LYS C N 1
ATOM 2549 C CA . LYS C 1 50 ? -14.440 13.465 5.760 1.00 36.96 50 LYS C CA 1
ATOM 2550 C C . LYS C 1 50 ? -15.427 14.048 6.760 1.00 35.85 50 LYS C C 1
ATOM 2551 O O . LYS C 1 50 ? -15.318 13.783 7.966 1.00 33.92 50 LYS C O 1
ATOM 2557 N N . LEU C 1 51 ? -16.363 14.855 6.252 1.00 35.23 51 LEU C N 1
ATOM 2558 C CA . LEU C 1 51 ? -17.402 15.508 7.041 1.00 38.22 51 LEU C CA 1
ATOM 2559 C C . LEU C 1 51 ? -18.720 14.743 6.951 1.00 40.09 51 LEU C C 1
ATOM 2560 O O . LEU C 1 51 ? -19.184 14.422 5.852 1.00 42.46 51 LEU C O 1
ATOM 2565 N N . ASP C 1 52 ? -19.321 14.461 8.108 1.00 37.51 52 ASP C N 1
ATOM 2566 C CA . ASP C 1 52 ? -20.706 13.986 8.205 1.00 39.04 52 ASP C CA 1
ATOM 2567 C C . ASP C 1 52 ? -21.546 15.204 8.572 1.00 35.92 52 ASP C C 1
ATOM 2568 O O . ASP C 1 52 ? -21.674 15.563 9.745 1.00 32.73 52 ASP C O 1
ATOM 2573 N N . GLY C 1 53 ? -22.111 15.850 7.556 1.00 36.73 53 GLY C N 1
ATOM 2574 C CA . GLY C 1 53 ? -22.677 17.170 7.740 1.00 38.19 53 GLY C CA 1
ATOM 2575 C C . GLY C 1 53 ? -21.595 18.134 8.174 1.00 40.95 53 GLY C C 1
ATOM 2576 O O . GLY C 1 53 ? -20.748 18.520 7.364 1.00 42.93 53 GLY C O 1
ATOM 2577 N N . ASP C 1 54 ? -21.600 18.521 9.450 1.00 37.45 54 ASP C N 1
ATOM 2578 C CA . ASP C 1 54 ? -20.603 19.435 9.992 1.00 34.94 54 ASP C CA 1
ATOM 2579 C C . ASP C 1 54 ? -19.705 18.768 11.031 1.00 33.77 54 ASP C C 1
ATOM 2580 O O . ASP C 1 54 ? -19.022 19.463 11.788 1.00 36.58 54 ASP C O 1
ATOM 2585 N N . ILE C 1 55 ? -19.681 17.437 11.081 1.00 32.65 55 ILE C N 1
ATOM 2586 C CA . ILE C 1 55 ? -18.861 16.707 12.041 1.00 32.82 55 ILE C CA 1
ATOM 2587 C C . ILE C 1 55 ? -17.635 16.184 11.307 1.00 33.04 55 ILE C C 1
ATOM 2588 O O . ILE C 1 55 ? -17.760 15.514 10.275 1.00 31.84 55 ILE C O 1
ATOM 2593 N N . VAL C 1 56 ? -16.450 16.502 11.827 1.00 32.49 56 VAL C N 1
ATOM 2594 C CA . VAL C 1 56 ? -15.219 15.941 11.285 1.00 30.43 56 VAL C CA 1
ATOM 2595 C C . VAL C 1 56 ? -15.193 14.458 11.622 1.00 33.33 56 VAL C C 1
ATOM 2596 O O . VAL C 1 56 ? -14.754 14.074 12.710 1.00 37.20 56 VAL C O 1
ATOM 2600 N N . GLU C 1 57 ? -15.673 13.614 10.701 1.00 31.18 57 GLU C N 1
ATOM 2601 C CA . GLU C 1 57 ? -15.681 12.180 10.971 1.00 37.80 57 GLU C CA 1
ATOM 2602 C C . GLU C 1 57 ? -14.302 11.590 10.764 1.00 32.67 57 GLU C C 1
ATOM 2603 O O . GLU C 1 57 ? -13.919 10.636 11.447 1.00 31.90 57 GLU C O 1
ATOM 2609 N N . ASP C 1 58 ? -13.544 12.138 9.823 1.00 29.62 58 ASP C N 1
ATOM 2610 C CA . ASP C 1 58 ? -12.179 11.665 9.678 1.00 30.23 58 ASP C CA 1
ATOM 2611 C C . ASP C 1 58 ? -11.328 12.799 9.140 1.00 27.74 58 ASP C C 1
ATOM 2612 O O . ASP C 1 58 ? -11.823 13.726 8.495 1.00 28.43 58 ASP C O 1
ATOM 2617 N N . ALA C 1 59 ? -10.033 12.713 9.414 1.00 29.91 59 ALA C N 1
ATOM 2618 C CA . ALA C 1 59 ? -9.110 13.735 8.955 1.00 25.14 59 ALA C CA 1
ATOM 2619 C C . ALA C 1 59 ? -7.744 13.097 8.816 1.00 25.38 59 ALA C C 1
ATOM 2620 O O . ALA C 1 59 ? -7.232 12.503 9.768 1.00 28.04 59 ALA C O 1
ATOM 2622 N N . LYS C 1 60 ? -7.159 13.242 7.638 1.00 21.05 60 LYS C N 1
ATOM 2623 C CA . LYS C 1 60 ? -5.840 12.713 7.339 1.00 21.55 60 LYS C CA 1
ATOM 2624 C C . LYS C 1 60 ? -4.995 13.846 6.794 1.00 27.70 60 LYS C C 1
ATOM 2625 O O . LYS C 1 60 ? -5.513 14.874 6.352 1.00 28.10 60 LYS C O 1
ATOM 2631 N N . PHE C 1 61 ? -3.683 13.655 6.833 1.00 28.23 61 PHE C N 1
ATOM 2632 C CA . PHE C 1 61 ? -2.800 14.604 6.181 1.00 23.83 61 PHE C CA 1
ATOM 2633 C C . PHE C 1 61 ? -1.628 13.849 5.580 1.00 23.90 61 PHE C C 1
ATOM 2634 O O . PHE C 1 61 ? -1.131 12.875 6.157 1.00 25.89 61 PHE C O 1
ATOM 2642 N N . GLU C 1 62 ? -1.199 14.314 4.413 1.00 23.97 62 GLU C N 1
ATOM 2643 C CA . GLU C 1 62 ? 0.092 13.953 3.854 1.00 28.64 62 GLU C CA 1
ATOM 2644 C C . GLU C 1 62 ? 0.888 15.233 3.709 1.00 31.32 62 GLU C C 1
ATOM 2645 O O . GLU C 1 62 ? 0.318 16.318 3.642 1.00 31.78 62 GLU C O 1
ATOM 2651 N N . GLY C 1 63 ? 2.207 15.120 3.730 1.00 34.53 63 GLY C N 1
ATOM 2652 C CA . GLY C 1 63 ? 3.019 16.298 3.539 1.00 40.05 63 GLY C CA 1
ATOM 2653 C C . GLY C 1 63 ? 4.480 15.972 3.738 1.00 37.88 63 GLY C C 1
ATOM 2654 O O . GLY C 1 63 ? 4.858 14.822 3.974 1.00 37.29 63 GLY C O 1
ATOM 2655 N N . GLU C 1 64 ? 5.287 17.017 3.624 1.00 33.85 64 GLU C N 1
ATOM 2656 C CA . GLU C 1 64 ? 6.694 16.929 3.967 1.00 40.94 64 GLU C CA 1
ATOM 2657 C C . GLU C 1 64 ? 7.071 18.249 4.616 1.00 39.73 64 GLU C C 1
ATOM 2658 O O . GLU C 1 64 ? 6.746 19.316 4.092 1.00 42.46 64 GLU C O 1
ATOM 2664 N N . GLY C 1 65 ? 7.765 18.182 5.744 1.00 39.61 65 GLY C N 1
ATOM 2665 C CA . GLY C 1 65 ? 8.166 19.411 6.394 1.00 35.83 65 GLY C CA 1
ATOM 2666 C C . GLY C 1 65 ? 8.974 19.142 7.640 1.00 33.21 65 GLY C C 1
ATOM 2667 O O . GLY C 1 65 ? 9.370 18.006 7.922 1.00 31.55 65 GLY C O 1
ATOM 2668 N N . CYS C 1 66 ? 9.205 20.219 8.385 1.00 27.71 66 CYS C N 1
ATOM 2669 C CA . CYS C 1 66 ? 10.002 20.151 9.593 1.00 25.51 66 CYS C CA 1
ATOM 2670 C C . CYS C 1 66 ? 9.253 19.392 10.684 1.00 20.86 66 CYS C C 1
ATOM 2671 O O . CYS C 1 66 ? 8.059 19.097 10.572 1.00 25.53 66 CYS C O 1
ATOM 2674 N N . SER C 1 67 ? 9.990 19.054 11.745 1.00 25.55 67 SER C N 1
ATOM 2675 C CA . SER C 1 67 ? 9.393 18.349 12.872 1.00 26.45 67 SER C CA 1
ATOM 2676 C C . SER C 1 67 ? 8.177 19.090 13.415 1.00 25.14 67 SER C C 1
ATOM 2677 O O . SER C 1 67 ? 7.149 18.475 13.718 1.00 23.10 67 SER C O 1
ATOM 2680 N N . ILE C 1 68 ? 8.267 20.419 13.524 1.00 23.00 68 ILE C N 1
ATOM 2681 C CA . ILE C 1 68 ? 7.209 21.188 14.171 1.00 24.14 68 ILE C CA 1
ATOM 2682 C C . ILE C 1 68 ? 5.927 21.146 13.347 1.00 25.15 68 ILE C C 1
ATOM 2683 O O . ILE C 1 68 ? 4.844 20.876 13.876 1.00 26.96 68 ILE C O 1
ATOM 2688 N N . SER C 1 69 ? 6.030 21.391 12.037 1.00 26.33 69 SER C N 1
ATOM 2689 C CA . SER C 1 69 ? 4.820 21.484 11.222 1.00 24.90 69 SER C CA 1
ATOM 2690 C C . SER C 1 69 ? 4.121 20.131 11.100 1.00 23.93 69 SER C C 1
ATOM 2691 O O . SER C 1 69 ? 2.891 20.046 11.221 1.00 25.61 69 SER C O 1
ATOM 2694 N N . MET C 1 70 ? 4.890 19.054 10.931 1.00 26.87 70 MET C N 1
ATOM 2695 C CA . MET C 1 70 ? 4.278 17.736 10.783 1.00 25.52 70 MET C CA 1
ATOM 2696 C C . MET C 1 70 ? 3.745 17.229 12.115 1.00 22.32 70 MET C C 1
ATOM 2697 O O . MET C 1 70 ? 2.670 16.616 12.168 1.00 23.14 70 MET C O 1
ATOM 2702 N N . ALA C 1 71 ? 4.478 17.473 13.204 1.00 19.01 71 ALA C N 1
ATOM 2703 C CA . ALA C 1 71 ? 3.971 17.126 14.526 1.00 21.57 71 ALA C CA 1
ATOM 2704 C C . ALA C 1 71 ? 2.675 17.871 14.826 1.00 24.40 71 ALA C C 1
ATOM 2705 O O . ALA C 1 71 ? 1.729 17.294 15.372 1.00 25.61 71 ALA C O 1
ATOM 2707 N N . SER C 1 72 ? 2.624 19.161 14.487 1.00 24.09 72 SER C N 1
ATOM 2708 C CA . SER C 1 72 ? 1.412 19.940 14.703 1.00 20.13 72 SER C CA 1
ATOM 2709 C C . SER C 1 72 ? 0.249 19.385 13.890 1.00 19.47 72 SER C C 1
ATOM 2710 O O . SER C 1 72 ? -0.882 19.314 14.382 1.00 21.22 72 SER C O 1
ATOM 2713 N N . ALA C 1 73 ? 0.505 19.005 12.632 1.00 18.78 73 ALA C N 1
ATOM 2714 C CA . ALA C 1 73 ? -0.546 18.394 11.818 1.00 20.10 73 ALA C CA 1
ATOM 2715 C C . ALA C 1 73 ? -1.057 17.097 12.440 1.00 24.97 73 ALA C C 1
ATOM 2716 O O . ALA C 1 73 ? -2.275 16.858 12.496 1.00 26.97 73 ALA C O 1
ATOM 2718 N N . SER C 1 74 ? -0.141 16.240 12.897 1.00 21.91 74 SER C N 1
ATOM 2719 C CA . SER C 1 74 ? -0.530 15.020 13.601 1.00 22.60 74 SER C CA 1
ATOM 2720 C C . SER C 1 74 ? -1.431 15.336 14.792 1.00 23.04 74 SER C C 1
ATOM 2721 O O . SER C 1 74 ? -2.529 14.773 14.936 1.00 18.76 74 SER C O 1
ATOM 2724 N N . MET C 1 75 ? -1.002 16.288 15.626 1.00 24.21 75 MET C N 1
ATOM 2725 C CA . MET C 1 75 ? -1.757 16.601 16.835 1.00 24.88 75 MET C CA 1
ATOM 2726 C C . MET C 1 75 ? -3.118 17.181 16.487 1.00 23.47 75 MET C C 1
ATOM 2727 O O . MET C 1 75 ? -4.115 16.871 17.145 1.00 22.03 75 MET C O 1
ATOM 2732 N N . MET C 1 76 ? -3.183 17.996 15.433 1.00 24.12 76 MET C N 1
ATOM 2733 C CA . MET C 1 76 ? -4.433 18.652 15.073 1.00 24.06 76 MET C CA 1
ATOM 2734 C C . MET C 1 76 ? -5.443 17.639 14.554 1.00 19.50 76 MET C C 1
ATOM 2735 O O . MET C 1 76 ? -6.615 17.663 14.951 1.00 23.30 76 MET C O 1
ATOM 2740 N N . THR C 1 77 ? -5.016 16.775 13.624 1.00 20.89 77 THR C N 1
ATOM 2741 C CA . THR C 1 77 ? -5.926 15.757 13.107 1.00 23.96 77 THR C CA 1
ATOM 2742 C C . THR C 1 77 ? -6.430 14.871 14.236 1.00 22.02 77 THR C C 1
ATOM 2743 O O . THR C 1 77 ? -7.611 14.502 14.263 1.00 23.31 77 THR C O 1
ATOM 2747 N N . GLN C 1 78 ? -5.554 14.526 15.184 1.00 21.59 78 GLN C N 1
ATOM 2748 C CA . GLN C 1 78 ? -6.005 13.746 16.335 1.00 24.55 78 GLN C CA 1
ATOM 2749 C C . GLN C 1 78 ? -7.003 14.531 17.183 1.00 32.30 78 GLN C C 1
ATOM 2750 O O . GLN C 1 78 ? -7.984 13.968 17.686 1.00 29.41 78 GLN C O 1
ATOM 2756 N N . ALA C 1 79 ? -6.786 15.841 17.324 1.00 35.11 79 ALA C N 1
ATOM 2757 C CA . ALA C 1 79 ? -7.615 16.638 18.219 1.00 31.74 79 ALA C CA 1
ATOM 2758 C C . ALA C 1 79 ? -8.993 16.931 17.642 1.00 26.17 79 ALA C C 1
ATOM 2759 O O . ALA C 1 79 ? -9.960 17.048 18.400 1.00 25.76 79 ALA C O 1
ATOM 2761 N N . ILE C 1 80 ? -9.114 17.077 16.319 1.00 22.14 80 ILE C N 1
ATOM 2762 C CA . ILE C 1 80 ? -10.377 17.541 15.747 1.00 30.96 80 ILE C CA 1
ATOM 2763 C C . ILE C 1 80 ? -11.306 16.405 15.347 1.00 29.86 80 ILE C C 1
ATOM 2764 O O . ILE C 1 80 ? -12.488 16.662 15.076 1.00 27.53 80 ILE C O 1
ATOM 2769 N N . LYS C 1 81 ? -10.809 15.166 15.283 1.00 32.04 81 LYS C N 1
ATOM 2770 C CA . LYS C 1 81 ? -11.620 14.054 14.798 1.00 33.96 81 LYS C CA 1
ATOM 2771 C C . LYS C 1 81 ? -12.810 13.833 15.721 1.00 31.99 81 LYS C C 1
ATOM 2772 O O . LYS C 1 81 ? -12.656 13.699 16.938 1.00 32.23 81 LYS C O 1
ATOM 2778 N N . GLY C 1 82 ? -14.003 13.789 15.139 1.00 30.55 82 GLY C N 1
ATOM 2779 C CA . GLY C 1 82 ? -15.219 13.621 15.898 1.00 29.29 82 GLY C CA 1
ATOM 2780 C C . GLY C 1 82 ? -15.834 14.908 16.407 1.00 34.09 82 GLY C C 1
ATOM 2781 O O . GLY C 1 82 ? -16.951 14.870 16.936 1.00 38.53 82 GLY C O 1
ATOM 2782 N N . LYS C 1 83 ? -15.163 16.044 16.245 1.00 34.85 83 LYS C N 1
ATOM 2783 C CA . LYS C 1 83 ? -15.713 17.331 16.646 1.00 34.66 83 LYS C CA 1
ATOM 2784 C C . LYS C 1 83 ? -16.514 17.947 15.505 1.00 34.67 83 LYS C C 1
ATOM 2785 O O . LYS C 1 83 ? -16.325 17.616 14.332 1.00 36.96 83 LYS C O 1
ATOM 2791 N N . ASP C 1 84 ? -17.420 18.857 15.863 1.00 31.19 84 ASP C N 1
ATOM 2792 C CA . ASP C 1 84 ? -18.076 19.681 14.861 1.00 32.96 84 ASP C CA 1
ATOM 2793 C C . ASP C 1 84 ? -17.142 20.791 14.379 1.00 33.47 84 ASP C C 1
ATOM 2794 O O . ASP C 1 84 ? -16.180 21.171 15.053 1.00 32.93 84 ASP C O 1
ATOM 2799 N N . ILE C 1 85 ? -17.428 21.281 13.169 1.00 38.67 85 ILE C N 1
ATOM 2800 C CA . ILE C 1 85 ? -16.631 22.346 12.558 1.00 41.75 85 ILE C CA 1
ATOM 2801 C C . ILE C 1 85 ? -16.470 23.527 13.509 1.00 45.28 85 ILE C C 1
ATOM 2802 O O . ILE C 1 85 ? -15.376 24.087 13.650 1.00 44.00 85 ILE C O 1
ATOM 2807 N N . GLU C 1 86 ? -17.561 23.932 14.166 1.00 44.91 86 GLU C N 1
ATOM 2808 C CA . GLU C 1 86 ? -17.507 25.098 15.043 1.00 47.18 86 GLU C CA 1
ATOM 2809 C C . GLU C 1 86 ? -16.511 24.884 16.178 1.00 43.41 86 GLU C C 1
ATOM 2810 O O . GLU C 1 86 ? -15.696 25.764 16.482 1.00 40.62 86 GLU C O 1
ATOM 2816 N N . THR C 1 87 ? -16.553 23.706 16.805 1.00 37.39 87 THR C N 1
ATOM 2817 C CA . THR C 1 87 ? -15.609 23.408 17.877 1.00 39.61 87 THR C CA 1
ATOM 2818 C C . THR C 1 87 ? -14.178 23.353 17.355 1.00 37.00 87 THR C C 1
ATOM 2819 O O . THR C 1 87 ? -13.250 23.830 18.018 1.00 36.16 87 THR C O 1
ATOM 2823 N N . ALA C 1 88 ? -13.974 22.760 16.176 1.00 36.28 88 ALA C N 1
ATOM 2824 C CA . ALA C 1 88 ? -12.625 22.685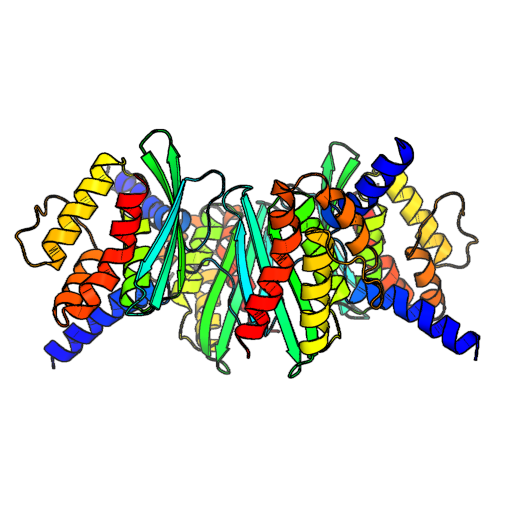 15.625 1.00 35.11 88 ALA C CA 1
ATOM 2825 C C . ALA C 1 88 ? -12.065 24.077 15.353 1.00 38.10 88 ALA C C 1
ATOM 2826 O O . ALA C 1 88 ? -10.881 24.341 15.601 1.00 37.46 88 ALA C O 1
ATOM 2828 N N . LEU C 1 89 ? -12.909 24.989 14.867 1.00 38.97 89 LEU C N 1
ATOM 2829 C CA . LEU C 1 89 ? -12.446 26.342 14.586 1.00 39.98 89 LEU C CA 1
ATOM 2830 C C . LEU C 1 89 ? -12.191 27.114 15.873 1.00 42.29 89 LEU C C 1
ATOM 2831 O O . LEU C 1 89 ? -11.244 27.912 15.944 1.00 41.34 89 LEU C O 1
ATOM 2836 N N . SER C 1 90 ? -13.007 26.879 16.905 1.00 46.08 90 SER C N 1
ATOM 2837 C CA . SER C 1 90 ? -12.720 27.472 18.207 1.00 50.70 90 SER C CA 1
ATOM 2838 C C . SER C 1 90 ? -11.381 26.973 18.737 1.00 44.10 90 SER C C 1
ATOM 2839 O O . SER C 1 90 ? -10.605 27.742 19.319 1.00 43.12 90 SER C O 1
ATOM 2842 N N . MET C 1 91 ? -11.100 25.680 18.549 1.00 41.48 91 MET C N 1
ATOM 2843 C CA . MET C 1 91 ? -9.811 25.136 18.964 1.00 39.87 91 MET C CA 1
ATOM 2844 C C . MET C 1 91 ? -8.679 25.782 18.178 1.00 34.48 91 MET C C 1
ATOM 2845 O O . MET C 1 91 ? -7.600 26.032 18.724 1.00 33.86 91 MET C O 1
ATOM 2850 N N . SER C 1 92 ? -8.908 26.056 16.891 1.00 30.13 92 SER C N 1
ATOM 2851 C CA . SER C 1 92 ? -7.883 26.712 16.083 1.00 33.69 92 SER C CA 1
ATOM 2852 C C . SER C 1 92 ? -7.584 28.110 16.611 1.00 39.50 92 SER C C 1
ATOM 2853 O O . SER C 1 92 ? -6.415 28.519 16.698 1.00 35.67 92 SER C O 1
ATOM 2856 N N . LYS C 1 93 ? -8.629 28.853 16.985 1.00 39.07 93 LYS C N 1
ATOM 2857 C CA . LYS C 1 93 ? -8.414 30.200 17.505 1.00 45.51 93 LYS C CA 1
ATOM 2858 C C . LYS C 1 93 ? -7.701 30.151 18.852 1.00 41.94 93 LYS C C 1
ATOM 2859 O O . LYS C 1 93 ? -6.788 30.952 19.114 1.00 43.57 93 LYS C O 1
ATOM 2865 N N . ILE C 1 94 ? -8.090 29.200 19.708 1.00 40.29 94 ILE C N 1
ATOM 2866 C CA . ILE C 1 94 ? -7.418 29.021 20.991 1.00 39.34 94 ILE C CA 1
ATOM 2867 C C . ILE C 1 94 ? -5.944 28.698 20.778 1.00 41.52 94 ILE C C 1
ATOM 2868 O O . ILE C 1 94 ? -5.071 29.227 21.477 1.00 39.90 94 ILE C O 1
ATOM 2873 N N . PHE C 1 95 ? -5.648 27.827 19.812 1.00 40.02 95 PHE C N 1
ATOM 2874 C CA . PHE C 1 95 ? -4.263 27.447 19.558 1.00 41.04 95 PHE C CA 1
ATOM 2875 C C . PHE C 1 95 ? -3.455 28.632 19.048 1.00 44.09 95 PHE C C 1
ATOM 2876 O O . PHE C 1 95 ? -2.298 28.815 19.443 1.00 45.86 95 PHE C O 1
ATOM 2884 N N . SER C 1 96 ? -4.037 29.437 18.155 1.00 47.37 96 SER C N 1
ATOM 2885 C CA . SER C 1 96 ? -3.331 30.616 17.661 1.00 52.35 96 SER C CA 1
ATOM 2886 C C . SER C 1 96 ? -3.002 31.574 18.804 1.00 51.63 96 SER C C 1
ATOM 2887 O O . SER C 1 96 ? -1.867 32.062 18.920 1.00 48.48 96 SER C O 1
ATOM 2890 N N . ASP C 1 97 ? -3.984 31.841 19.673 1.00 54.93 97 ASP C N 1
ATOM 2891 C CA . ASP C 1 97 ? -3.731 32.724 20.811 1.00 58.89 97 ASP C CA 1
ATOM 2892 C C . ASP C 1 97 ? -2.675 32.138 21.745 1.00 54.50 97 ASP C C 1
ATOM 2893 O O . ASP C 1 97 ? -1.817 32.866 22.257 1.00 54.29 97 ASP C O 1
ATOM 2898 N N . MET C 1 98 ? -2.724 30.826 21.978 1.00 47.69 98 MET C N 1
ATOM 2899 C CA . MET C 1 98 ? -1.724 30.177 22.819 1.00 49.63 98 MET C CA 1
ATOM 2900 C C . MET C 1 98 ? -0.327 30.262 22.218 1.00 47.64 98 MET C C 1
ATOM 2901 O O . MET C 1 98 ? 0.659 30.404 22.951 1.00 45.42 98 MET C O 1
ATOM 2906 N N . MET C 1 99 ? -0.223 30.212 20.893 1.00 44.36 99 MET C N 1
ATOM 2907 C CA . MET C 1 99 ? 1.088 30.283 20.262 1.00 46.64 99 MET C CA 1
ATOM 2908 C C . MET C 1 99 ? 1.630 31.702 20.310 1.00 49.00 99 MET C C 1
ATOM 2909 O O . MET C 1 99 ? 2.839 31.907 20.468 1.00 47.52 99 MET C O 1
ATOM 2914 N N . GLN C 1 100 ? 0.747 32.689 20.192 1.00 49.68 100 GLN C N 1
ATOM 2915 C CA . GLN C 1 100 ? 1.165 34.082 20.230 1.00 57.08 100 GLN C CA 1
ATOM 2916 C C . GLN C 1 100 ? 1.322 34.618 21.651 1.00 62.14 100 GLN C C 1
ATOM 2917 O O . GLN C 1 100 ? 1.677 35.790 21.821 1.00 62.42 100 GLN C O 1
ATOM 2923 N N . GLY C 1 101 ? 1.059 33.799 22.669 1.00 63.71 101 GLY C N 1
ATOM 2924 C CA . GLY C 1 101 ? 1.250 34.190 24.048 1.00 62.41 101 GLY C CA 1
ATOM 2925 C C . GLY C 1 101 ? 0.056 34.837 24.712 1.00 61.03 101 GLY C C 1
ATOM 2926 O O . GLY C 1 101 ? 0.100 35.075 25.926 1.00 59.10 101 GLY C O 1
ATOM 2927 N N . LYS C 1 102 ? -1.007 35.126 23.966 1.00 62.42 102 LYS C N 1
ATOM 2928 C CA . LYS C 1 102 ? -2.182 35.741 24.557 1.00 66.40 102 LYS C CA 1
ATOM 2929 C C . LYS C 1 102 ? -2.876 34.764 25.504 1.00 73.91 102 LYS C C 1
ATOM 2930 O O . LYS C 1 102 ? -2.578 33.568 25.544 1.00 76.62 102 LYS C O 1
ATOM 2936 N N . GLU C 1 103 ? -3.821 35.292 26.276 1.00 80.48 103 GLU C N 1
ATOM 2937 C CA . GLU C 1 103 ? -4.627 34.461 27.166 1.00 87.61 103 GLU C CA 1
ATOM 2938 C C . GLU C 1 103 ? -5.580 33.629 26.323 1.00 91.55 103 GLU C C 1
ATOM 2939 O O . GLU C 1 103 ? -6.603 34.126 25.844 1.00 90.70 103 GLU C O 1
ATOM 2945 N N . TYR C 1 104 ? -5.232 32.363 26.120 1.00 96.25 104 TYR C N 1
ATOM 2946 C CA . TYR C 1 104 ? -6.137 31.443 25.455 1.00 102.31 104 TYR C CA 1
ATOM 2947 C C . TYR C 1 104 ? -7.280 31.072 26.393 1.00 106.93 104 TYR C C 1
ATOM 2948 O O . TYR C 1 104 ? -7.144 31.110 27.618 1.00 109.69 104 TYR C O 1
ATOM 2957 N N . ASP C 1 105 ? -8.433 30.747 25.802 1.00 111.09 105 ASP C N 1
ATOM 2958 C CA . ASP C 1 105 ? -9.638 30.511 26.594 1.00 114.58 105 ASP C CA 1
ATOM 2959 C C . ASP C 1 105 ? -9.424 29.403 27.619 1.00 117.36 105 ASP C C 1
ATOM 2960 O O . ASP C 1 105 ? -9.822 29.535 28.781 1.00 124.20 105 ASP C O 1
ATOM 2965 N N . ASP C 1 106 ? -8.812 28.300 27.192 1.00 114.47 106 ASP C N 1
ATOM 2966 C CA . ASP C 1 106 ? -8.447 27.192 28.072 1.00 111.85 106 ASP C CA 1
ATOM 2967 C C . ASP C 1 106 ? -9.657 26.559 28.745 1.00 109.83 106 ASP C C 1
ATOM 2968 O O . ASP C 1 106 ? -9.558 26.040 29.857 1.00 110.60 106 ASP C O 1
ATOM 2973 N N . SER C 1 107 ? -10.810 26.589 28.091 1.00 107.59 107 SER C N 1
ATOM 2974 C CA . SER C 1 107 ? -11.901 25.725 28.508 1.00 107.05 107 SER C CA 1
ATOM 2975 C C . SER C 1 107 ? -11.911 24.417 27.731 1.00 109.96 107 SER C C 1
ATOM 2976 O O . SER C 1 107 ? -12.843 23.620 27.885 1.00 118.43 107 SER C O 1
ATOM 2979 N N . ILE C 1 108 ? -10.888 24.179 26.914 1.00 105.30 108 ILE C N 1
ATOM 2980 C CA . ILE C 1 108 ? -10.702 22.925 26.201 1.00 100.47 108 ILE C CA 1
ATOM 2981 C C . ILE C 1 108 ? -9.316 22.391 26.535 1.00 94.06 108 ILE C C 1
ATOM 2982 O O . ILE C 1 108 ? -8.361 23.164 26.683 1.00 92.62 108 ILE C O 1
ATOM 2987 N N . ASP C 1 109 ? -9.211 21.074 26.688 1.00 87.58 109 ASP C N 1
ATOM 2988 C CA . ASP C 1 109 ? -7.939 20.415 26.970 1.00 81.13 109 ASP C CA 1
ATOM 2989 C C . ASP C 1 109 ? -7.321 20.011 25.633 1.00 71.58 109 ASP C C 1
ATOM 2990 O O . ASP C 1 109 ? -7.802 19.078 24.977 1.00 68.44 109 ASP C O 1
ATOM 2995 N N . LEU C 1 110 ? -6.261 20.708 25.225 1.00 62.94 110 LEU C N 1
ATOM 2996 C CA . LEU C 1 110 ? -5.637 20.462 23.931 1.00 57.34 110 LEU C CA 1
ATOM 2997 C C . LEU C 1 110 ? -4.558 19.387 23.976 1.00 57.72 110 LEU C C 1
ATOM 2998 O O . LEU C 1 110 ? -3.981 19.069 22.930 1.00 58.06 110 LEU C O 1
ATOM 3003 N N . GLY C 1 111 ? -4.296 18.810 25.146 1.00 38.29 111 GLY C N 1
ATOM 3004 C CA . GLY C 1 111 ? -3.344 17.714 25.256 1.00 37.06 111 GLY C CA 1
ATOM 3005 C C . GLY C 1 111 ? -1.978 18.039 24.686 1.00 36.47 111 GLY C C 1
ATOM 3006 O O . GLY C 1 111 ? -1.396 19.099 24.957 1.00 35.54 111 GLY C O 1
ATOM 3007 N N . ASP C 1 112 ? -1.475 17.120 23.850 1.00 34.46 112 ASP C N 1
ATOM 3008 C CA . ASP C 1 112 ? -0.128 17.242 23.304 1.00 29.01 112 ASP C CA 1
ATOM 3009 C C . ASP C 1 112 ? 0.100 18.573 22.606 1.00 28.48 112 ASP C C 1
ATOM 3010 O O . ASP C 1 112 ? 1.252 19.013 22.501 1.00 26.38 112 ASP C O 1
ATOM 3015 N N . ILE C 1 113 ? -0.971 19.232 22.150 1.00 25.12 113 ILE C N 1
ATOM 3016 C CA . ILE C 1 113 ? -0.819 20.470 21.397 1.00 32.22 113 ILE C CA 1
ATOM 3017 C C . ILE C 1 113 ? -0.089 21.507 22.236 1.00 33.92 113 ILE C C 1
ATOM 3018 O O . ILE C 1 113 ? 0.656 22.339 21.701 1.00 33.52 113 ILE C O 1
ATOM 3023 N N . GLU C 1 114 ? -0.230 21.432 23.564 1.00 35.52 114 GLU C N 1
ATOM 3024 C CA . GLU C 1 114 ? 0.377 22.451 24.411 1.00 43.29 114 GLU C CA 1
ATOM 3025 C C . GLU C 1 114 ? 1.899 22.371 24.381 1.00 42.28 114 GLU C C 1
ATOM 3026 O O . GLU C 1 114 ? 2.574 23.378 24.634 1.00 44.50 114 GLU C O 1
ATOM 3032 N N . ALA C 1 115 ? 2.458 21.205 24.039 1.00 36.16 115 ALA C N 1
ATOM 3033 C CA . ALA C 1 115 ? 3.904 21.115 23.880 1.00 35.47 115 ALA C CA 1
ATOM 3034 C C . ALA C 1 115 ? 4.415 22.054 22.797 1.00 38.38 115 ALA C C 1
ATOM 3035 O O . ALA C 1 115 ? 5.552 22.534 22.889 1.00 41.33 115 ALA C O 1
ATOM 3037 N N . LEU C 1 116 ? 3.575 22.396 21.817 1.00 38.26 116 LEU C N 1
ATOM 3038 C CA . LEU C 1 116 ? 4.032 23.292 20.767 1.00 37.51 116 LEU C CA 1
ATOM 3039 C C . LEU C 1 116 ? 4.222 24.709 21.277 1.00 41.49 116 LEU C C 1
ATOM 3040 O O . LEU C 1 116 ? 4.767 25.544 20.549 1.00 44.29 116 LEU C O 1
ATOM 3045 N N . GLN C 1 117 ? 3.786 24.999 22.505 1.00 45.10 117 GLN C N 1
ATOM 3046 C CA . GLN C 1 117 ? 4.095 26.293 23.096 1.00 50.32 117 GLN C CA 1
ATOM 3047 C C . GLN C 1 117 ? 5.597 26.452 23.266 1.00 48.23 117 GLN C C 1
ATOM 3048 O O . GLN C 1 117 ? 6.113 27.576 23.210 1.00 49.92 117 GLN C O 1
ATOM 3054 N N . GLY C 1 118 ? 6.314 25.335 23.475 1.00 47.48 118 GLY C N 1
ATOM 3055 C CA . GLY C 1 118 ? 7.766 25.385 23.469 1.00 47.27 118 GLY C CA 1
ATOM 3056 C C . GLY C 1 118 ? 8.302 26.067 22.228 1.00 45.38 118 GLY C C 1
ATOM 3057 O O . GLY C 1 118 ? 9.320 26.760 22.281 1.00 47.74 118 GLY C O 1
ATOM 3058 N N . VAL C 1 119 ? 7.615 25.890 21.095 1.00 42.26 119 VAL C N 1
ATOM 3059 C CA . VAL C 1 119 ? 8.099 26.415 19.823 1.00 47.49 119 VAL C CA 1
ATOM 3060 C C . VAL C 1 119 ? 8.141 27.933 19.870 1.00 49.87 119 VAL C C 1
ATOM 3061 O O . VAL C 1 119 ? 8.916 28.564 19.143 1.00 50.87 119 VAL C O 1
ATOM 3065 N N . SER C 1 120 ? 7.346 28.545 20.753 1.00 53.84 120 SER C N 1
ATOM 3066 C CA . SER C 1 120 ? 7.366 29.997 20.887 1.00 59.73 120 SER C CA 1
ATOM 3067 C C . SER C 1 120 ? 8.747 30.507 21.278 1.00 62.20 120 SER C C 1
ATOM 3068 O O . SER C 1 120 ? 9.026 31.699 21.113 1.00 61.37 120 SER C O 1
ATOM 3071 N N . LYS C 1 121 ? 9.615 29.629 21.790 1.00 65.40 121 LYS C N 1
ATOM 3072 C CA . LYS C 1 121 ? 10.963 30.058 22.135 1.00 70.39 121 LYS C CA 1
ATOM 3073 C C . LYS C 1 121 ? 11.717 30.541 20.902 1.00 73.79 121 LYS C C 1
ATOM 3074 O O . LYS C 1 121 ? 12.499 31.494 20.988 1.00 81.18 121 LYS C O 1
ATOM 3080 N N . PHE C 1 122 ? 11.509 29.906 19.747 1.00 71.47 122 PHE C N 1
ATOM 3081 C CA . PHE C 1 122 ? 12.045 30.512 18.532 1.00 68.00 122 PHE C CA 1
ATOM 3082 C C . PHE C 1 122 ? 10.873 30.971 17.669 1.00 60.63 122 PHE C C 1
ATOM 3083 O O . PHE C 1 122 ? 10.193 30.142 17.041 1.00 59.71 122 PHE C O 1
ATOM 3091 N N . PRO C 1 123 ? 10.604 32.278 17.619 1.00 57.71 123 PRO C N 1
ATOM 3092 C CA . PRO C 1 123 ? 9.372 32.771 16.979 1.00 52.90 123 PRO C CA 1
ATOM 3093 C C . PRO C 1 123 ? 9.192 32.369 15.522 1.00 45.12 123 PRO C C 1
ATOM 3094 O O . PRO C 1 123 ? 8.055 32.113 15.107 1.00 44.56 123 PRO C O 1
ATOM 3098 N N . ALA C 1 124 ? 10.270 32.274 14.739 1.00 42.43 124 ALA C N 1
ATOM 3099 C CA . ALA C 1 124 ? 10.129 31.993 13.311 1.00 44.24 124 ALA C CA 1
ATOM 3100 C C . ALA C 1 124 ? 9.434 30.667 13.032 1.00 43.64 124 ALA C C 1
ATOM 3101 O O . ALA C 1 124 ? 8.880 30.489 11.943 1.00 44.75 124 ALA C O 1
ATOM 3103 N N . ARG C 1 125 ? 9.439 29.740 13.982 1.00 38.63 125 ARG C N 1
ATOM 3104 C CA . ARG C 1 125 ? 8.841 28.431 13.776 1.00 33.44 125 ARG C CA 1
ATOM 3105 C C . ARG C 1 125 ? 7.363 28.402 14.141 1.00 32.07 125 ARG C C 1
ATOM 3106 O O . ARG C 1 125 ? 6.696 27.390 13.895 1.00 28.91 125 ARG C O 1
ATOM 3114 N N . ILE C 1 126 ? 6.823 29.508 14.663 1.00 34.19 126 ILE C N 1
ATOM 3115 C CA . ILE C 1 126 ? 5.399 29.556 14.979 1.00 35.20 126 ILE C CA 1
ATOM 3116 C C . ILE C 1 126 ? 4.577 29.315 13.725 1.00 33.60 126 ILE C C 1
ATOM 3117 O O . ILE C 1 126 ? 3.589 28.570 13.747 1.00 35.69 126 ILE C O 1
ATOM 3122 N N . LYS C 1 127 ? 5.007 29.889 12.596 1.00 34.71 127 LYS C N 1
ATOM 3123 C CA . LYS C 1 127 ? 4.299 29.640 11.346 1.00 39.36 127 LYS C CA 1
ATOM 3124 C C . LYS C 1 127 ? 4.256 28.148 11.046 1.00 37.04 127 LYS C C 1
ATOM 3125 O O . LYS C 1 127 ? 3.194 27.609 10.700 1.00 38.80 127 LYS C O 1
ATOM 3131 N N . CYS C 1 128 ? 5.376 27.448 11.257 1.00 28.84 128 CYS C N 1
ATOM 3132 C CA . CYS C 1 128 ? 5.371 26.001 11.085 1.00 31.02 128 CYS C CA 1
ATOM 3133 C C . CYS C 1 128 ? 4.246 25.386 11.903 1.00 33.04 128 CYS C C 1
ATOM 3134 O O . CYS C 1 128 ? 3.361 24.709 11.360 1.00 33.06 128 CYS C O 1
ATOM 3137 N N . ALA C 1 129 ? 4.193 25.736 13.191 1.00 31.02 129 ALA C N 1
ATOM 3138 C CA . ALA C 1 129 ? 3.242 25.101 14.091 1.00 29.75 129 ALA C CA 1
ATOM 3139 C C . ALA C 1 129 ? 1.814 25.414 13.682 1.00 31.58 129 ALA C C 1
ATOM 3140 O O . ALA C 1 129 ? 0.907 24.615 13.945 1.00 32.53 129 ALA C O 1
ATOM 3142 N N . THR C 1 130 ? 1.585 26.557 13.038 1.00 33.57 130 THR C N 1
ATOM 3143 C CA . THR C 1 130 ? 0.211 26.926 12.736 1.00 31.42 130 THR C CA 1
ATOM 3144 C C . THR C 1 130 ? -0.224 26.447 11.363 1.00 33.10 130 THR C C 1
ATOM 3145 O O . THR C 1 130 ? -1.424 26.499 11.063 1.00 33.73 130 THR C O 1
ATOM 3149 N N . LEU C 1 131 ? 0.707 25.910 10.563 1.00 30.44 131 LEU C N 1
ATOM 3150 C CA . LEU C 1 131 ? 0.385 25.557 9.182 1.00 30.76 131 LEU C CA 1
ATOM 3151 C C . LEU C 1 131 ? -0.879 24.711 9.106 1.00 28.99 131 LEU C C 1
ATOM 3152 O O . LEU C 1 131 ? -1.864 25.094 8.458 1.00 29.72 131 LEU C O 1
ATOM 3157 N N . SER C 1 132 ? -0.909 23.605 9.848 1.00 26.13 132 SER C N 1
ATOM 3158 C CA . SER C 1 132 ? -2.037 22.693 9.731 1.00 24.84 132 SER C CA 1
ATOM 3159 C C . SER C 1 132 ? -3.331 23.377 10.140 1.00 26.69 132 SER C C 1
ATOM 3160 O O . SER C 1 132 ? -4.359 23.224 9.472 1.00 30.27 132 SER C O 1
ATOM 3163 N N . TRP C 1 133 ? -3.288 24.178 11.207 1.00 28.57 133 TRP C N 1
ATOM 3164 C CA . TRP C 1 133 ? -4.502 24.859 11.636 1.00 32.83 133 TRP C CA 1
ATOM 3165 C C . TRP C 1 133 ? -4.970 25.847 10.582 1.00 31.57 133 TRP C C 1
ATOM 3166 O O . TRP C 1 133 ? -6.171 25.915 10.285 1.00 30.96 133 TRP C O 1
ATOM 3177 N N . LYS C 1 134 ? -4.038 26.553 9.934 1.00 28.72 134 LYS C N 1
ATOM 3178 C CA . LYS C 1 134 ? -4.466 27.413 8.838 1.00 34.04 134 LYS C CA 1
ATOM 3179 C C . LYS C 1 134 ? -5.139 26.587 7.758 1.00 33.14 134 LYS C C 1
ATOM 3180 O O . LYS C 1 134 ? -6.198 26.972 7.243 1.00 31.93 134 LYS C O 1
ATOM 3186 N N . ALA C 1 135 ? -4.610 25.389 7.494 1.00 31.00 135 ALA C N 1
ATOM 3187 C CA . ALA C 1 135 ? -5.233 24.541 6.492 1.00 28.38 135 ALA C CA 1
ATOM 3188 C C . ALA C 1 135 ? -6.664 24.229 6.894 1.00 30.89 135 ALA C C 1
ATOM 3189 O O . ALA C 1 135 ? -7.592 24.395 6.090 1.00 39.44 135 ALA C O 1
ATOM 3191 N N . LEU C 1 136 ? -6.870 23.894 8.172 1.00 29.79 136 LEU C N 1
ATOM 3192 C CA . LEU C 1 136 ? -8.216 23.612 8.650 1.00 33.33 136 LEU C CA 1
ATOM 3193 C C . LEU C 1 136 ? -9.115 24.801 8.368 1.00 37.50 136 LEU C C 1
ATOM 3194 O O . LEU C 1 136 ? -10.180 24.659 7.755 1.00 38.63 136 LEU C O 1
ATOM 3199 N N . GLU C 1 137 ? -8.650 25.996 8.730 1.00 35.73 137 GLU C N 1
ATOM 3200 C CA . GLU C 1 137 ? -9.453 27.194 8.536 1.00 39.71 137 GLU C CA 1
ATOM 3201 C C . GLU C 1 137 ? -9.762 27.392 7.061 1.00 43.39 137 GLU C C 1
ATOM 3202 O O . GLU C 1 137 ? -10.882 27.769 6.697 1.00 45.36 137 GLU C O 1
ATOM 3208 N N . LYS C 1 138 ? -8.766 27.170 6.198 1.00 39.85 138 LYS C N 1
ATOM 3209 C CA . LYS C 1 138 ? -9.005 27.296 4.765 1.00 41.50 138 LYS C CA 1
ATOM 3210 C C . LYS C 1 138 ? -10.105 26.338 4.304 1.00 39.95 138 LYS C C 1
ATOM 3211 O O . LYS C 1 138 ? -10.928 26.693 3.453 1.00 40.00 138 LYS C O 1
ATOM 3217 N N . GLY C 1 139 ? -10.124 25.116 4.838 1.00 40.67 139 GLY C N 1
ATOM 3218 C CA . GLY C 1 139 ? -11.112 24.152 4.369 1.00 43.40 139 GLY C CA 1
ATOM 3219 C C . GLY C 1 139 ? -12.521 24.453 4.846 1.00 45.42 139 GLY C C 1
ATOM 3220 O O . GLY C 1 139 ? -13.471 24.467 4.056 1.00 48.90 139 GLY C O 1
ATOM 3221 N N . VAL C 1 140 ? -12.677 24.694 6.140 1.00 46.40 140 VAL C N 1
ATOM 3222 C CA . VAL C 1 140 ? -14.002 24.843 6.733 1.00 52.39 140 VAL C CA 1
ATOM 3223 C C . VAL C 1 140 ? -14.258 26.288 7.142 1.00 58.77 140 VAL C C 1
ATOM 3224 O O . VAL C 1 140 ? -14.724 27.091 6.341 1.00 67.57 140 VAL C O 1
ATOM 3228 N N . SER D 1 2 ? -21.221 3.576 36.838 1.00 47.95 2 SER D N 1
ATOM 3229 C CA . SER D 1 2 ? -20.498 2.318 37.025 1.00 46.44 2 SER D CA 1
ATOM 3230 C C . SER D 1 2 ? -19.017 2.478 36.717 1.00 45.27 2 SER D C 1
ATOM 3231 O O . SER D 1 2 ? -18.641 2.892 35.622 1.00 48.37 2 SER D O 1
ATOM 3234 N N . PHE D 1 3 ? -18.180 2.147 37.702 1.00 40.95 3 PHE D N 1
ATOM 3235 C CA . PHE D 1 3 ? -16.740 2.225 37.498 1.00 42.91 3 PHE D CA 1
ATOM 3236 C C . PHE D 1 3 ? -16.272 1.200 36.473 1.00 44.36 3 PHE D C 1
ATOM 3237 O O . PHE D 1 3 ? -15.348 1.467 35.698 1.00 44.00 3 PHE D O 1
ATOM 3245 N N . ASN D 1 4 ? -16.877 0.008 36.473 1.00 40.91 4 ASN D N 1
ATOM 3246 C CA . ASN D 1 4 ? -16.521 -1.001 35.479 1.00 44.42 4 ASN D CA 1
ATOM 3247 C C . ASN D 1 4 ? -16.971 -0.579 34.086 1.00 44.54 4 ASN D C 1
ATOM 3248 O O . ASN D 1 4 ? -16.268 -0.829 33.101 1.00 42.81 4 ASN D O 1
ATOM 3253 N N . ALA D 1 5 ? -18.137 0.060 33.979 1.00 44.95 5 ALA D N 1
ATOM 3254 C CA . ALA D 1 5 ? -18.561 0.598 32.690 1.00 43.89 5 ALA D CA 1
ATOM 3255 C C . ALA D 1 5 ? -17.583 1.665 32.206 1.00 40.93 5 ALA D C 1
ATOM 3256 O O . ALA D 1 5 ? -17.176 1.672 31.039 1.00 44.40 5 ALA D O 1
ATOM 3258 N N . ASN D 1 6 ? -17.202 2.584 33.097 1.00 40.30 6 ASN D N 1
ATOM 3259 C CA . ASN D 1 6 ? -16.240 3.623 32.737 1.00 41.33 6 ASN D CA 1
ATOM 3260 C C . ASN D 1 6 ? -14.907 3.008 32.329 1.00 39.13 6 ASN D C 1
ATOM 3261 O O . ASN D 1 6 ? -14.240 3.493 31.410 1.00 41.90 6 ASN D O 1
ATOM 3266 N N . LEU D 1 7 ? -14.511 1.931 33.005 1.00 41.62 7 LEU D N 1
ATOM 3267 C CA . LEU D 1 7 ? -13.248 1.265 32.713 1.00 46.61 7 LEU D CA 1
ATOM 3268 C C . LEU D 1 7 ? -13.290 0.581 31.354 1.00 46.51 7 LEU D C 1
ATOM 3269 O O . LEU D 1 7 ? -12.333 0.671 30.571 1.00 39.78 7 LEU D O 1
ATOM 3274 N N . ASP D 1 8 ? -14.375 -0.138 31.081 1.00 44.75 8 ASP D N 1
ATOM 3275 C CA . ASP D 1 8 ? -14.585 -0.717 29.764 1.00 45.01 8 ASP D CA 1
ATOM 3276 C C . ASP D 1 8 ? -14.509 0.368 28.698 1.00 42.18 8 ASP D C 1
ATOM 3277 O O . ASP D 1 8 ? -13.863 0.194 27.658 1.00 41.69 8 ASP D O 1
ATOM 3282 N N . THR D 1 9 ? -15.151 1.512 28.962 1.00 43.14 9 THR D N 1
ATOM 3283 C CA . THR D 1 9 ? -15.123 2.631 28.025 1.00 40.73 9 THR D CA 1
ATOM 3284 C C . THR D 1 9 ? -13.706 3.163 27.837 1.00 40.01 9 THR D C 1
ATOM 3285 O O . THR D 1 9 ? -13.342 3.594 26.742 1.00 38.47 9 THR D O 1
ATOM 3289 N N . LEU D 1 10 ? -12.897 3.154 28.895 1.00 35.89 10 LEU D N 1
ATOM 3290 C CA . LEU D 1 10 ? -11.527 3.652 28.777 1.00 37.76 10 LEU D CA 1
ATOM 3291 C C . LEU D 1 10 ? -10.678 2.715 27.921 1.00 36.62 10 LEU D C 1
ATOM 3292 O O . LEU D 1 10 ? -9.916 3.167 27.052 1.00 38.04 10 LEU D O 1
ATOM 3297 N N . TYR D 1 11 ? -10.778 1.406 28.178 1.00 32.66 11 TYR D N 1
ATOM 3298 C CA . TYR D 1 11 ? -10.146 0.420 27.302 1.00 35.28 11 TYR D CA 1
ATOM 3299 C C . TYR D 1 11 ? -10.536 0.671 25.853 1.00 33.92 11 TYR D C 1
ATOM 3300 O O . TYR D 1 11 ? -9.682 0.747 24.952 1.00 32.92 11 TYR D O 1
ATOM 3309 N N . ARG D 1 12 ? -11.842 0.810 25.623 1.00 31.01 12 ARG D N 1
ATOM 3310 C CA . ARG D 1 12 ? -12.359 0.983 24.277 1.00 32.24 12 ARG D CA 1
ATOM 3311 C C . ARG D 1 12 ? -11.872 2.287 23.667 1.00 32.50 12 ARG D C 1
ATOM 3312 O O . ARG D 1 12 ? -11.615 2.351 22.467 1.00 29.76 12 ARG D O 1
ATOM 3320 N N . GLN D 1 13 ? -11.730 3.333 24.480 1.00 29.04 13 GLN D N 1
ATOM 3321 C CA . GLN D 1 13 ? -11.285 4.616 23.955 1.00 32.04 13 GLN D CA 1
ATOM 3322 C C . GLN D 1 13 ? -9.812 4.579 23.588 1.00 29.74 13 GLN D C 1
ATOM 3323 O O . GLN D 1 13 ? -9.411 5.226 22.622 1.00 36.10 13 GLN D O 1
ATOM 3329 N N . VAL D 1 14 ? -8.995 3.825 24.321 1.00 25.19 14 VAL D N 1
ATOM 3330 C CA . VAL D 1 14 ? -7.593 3.693 23.927 1.00 28.08 14 VAL D CA 1
ATOM 3331 C C . VAL D 1 14 ? -7.495 2.931 22.606 1.00 28.40 14 VAL D C 1
ATOM 3332 O O . VAL D 1 14 ? -6.795 3.351 21.666 1.00 27.42 14 VAL D O 1
ATOM 3336 N N . ILE D 1 15 ? -8.237 1.824 22.503 1.00 26.61 15 ILE D N 1
ATOM 3337 C CA . ILE D 1 15 ? -8.222 1.048 21.264 1.00 27.14 15 ILE D CA 1
ATOM 3338 C C . ILE D 1 15 ? -8.752 1.891 20.106 1.00 28.67 15 ILE D C 1
ATOM 3339 O O . ILE D 1 15 ? -8.190 1.887 19.006 1.00 25.74 15 ILE D O 1
ATOM 3344 N N . MET D 1 16 ? -9.841 2.633 20.343 1.00 29.33 16 MET D N 1
ATOM 3345 C CA . MET D 1 16 ? -10.429 3.485 19.313 1.00 27.50 16 MET D CA 1
ATOM 3346 C C . MET D 1 16 ? -9.526 4.650 18.945 1.00 22.53 16 MET D C 1
ATOM 3347 O O . MET D 1 16 ? -9.556 5.106 17.802 1.00 27.39 16 MET D O 1
ATOM 3352 N N . ASP D 1 17 ? -8.756 5.182 19.894 1.00 23.90 17 ASP D N 1
ATOM 3353 C CA . ASP D 1 17 ? -7.800 6.223 19.547 1.00 28.59 17 ASP D CA 1
ATOM 3354 C C . ASP D 1 17 ? -6.752 5.682 18.591 1.00 28.90 17 ASP D C 1
ATOM 3355 O O . ASP D 1 17 ? -6.366 6.359 17.634 1.00 22.17 17 ASP D O 1
ATOM 3360 N N . HIS D 1 18 ? -6.282 4.454 18.831 1.00 22.98 18 HIS D N 1
ATOM 3361 C CA . HIS D 1 18 ? -5.308 3.898 17.891 1.00 22.97 18 HIS D CA 1
ATOM 3362 C C . HIS D 1 18 ? -5.959 3.453 16.580 1.00 22.55 18 HIS D C 1
ATOM 3363 O O . HIS D 1 18 ? -5.286 3.407 15.543 1.00 20.28 18 HIS D O 1
ATOM 3370 N N . TYR D 1 19 ? -7.253 3.116 16.600 1.00 22.05 19 TYR D N 1
ATOM 3371 C CA . TYR D 1 19 ? -7.924 2.689 15.376 1.00 20.18 19 TYR D CA 1
ATOM 3372 C C . TYR D 1 19 ? -8.309 3.874 14.491 1.00 21.69 19 TYR D C 1
ATOM 3373 O O . TYR D 1 19 ? -8.130 3.821 13.269 1.00 20.35 19 TYR D O 1
ATOM 3382 N N . LYS D 1 20 ? -8.850 4.941 15.084 1.00 22.64 20 LYS D N 1
ATOM 3383 C CA . LYS D 1 20 ? -9.318 6.107 14.345 1.00 24.64 20 LYS D CA 1
ATOM 3384 C C . LYS D 1 20 ? -8.233 7.147 14.143 1.00 26.07 20 LYS D C 1
ATOM 3385 O O . LYS D 1 20 ? -8.353 7.980 13.238 1.00 25.92 20 LYS D O 1
ATOM 3391 N N . ASN D 1 21 ? -7.197 7.125 14.976 1.00 24.32 21 ASN D N 1
ATOM 3392 C CA . ASN D 1 21 ? -6.040 8.007 14.839 1.00 23.61 21 ASN D CA 1
ATOM 3393 C C . ASN D 1 21 ? -4.787 7.152 14.744 1.00 21.32 21 ASN D C 1
ATOM 3394 O O . ASN D 1 21 ? -3.890 7.249 15.585 1.00 15.82 21 ASN D O 1
ATOM 3399 N N . PRO D 1 22 ? -4.697 6.284 13.732 1.00 18.13 22 PRO D N 1
ATOM 3400 C CA . PRO D 1 22 ? -3.592 5.322 13.703 1.00 22.29 22 PRO D CA 1
ATOM 3401 C C . PRO D 1 22 ? -2.255 6.027 13.555 1.00 21.95 22 PRO D C 1
ATOM 3402 O O . PRO D 1 22 ? -2.107 6.965 12.770 1.00 24.57 22 PRO D O 1
ATOM 3406 N N . ARG D 1 23 ? -1.274 5.550 14.308 1.00 16.85 23 ARG D N 1
ATOM 3407 C CA . ARG D 1 23 ? 0.090 6.025 14.149 1.00 18.11 23 ARG D CA 1
ATOM 3408 C C . ARG D 1 23 ? 0.770 5.283 13.008 1.00 22.21 23 ARG D C 1
ATOM 3409 O O . ARG D 1 23 ? 0.494 4.108 12.748 1.00 21.30 23 ARG D O 1
ATOM 3417 N N . ASN D 1 24 ? 1.646 5.997 12.303 1.00 22.43 24 ASN D N 1
ATOM 3418 C CA . ASN D 1 24 ? 2.599 5.391 11.381 1.00 24.35 24 ASN D CA 1
ATOM 3419 C C . ASN D 1 24 ? 1.930 4.746 10.172 1.00 27.42 24 ASN D C 1
ATOM 3420 O O . ASN D 1 24 ? 2.389 3.710 9.691 1.00 26.24 24 ASN D O 1
ATOM 3425 N N . LYS D 1 25 ? 0.840 5.327 9.678 1.00 24.47 25 LYS D N 1
ATOM 3426 C CA . LYS D 1 25 ? 0.265 4.855 8.427 1.00 24.49 25 LYS D CA 1
ATOM 3427 C C . LYS D 1 25 ? 1.166 5.266 7.269 1.00 29.75 25 LYS D C 1
ATOM 3428 O O . LYS D 1 25 ? 1.709 6.373 7.252 1.00 26.77 25 LYS D O 1
ATOM 3434 N N . GLY D 1 26 ? 1.325 4.376 6.295 1.00 30.07 26 GLY D N 1
ATOM 3435 C CA . GLY D 1 26 ? 2.078 4.718 5.111 1.00 29.75 26 GLY D CA 1
ATOM 3436 C C . GLY D 1 26 ? 3.040 3.613 4.723 1.00 26.31 26 GLY D C 1
ATOM 3437 O O . GLY D 1 26 ? 2.918 2.469 5.162 1.00 22.23 26 GLY D O 1
ATOM 3438 N N . VAL D 1 27 ? 4.012 3.989 3.892 1.00 24.30 27 VAL D N 1
ATOM 3439 C CA . VAL D 1 27 ? 5.014 3.076 3.349 1.00 21.06 27 VAL D CA 1
ATOM 3440 C C . VAL D 1 27 ? 6.365 3.777 3.369 1.00 26.63 27 VAL D C 1
ATOM 3441 O O . VAL D 1 27 ? 6.481 4.921 2.919 1.00 29.13 27 VAL D O 1
ATOM 3445 N N . LEU D 1 28 ? 7.382 3.092 3.892 1.00 22.84 28 LEU D N 1
ATOM 3446 C CA . LEU D 1 28 ? 8.715 3.658 4.044 1.00 23.65 28 LEU D CA 1
ATOM 3447 C C . LEU D 1 28 ? 9.578 3.459 2.808 1.00 30.90 28 LEU D C 1
ATOM 3448 O O . LEU D 1 28 ? 9.495 2.442 2.116 1.00 28.80 28 LEU D O 1
ATOM 3453 N N . ASN D 1 29 ? 10.419 4.455 2.547 1.00 36.78 29 ASN D N 1
ATOM 3454 C CA . ASN D 1 29 ? 11.527 4.296 1.619 1.00 39.62 29 ASN D CA 1
ATOM 3455 C C . ASN D 1 29 ? 12.500 3.248 2.138 1.00 35.93 29 ASN D C 1
ATOM 3456 O O . ASN D 1 29 ? 12.568 2.982 3.340 1.00 30.86 29 ASN D O 1
ATOM 3461 N N . ASP D 1 30 ? 13.229 2.617 1.212 1.00 33.40 30 ASP D N 1
ATOM 3462 C CA . ASP D 1 30 ? 14.467 1.917 1.546 1.00 40.46 30 ASP D CA 1
ATOM 3463 C C . ASP D 1 30 ? 14.232 0.875 2.643 1.00 38.41 30 ASP D C 1
ATOM 3464 O O . ASP D 1 30 ? 15.039 0.719 3.561 1.00 35.47 30 ASP D O 1
ATOM 3469 N N . SER D 1 31 ? 13.102 0.170 2.574 1.00 31.01 31 SER D N 1
ATOM 3470 C CA . SER D 1 31 ? 12.638 -0.613 3.710 1.00 33.14 31 SER D CA 1
ATOM 3471 C C . SER D 1 31 ? 12.354 -2.058 3.325 1.00 29.71 31 SER D C 1
ATOM 3472 O O . SER D 1 31 ? 12.257 -2.408 2.146 1.00 28.14 31 SER D O 1
ATOM 3475 N N . ILE D 1 32 ? 12.240 -2.894 4.358 1.00 30.61 32 ILE D N 1
ATOM 3476 C CA . ILE D 1 32 ? 11.707 -4.247 4.228 1.00 35.45 32 ILE D CA 1
ATOM 3477 C C . ILE D 1 32 ? 10.186 -4.193 4.194 1.00 31.53 32 ILE D C 1
ATOM 3478 O O . ILE D 1 32 ? 9.558 -3.529 5.027 1.00 30.01 32 ILE D O 1
ATOM 3483 N N . VAL D 1 33 ? 9.588 -4.903 3.235 1.00 32.05 33 VAL D N 1
ATOM 3484 C CA . VAL D 1 33 ? 8.141 -4.941 3.044 1.00 32.83 33 VAL D CA 1
ATOM 3485 C C . VAL D 1 33 ? 7.633 -6.344 3.347 1.00 32.23 33 VAL D C 1
ATOM 3486 O O . VAL D 1 33 ? 8.154 -7.333 2.815 1.00 30.28 33 VAL D O 1
ATOM 3490 N N . VAL D 1 34 ? 6.616 -6.428 4.202 1.00 35.02 34 VAL D N 1
ATOM 3491 C CA . VAL D 1 34 ? 5.999 -7.687 4.598 1.00 38.02 34 VAL D CA 1
ATOM 3492 C C . VAL D 1 34 ? 4.493 -7.576 4.421 1.00 37.31 34 VAL D C 1
ATOM 3493 O O . VAL D 1 34 ? 3.878 -6.627 4.915 1.00 36.60 34 VAL D O 1
ATOM 3497 N N . ASP D 1 35 ? 3.892 -8.554 3.755 1.00 34.53 35 ASP D N 1
ATOM 3498 C CA . ASP D 1 35 ? 2.446 -8.608 3.611 1.00 39.55 35 ASP D CA 1
ATOM 3499 C C . ASP D 1 35 ? 1.908 -9.741 4.468 1.00 47.16 35 ASP D C 1
ATOM 3500 O O . ASP D 1 35 ? 2.512 -10.815 4.543 1.00 51.98 35 ASP D O 1
ATOM 3505 N N . MET D 1 36 ? 0.778 -9.497 5.127 1.00 45.32 36 MET D N 1
ATOM 3506 C CA . MET D 1 36 ? 0.185 -10.519 5.974 1.00 44.54 36 MET D CA 1
ATOM 3507 C C . MET D 1 36 ? -1.312 -10.283 6.055 1.00 42.67 36 MET D C 1
ATOM 3508 O O . MET D 1 36 ? -1.764 -9.133 6.059 1.00 40.35 36 MET D O 1
ATOM 3513 N N . ASN D 1 37 ? -2.084 -11.368 6.072 1.00 36.84 37 ASN D N 1
ATOM 3514 C CA . ASN D 1 37 ? -3.524 -11.226 6.179 1.00 38.48 37 ASN D CA 1
ATOM 3515 C C . ASN D 1 37 ? -4.068 -12.277 7.136 1.00 40.12 37 ASN D C 1
ATOM 3516 O O . ASN D 1 37 ? -3.458 -13.317 7.388 1.00 43.59 37 ASN D O 1
ATOM 3521 N N . ASN D 1 38 ? -5.255 -11.969 7.629 1.00 43.97 38 ASN D N 1
ATOM 3522 C CA . ASN D 1 38 ? -6.038 -12.742 8.586 1.00 51.54 38 ASN D CA 1
ATOM 3523 C C . ASN D 1 38 ? -7.258 -13.219 7.821 1.00 50.52 38 ASN D C 1
ATOM 3524 O O . ASN D 1 38 ? -8.213 -12.448 7.625 1.00 52.86 38 ASN D O 1
ATOM 3529 N N . PRO D 1 39 ? -7.212 -14.444 7.282 1.00 53.55 39 PRO D N 1
ATOM 3530 C CA . PRO D 1 39 ? -8.253 -14.883 6.341 1.00 54.65 39 PRO D CA 1
ATOM 3531 C C . PRO D 1 39 ? -9.618 -15.092 6.975 1.00 56.24 39 PRO D C 1
ATOM 3532 O O . PRO D 1 39 ? -10.633 -14.947 6.283 1.00 57.56 39 PRO D O 1
ATOM 3536 N N . THR D 1 40 ? -9.680 -15.438 8.264 1.00 58.01 40 THR D N 1
ATOM 3537 C CA . THR D 1 40 ? -10.972 -15.665 8.906 1.00 65.79 40 THR D CA 1
ATOM 3538 C C . THR D 1 40 ? -11.704 -14.350 9.133 1.00 65.97 40 THR D C 1
ATOM 3539 O O . THR D 1 40 ? -12.856 -14.186 8.713 1.00 70.41 40 THR D O 1
ATOM 3543 N N . CYS D 1 41 ? -11.027 -13.383 9.764 1.00 59.23 41 CYS D N 1
ATOM 3544 C CA . CYS D 1 41 ? -11.638 -12.090 10.047 1.00 52.99 41 CYS D CA 1
ATOM 3545 C C . CYS D 1 41 ? -11.616 -11.185 8.828 1.00 53.57 41 CYS D C 1
ATOM 3546 O O . CYS D 1 41 ? -12.525 -10.365 8.646 1.00 52.83 41 CYS D O 1
ATOM 3549 N N . GLY D 1 42 ? -10.593 -11.315 7.991 1.00 55.78 42 GLY D N 1
ATOM 3550 C CA . GLY D 1 42 ? -10.436 -10.422 6.865 1.00 54.85 42 GLY D CA 1
ATOM 3551 C C . GLY D 1 42 ? -9.601 -9.212 7.219 1.00 53.97 42 GLY D C 1
ATOM 3552 O O . GLY D 1 42 ? -9.942 -8.088 6.836 1.00 57.49 42 GLY D O 1
ATOM 3553 N N . ASP D 1 43 ? -8.517 -9.415 7.961 1.00 42.33 43 ASP D N 1
ATOM 3554 C CA . ASP D 1 43 ? -7.610 -8.315 8.268 1.00 32.53 43 ASP D CA 1
ATOM 3555 C C . ASP D 1 43 ? -6.426 -8.378 7.310 1.00 32.48 43 ASP D C 1
ATOM 3556 O O . ASP D 1 43 ? -5.994 -9.458 6.921 1.00 32.52 43 ASP D O 1
ATOM 3561 N N . ARG D 1 44 ? -5.957 -7.229 6.849 1.00 29.07 44 ARG D N 1
ATOM 3562 C CA . ARG D 1 44 ? -4.771 -7.229 6.011 1.00 34.23 44 ARG D CA 1
ATOM 3563 C C . ARG D 1 44 ? -3.849 -6.084 6.390 1.00 32.08 44 ARG D C 1
ATOM 3564 O O . ARG D 1 44 ? -4.303 -4.958 6.608 1.00 31.45 44 ARG D O 1
ATOM 3572 N N . ILE D 1 45 ? -2.553 -6.386 6.458 1.00 27.52 45 ILE D N 1
ATOM 3573 C CA . ILE D 1 45 ? -1.523 -5.409 6.775 1.00 29.82 45 ILE D CA 1
ATOM 3574 C C . ILE D 1 45 ? -0.378 -5.566 5.779 1.00 31.26 45 ILE D C 1
ATOM 3575 O O . ILE D 1 45 ? -0.049 -6.679 5.351 1.00 30.22 45 ILE D O 1
ATOM 3580 N N . ARG D 1 46 ? 0.196 -4.432 5.384 1.00 24.17 46 ARG D N 1
ATOM 3581 C CA . ARG D 1 46 ? 1.484 -4.361 4.706 1.00 26.24 46 ARG D CA 1
ATOM 3582 C C . ARG D 1 46 ? 2.371 -3.513 5.603 1.00 26.38 46 ARG D C 1
ATOM 3583 O O . ARG D 1 46 ? 2.165 -2.298 5.714 1.00 26.11 46 ARG D O 1
ATOM 3591 N N . LEU D 1 47 ? 3.335 -4.158 6.252 1.00 25.44 47 LEU D N 1
ATOM 3592 C CA . LEU D 1 47 ? 4.255 -3.498 7.167 1.00 31.58 47 LEU D CA 1
ATOM 3593 C C . LEU D 1 47 ? 5.568 -3.221 6.453 1.00 24.47 47 LEU D C 1
ATOM 3594 O O . LEU D 1 47 ? 6.136 -4.122 5.828 1.00 27.97 47 LEU D O 1
ATOM 3599 N N . THR D 1 48 ? 6.054 -1.988 6.555 1.00 20.24 48 THR D N 1
ATOM 3600 C CA . THR D 1 48 ? 7.389 -1.659 6.090 1.00 22.18 48 THR D CA 1
ATOM 3601 C C . THR D 1 48 ? 8.239 -1.269 7.287 1.00 23.34 48 THR D C 1
ATOM 3602 O O . THR D 1 48 ? 7.760 -0.594 8.205 1.00 23.74 48 THR D O 1
ATOM 3606 N N . MET D 1 49 ? 9.507 -1.668 7.256 1.00 23.55 49 MET D N 1
ATOM 3607 C CA . MET D 1 49 ? 10.422 -1.328 8.333 1.00 25.27 49 MET D CA 1
ATOM 3608 C C . MET D 1 49 ? 11.731 -0.860 7.732 1.00 28.53 49 MET D C 1
ATOM 3609 O O . MET D 1 49 ? 12.345 -1.581 6.942 1.00 27.33 49 MET D O 1
ATOM 3614 N N . LYS D 1 50 ? 12.165 0.325 8.151 1.00 33.62 50 LYS D N 1
ATOM 3615 C CA . LYS D 1 50 ? 13.452 0.869 7.764 1.00 37.13 50 LYS D CA 1
ATOM 3616 C C . LYS D 1 50 ? 14.407 0.464 8.869 1.00 38.08 50 LYS D C 1
ATOM 3617 O O . LYS D 1 50 ? 14.320 0.985 9.991 1.00 38.34 50 LYS D O 1
ATOM 3623 N N . LEU D 1 51 ? 15.285 -0.485 8.541 1.00 40.48 51 LEU D N 1
ATOM 3624 C CA . LEU D 1 51 ? 16.310 -1.012 9.429 1.00 46.97 51 LEU D CA 1
ATOM 3625 C C . LEU D 1 51 ? 17.636 -0.330 9.116 1.00 49.04 51 LEU D C 1
ATOM 3626 O O . LEU D 1 51 ? 18.066 -0.305 7.957 1.00 56.14 51 LEU D O 1
ATOM 3631 N N . ASP D 1 52 ? 18.287 0.210 10.143 1.00 48.87 52 ASP D N 1
ATOM 3632 C CA . ASP D 1 52 ? 19.669 0.681 10.037 1.00 49.08 52 ASP D CA 1
ATOM 3633 C C . ASP D 1 52 ? 20.530 -0.422 10.635 1.00 46.23 52 ASP D C 1
ATOM 3634 O O . ASP D 1 52 ? 20.734 -0.489 11.847 1.00 42.06 52 ASP D O 1
ATOM 3639 N N . GLY D 1 53 ? 21.033 -1.300 9.777 1.00 38.85 53 GLY D N 1
ATOM 3640 C CA . GLY D 1 53 ? 21.601 -2.538 10.260 1.00 34.24 53 GLY D CA 1
ATOM 3641 C C . GLY D 1 53 ? 20.557 -3.383 10.960 1.00 35.80 53 GLY D C 1
ATOM 3642 O O . GLY D 1 53 ? 19.698 -3.968 10.297 1.00 40.02 53 GLY D O 1
ATOM 3643 N N . ASP D 1 54 ? 20.609 -3.460 12.290 1.00 32.98 54 ASP D N 1
ATOM 3644 C CA . ASP D 1 54 ? 19.665 -4.267 13.050 1.00 33.85 54 ASP D CA 1
ATOM 3645 C C . ASP D 1 54 ? 18.763 -3.447 13.964 1.00 35.54 54 ASP D C 1
ATOM 3646 O O . ASP D 1 54 ? 18.077 -4.027 14.810 1.00 41.32 54 ASP D O 1
ATOM 3651 N N . ILE D 1 55 ? 18.745 -2.122 13.832 1.00 35.36 55 ILE D N 1
ATOM 3652 C CA . ILE D 1 55 ? 17.899 -1.262 14.654 1.00 36.70 55 ILE D CA 1
ATOM 3653 C C . ILE D 1 55 ? 16.754 -0.745 13.786 1.00 33.76 55 ILE D C 1
ATOM 3654 O O . ILE D 1 55 ? 16.974 -0.281 12.660 1.00 35.35 55 ILE D O 1
ATOM 3659 N N . VAL D 1 56 ? 15.529 -0.895 14.282 1.00 36.36 56 VAL D N 1
ATOM 3660 C CA . VAL D 1 56 ? 14.339 -0.373 13.621 1.00 32.28 56 VAL D CA 1
ATOM 3661 C C . VAL D 1 56 ? 14.333 1.150 13.659 1.00 32.45 56 VAL D C 1
ATOM 3662 O O . VAL D 1 56 ? 13.905 1.759 14.646 1.00 35.85 56 VAL D O 1
ATOM 3666 N N . GLU D 1 57 ? 14.806 1.778 12.584 1.00 31.04 57 GLU D N 1
ATOM 3667 C CA . GLU D 1 57 ? 14.803 3.234 12.537 1.00 34.44 57 GLU D CA 1
ATOM 3668 C C . GLU D 1 57 ? 13.418 3.777 12.260 1.00 33.60 57 GLU D C 1
ATOM 3669 O O . GLU D 1 57 ? 13.054 4.840 12.775 1.00 33.49 57 GLU D O 1
ATOM 3675 N N . ASP D 1 58 ? 12.635 3.069 11.456 1.00 26.73 58 ASP D N 1
ATOM 3676 C CA . ASP D 1 58 ? 11.266 3.522 11.264 1.00 27.21 58 ASP D CA 1
ATOM 3677 C C . ASP D 1 58 ? 10.399 2.331 10.900 1.00 25.73 58 ASP D C 1
ATOM 3678 O O . ASP D 1 58 ? 10.896 1.294 10.462 1.00 26.39 58 ASP D O 1
ATOM 3683 N N . ALA D 1 59 ? 9.095 2.481 11.111 1.00 24.62 59 ALA D N 1
ATOM 3684 C CA . ALA D 1 59 ? 8.171 1.406 10.791 1.00 23.49 59 ALA D CA 1
ATOM 3685 C C . ALA D 1 59 ? 6.818 2.009 10.479 1.00 23.65 59 ALA D C 1
ATOM 3686 O O . ALA D 1 59 ? 6.281 2.779 11.280 1.00 24.44 59 ALA D O 1
ATOM 3688 N N . LYS D 1 60 ? 6.273 1.660 9.320 1.00 24.22 60 LYS D N 1
ATOM 3689 C CA . LYS D 1 60 ? 4.966 2.152 8.931 1.00 23.15 60 LYS D CA 1
ATOM 3690 C C . LYS D 1 60 ? 4.124 0.963 8.500 1.00 23.92 60 LYS D C 1
ATOM 3691 O O . LYS D 1 60 ? 4.647 -0.112 8.204 1.00 23.77 60 LYS D O 1
ATOM 3697 N N . PHE D 1 61 ? 2.811 1.148 8.476 1.00 20.42 61 PHE D N 1
ATOM 3698 C CA . PHE D 1 61 ? 1.947 0.085 7.998 1.00 20.95 61 PHE D CA 1
ATOM 3699 C C . PHE D 1 61 ? 0.789 0.687 7.225 1.00 24.95 61 PHE D C 1
ATOM 3700 O O . PHE D 1 61 ? 0.339 1.802 7.497 1.00 21.52 61 PHE D O 1
ATOM 3708 N N . GLU D 1 62 ? 0.335 -0.063 6.239 1.00 28.80 62 GLU D N 1
ATOM 3709 C CA . GLU D 1 62 ? -0.949 0.181 5.612 1.00 29.00 62 GLU D CA 1
ATOM 3710 C C . GLU D 1 62 ? -1.803 -1.050 5.862 1.00 27.36 62 GLU D C 1
ATOM 3711 O O . GLU D 1 62 ? -1.274 -2.129 6.125 1.00 25.11 62 GLU D O 1
ATOM 3717 N N . GLY D 1 63 ? -3.119 -0.895 5.832 1.00 27.33 63 GLY D N 1
ATOM 3718 C CA . GLY D 1 63 ? -3.945 -2.080 5.957 1.00 29.56 63 GLY D CA 1
ATOM 3719 C C . GLY D 1 63 ? -5.413 -1.733 5.985 1.00 30.47 63 GLY D C 1
ATOM 3720 O O . GLY D 1 63 ? -5.807 -0.563 5.961 1.00 27.40 63 GLY D O 1
ATOM 3721 N N . GLU D 1 64 ? -6.217 -2.787 6.073 1.00 29.98 64 GLU D N 1
ATOM 3722 C CA . GLU D 1 64 ? -7.660 -2.683 6.255 1.00 34.39 64 GLU D CA 1
ATOM 3723 C C . GLU D 1 64 ? -8.059 -3.825 7.176 1.00 35.90 64 GLU D C 1
ATOM 3724 O O . GLU D 1 64 ? -7.690 -4.971 6.916 1.00 36.11 64 GLU D O 1
ATOM 3730 N N . GLY D 1 65 ? -8.811 -3.539 8.234 1.00 35.10 65 GLY D N 1
ATOM 3731 C CA . GLY D 1 65 ? -9.202 -4.618 9.123 1.00 32.16 65 GLY D CA 1
ATOM 3732 C C . GLY D 1 65 ? -10.032 -4.140 10.293 1.00 29.77 65 GLY D C 1
ATOM 3733 O O . GLY D 1 65 ? -10.467 -2.987 10.352 1.00 28.46 65 GLY D O 1
ATOM 3734 N N . CYS D 1 66 ? -10.247 -5.063 11.227 1.00 23.35 66 CYS D N 1
ATOM 3735 C CA . CYS D 1 66 ? -11.035 -4.755 12.404 1.00 23.21 66 CYS D CA 1
ATOM 3736 C C . CYS D 1 66 ? -10.263 -3.811 13.321 1.00 24.41 66 CYS D C 1
ATOM 3737 O O . CYS D 1 66 ? -9.058 -3.588 13.161 1.00 23.44 66 CYS D O 1
ATOM 3740 N N . SER D 1 67 ? -10.987 -3.247 14.291 1.00 27.90 67 SER D N 1
ATOM 3741 C CA . SER D 1 67 ? -10.376 -2.330 15.248 1.00 27.14 67 SER D CA 1
ATOM 3742 C C . SER D 1 67 ? -9.171 -2.953 15.940 1.00 25.42 67 SER D C 1
ATOM 3743 O O . SER D 1 67 ? -8.147 -2.287 16.140 1.00 21.76 67 SER D O 1
ATOM 3746 N N . ILE D 1 68 ? -9.269 -4.229 16.313 1.00 23.36 68 ILE D N 1
ATOM 3747 C CA . ILE D 1 68 ? -8.211 -4.850 17.102 1.00 20.94 68 ILE D CA 1
ATOM 3748 C C . ILE D 1 68 ? -6.921 -4.939 16.296 1.00 23.68 68 ILE D C 1
ATOM 3749 O O . ILE D 1 68 ? -5.853 -4.528 16.765 1.00 25.55 68 ILE D O 1
ATOM 3754 N N . SER D 1 69 ? -7.008 -5.432 15.055 1.00 25.62 69 SER D N 1
ATOM 3755 C CA . SER D 1 69 ? -5.792 -5.656 14.275 1.00 25.97 69 SER D CA 1
ATOM 3756 C C . SER D 1 69 ? -5.120 -4.340 13.889 1.00 20.51 69 SER D C 1
ATOM 3757 O O . SER D 1 69 ? -3.893 -4.203 13.999 1.00 21.92 69 SER D O 1
ATOM 3760 N N . MET D 1 70 ? -5.908 -3.338 13.495 1.00 18.66 70 MET D N 1
ATOM 3761 C CA . MET D 1 70 ? -5.324 -2.069 13.067 1.00 23.17 70 MET D CA 1
ATOM 3762 C C . MET D 1 70 ? -4.805 -1.265 14.252 1.00 22.16 70 MET D C 1
ATOM 3763 O O . MET D 1 70 ? -3.727 -0.656 14.170 1.00 18.98 70 MET D O 1
ATOM 3768 N N . ALA D 1 71 ? -5.551 -1.263 15.362 1.00 25.81 71 ALA D N 1
ATOM 3769 C CA . ALA D 1 71 ? -5.058 -0.624 16.575 1.00 24.38 71 ALA D CA 1
ATOM 3770 C C . ALA D 1 71 ? -3.764 -1.279 17.045 1.00 22.20 71 ALA D C 1
ATOM 3771 O O . ALA D 1 71 ? -2.822 -0.593 17.462 1.00 20.46 71 ALA D O 1
ATOM 3773 N N . SER D 1 72 ? -3.703 -2.611 16.993 1.00 25.18 72 SER D N 1
ATOM 3774 C CA . SER D 1 72 ? -2.491 -3.315 17.391 1.00 20.63 72 SER D CA 1
ATOM 3775 C C . SER D 1 72 ? -1.317 -2.945 16.494 1.00 21.08 72 SER D C 1
ATOM 3776 O O . SER D 1 72 ? -0.195 -2.757 16.978 1.00 22.59 72 SER D O 1
ATOM 3779 N N . ALA D 1 73 ? -1.547 -2.853 15.179 1.00 20.44 73 ALA D N 1
ATOM 3780 C CA . ALA D 1 73 ? -0.478 -2.430 14.277 1.00 20.40 73 ALA D CA 1
ATOM 3781 C C . ALA D 1 73 ? 0.017 -1.023 14.610 1.00 21.33 73 ALA D C 1
ATOM 3782 O O . ALA D 1 73 ? 1.232 -0.773 14.650 1.00 20.44 73 ALA D O 1
ATOM 3784 N N . SER D 1 74 ? -0.911 -0.089 14.840 1.00 18.77 74 SER D N 1
ATOM 3785 C CA . SER D 1 74 ? -0.528 1.262 15.252 1.00 20.35 74 SER D CA 1
ATOM 3786 C C . SER D 1 74 ? 0.342 1.232 16.506 1.00 20.93 74 SER D C 1
ATOM 3787 O O . SER D 1 74 ? 1.432 1.830 16.547 1.00 18.30 74 SER D O 1
ATOM 3790 N N . MET D 1 75 ? -0.110 0.499 17.526 1.00 21.55 75 MET D N 1
ATOM 3791 C CA . MET D 1 75 ? 0.615 0.465 18.791 1.00 20.17 75 MET D CA 1
ATOM 3792 C C . MET D 1 75 ? 1.975 -0.189 18.615 1.00 20.76 75 MET D C 1
ATOM 3793 O O . MET D 1 75 ? 2.963 0.251 19.211 1.00 22.14 75 MET D O 1
ATOM 3798 N N . MET D 1 76 ? 2.053 -1.219 17.771 1.00 20.44 76 MET D N 1
ATOM 3799 C CA . MET D 1 76 ? 3.306 -1.940 17.593 1.00 20.26 76 MET D CA 1
ATOM 3800 C C . MET D 1 76 ? 4.339 -1.065 16.905 1.00 25.01 76 MET D C 1
ATOM 3801 O O . MET D 1 76 ? 5.497 -0.997 17.340 1.00 25.76 76 MET D O 1
ATOM 3806 N N . THR D 1 77 ? 3.946 -0.425 15.796 1.00 24.73 77 THR D N 1
ATOM 3807 C CA . THR D 1 77 ? 4.875 0.455 15.099 1.00 27.08 77 THR D CA 1
ATOM 3808 C C . THR D 1 77 ? 5.359 1.560 16.024 1.00 27.45 77 THR D C 1
ATOM 3809 O O . THR D 1 77 ? 6.543 1.921 16.005 1.00 28.11 77 THR D O 1
ATOM 3813 N N . GLN D 1 78 ? 4.459 2.113 16.845 1.00 24.57 78 GLN D N 1
ATOM 3814 C CA . GLN D 1 78 ? 4.898 3.131 17.794 1.00 31.20 78 GLN D CA 1
ATOM 3815 C C . GLN D 1 78 ? 5.859 2.548 18.832 1.00 32.18 78 GLN D C 1
ATOM 3816 O O . GLN D 1 78 ? 6.805 3.223 19.262 1.00 34.89 78 GLN D O 1
ATOM 3822 N N . ALA D 1 79 ? 5.634 1.293 19.247 1.00 29.73 79 ALA D N 1
ATOM 3823 C CA . ALA D 1 79 ? 6.435 0.709 20.322 1.00 30.16 79 ALA D CA 1
ATOM 3824 C C . ALA D 1 79 ? 7.828 0.279 19.870 1.00 28.48 79 ALA D C 1
ATOM 3825 O O . ALA D 1 79 ? 8.780 0.364 20.655 1.00 30.29 79 ALA D O 1
ATOM 3827 N N . ILE D 1 80 ? 7.981 -0.185 18.624 1.00 31.02 80 ILE D N 1
ATOM 3828 C CA . ILE D 1 80 ? 9.242 -0.809 18.215 1.00 30.08 80 ILE D CA 1
ATOM 3829 C C . ILE D 1 80 ? 10.228 0.188 17.629 1.00 30.22 80 ILE D C 1
ATOM 3830 O O . ILE D 1 80 ? 11.396 -0.169 17.407 1.00 32.34 80 ILE D O 1
ATOM 3835 N N . LYS D 1 81 ? 9.788 1.413 17.355 1.00 32.43 81 LYS D N 1
ATOM 3836 C CA . LYS D 1 81 ? 10.621 2.393 16.673 1.00 35.22 81 LYS D CA 1
ATOM 3837 C C . LYS D 1 81 ? 11.861 2.709 17.505 1.00 37.08 81 LYS D C 1
ATOM 3838 O O . LYS D 1 81 ? 11.758 3.088 18.674 1.00 43.36 81 LYS D O 1
ATOM 3844 N N . GLY D 1 82 ? 13.037 2.573 16.890 1.00 36.10 82 GLY D N 1
ATOM 3845 C CA . GLY D 1 82 ? 14.293 2.830 17.559 1.00 39.91 82 GLY D CA 1
ATOM 3846 C C . GLY D 1 82 ? 14.891 1.650 18.298 1.00 41.06 82 GLY D C 1
ATOM 3847 O O . GLY D 1 82 ? 16.015 1.767 18.804 1.00 43.05 82 GLY D O 1
ATOM 3848 N N . LYS D 1 83 ? 14.197 0.516 18.362 1.00 36.45 83 LYS D N 1
ATOM 3849 C CA . LYS D 1 83 ? 14.700 -0.668 19.044 1.00 34.61 83 LYS D CA 1
ATOM 3850 C C . LYS D 1 83 ? 15.535 -1.522 18.098 1.00 38.27 83 LYS D C 1
ATOM 3851 O O . LYS D 1 83 ? 15.392 -1.461 16.875 1.00 38.05 83 LYS D O 1
ATOM 3857 N N . ASP D 1 84 ? 16.415 -2.331 18.683 1.00 39.21 84 ASP D N 1
ATOM 3858 C CA . ASP D 1 84 ? 17.093 -3.351 17.900 1.00 39.38 84 ASP D CA 1
ATOM 3859 C C . ASP D 1 84 ? 16.147 -4.523 17.639 1.00 38.30 84 ASP D C 1
ATOM 3860 O O . ASP D 1 84 ? 15.177 -4.744 18.370 1.00 39.84 84 ASP D O 1
ATOM 3865 N N . ILE D 1 85 ? 16.430 -5.262 16.560 1.00 47.14 85 ILE D N 1
ATOM 3866 C CA . ILE D 1 85 ? 15.599 -6.401 16.164 1.00 44.57 85 ILE D CA 1
ATOM 3867 C C . ILE D 1 85 ? 15.371 -7.371 17.321 1.00 43.04 85 ILE D C 1
ATOM 3868 O O . ILE D 1 85 ? 14.249 -7.843 17.535 1.00 44.32 85 ILE D O 1
ATOM 3873 N N . GLU D 1 86 ? 16.427 -7.710 18.065 1.00 42.83 86 GLU D N 1
ATOM 3874 C CA . GLU D 1 86 ? 16.265 -8.677 19.151 1.00 49.52 86 GLU D CA 1
ATOM 3875 C C . GLU D 1 86 ? 15.302 -8.164 20.219 1.00 48.79 86 GLU D C 1
ATOM 3876 O O . GLU D 1 86 ? 14.457 -8.920 20.717 1.00 50.23 86 GLU D O 1
ATOM 3882 N N . THR D 1 87 ? 15.410 -6.886 20.588 1.00 47.70 87 THR D N 1
ATOM 3883 C CA . THR D 1 87 ? 14.462 -6.333 21.551 1.00 42.43 87 THR D CA 1
ATOM 3884 C C . THR D 1 87 ? 13.046 -6.356 20.988 1.00 43.15 87 THR D C 1
ATOM 3885 O O . THR D 1 87 ? 12.085 -6.646 21.711 1.00 43.95 87 THR D O 1
ATOM 3889 N N . ALA D 1 88 ? 12.895 -6.046 19.698 1.00 36.54 88 ALA D N 1
ATOM 3890 C CA . ALA D 1 88 ? 11.570 -6.070 19.083 1.00 31.31 88 ALA D CA 1
ATOM 3891 C C . ALA D 1 88 ? 10.978 -7.475 19.107 1.00 32.78 88 ALA D C 1
ATOM 3892 O O . ALA D 1 88 ? 9.778 -7.648 19.342 1.00 33.00 88 ALA D O 1
ATOM 3894 N N . LEU D 1 89 ? 11.812 -8.493 18.888 1.00 36.59 89 LEU D N 1
ATOM 3895 C CA . LEU D 1 89 ? 11.328 -9.871 18.901 1.00 42.23 89 LEU D CA 1
ATOM 3896 C C . LEU D 1 89 ? 10.986 -10.314 20.316 1.00 44.14 89 LEU D C 1
ATOM 3897 O O . LEU D 1 89 ? 10.026 -11.069 20.524 1.00 46.31 89 LEU D O 1
ATOM 3902 N N . SER D 1 90 ? 11.754 -9.850 21.303 1.00 43.65 90 SER D N 1
ATOM 3903 C CA . SER D 1 90 ? 11.392 -10.112 22.690 1.00 44.60 90 SER D CA 1
ATOM 3904 C C . SER D 1 90 ? 10.045 -9.481 23.018 1.00 41.14 90 SER D C 1
ATOM 3905 O O . SER D 1 90 ? 9.215 -10.089 23.705 1.00 38.23 90 SER D O 1
ATOM 3908 N N . MET D 1 91 ? 9.814 -8.257 22.532 1.00 33.48 91 MET D N 1
ATOM 3909 C CA . MET D 1 91 ? 8.523 -7.614 22.752 1.00 36.34 91 MET D CA 1
ATOM 3910 C C . MET D 1 91 ? 7.409 -8.397 22.067 1.00 35.28 91 MET D C 1
ATOM 3911 O O . MET D 1 91 ? 6.302 -8.514 22.605 1.00 38.36 91 MET D O 1
ATOM 3916 N N . SER D 1 92 ? 7.686 -8.942 20.880 1.00 34.15 92 SER D N 1
ATOM 3917 C CA . SER D 1 92 ? 6.680 -9.733 20.175 1.00 40.05 92 SER D CA 1
ATOM 3918 C C . SER D 1 92 ? 6.324 -10.991 20.958 1.00 37.87 92 SER D C 1
ATOM 3919 O O . SER D 1 92 ? 5.146 -11.359 21.061 1.00 36.25 92 SER D O 1
ATOM 3922 N N . LYS D 1 93 ? 7.333 -11.663 21.516 1.00 41.33 93 LYS D N 1
ATOM 3923 C CA . LYS D 1 93 ? 7.057 -12.877 22.278 1.00 49.67 93 LYS D CA 1
ATOM 3924 C C . LYS D 1 93 ? 6.312 -12.544 23.567 1.00 50.27 93 LYS D C 1
ATOM 3925 O O . LYS D 1 93 ? 5.388 -13.270 23.961 1.00 50.12 93 LYS D O 1
ATOM 3931 N N . ILE D 1 94 ? 6.685 -11.442 24.228 1.00 51.77 94 ILE D N 1
ATOM 3932 C CA . ILE D 1 94 ? 5.964 -11.012 25.422 1.00 51.82 94 ILE D CA 1
ATOM 3933 C C . ILE D 1 94 ? 4.507 -10.725 25.085 1.00 51.00 94 ILE D C 1
ATOM 3934 O O . ILE D 1 94 ? 3.597 -11.127 25.819 1.00 45.26 94 ILE D O 1
ATOM 3939 N N . PHE D 1 95 ? 4.264 -10.036 23.966 1.00 42.47 95 PHE D N 1
ATOM 3940 C CA . PHE D 1 95 ? 2.896 -9.690 23.599 1.00 38.65 95 PHE D CA 1
ATOM 3941 C C . PHE D 1 95 ? 2.088 -10.936 23.263 1.00 39.22 95 PHE D C 1
ATOM 3942 O O . PHE D 1 95 ? 0.914 -11.035 23.634 1.00 39.23 95 PHE D O 1
ATOM 3950 N N . SER D 1 96 ? 2.686 -11.883 22.536 1.00 42.10 96 SER D N 1
ATOM 3951 C CA . SER D 1 96 ? 1.988 -13.125 22.213 1.00 48.52 96 SER D CA 1
ATOM 3952 C C . SER D 1 96 ? 1.626 -13.894 23.480 1.00 52.91 96 SER D C 1
ATOM 3953 O O . SER D 1 96 ? 0.501 -14.386 23.620 1.00 51.62 96 SER D O 1
ATOM 3956 N N . ASP D 1 97 ? 2.572 -14.014 24.416 1.00 56.30 97 ASP D N 1
ATOM 3957 C CA . ASP D 1 97 ? 2.267 -14.684 25.677 1.00 62.81 97 ASP D CA 1
ATOM 3958 C C . ASP D 1 97 ? 1.168 -13.943 26.427 1.00 62.95 97 ASP D C 1
ATOM 3959 O O . ASP D 1 97 ? 0.301 -14.565 27.053 1.00 61.23 97 ASP D O 1
ATOM 3964 N N . MET D 1 98 ? 1.193 -12.610 26.376 1.00 62.33 98 MET D N 1
ATOM 3965 C CA . MET D 1 98 ? 0.140 -11.822 27.004 1.00 66.44 98 MET D CA 1
ATOM 3966 C C . MET D 1 98 ? -1.205 -12.094 26.341 1.00 62.32 98 MET D C 1
ATOM 3967 O O . MET D 1 98 ? -2.244 -12.092 27.010 1.00 60.80 98 MET D O 1
ATOM 3972 N N . MET D 1 99 ? -1.201 -12.365 25.036 1.00 59.42 99 MET D N 1
ATOM 3973 C CA . MET D 1 99 ? -2.433 -12.644 24.309 1.00 58.07 99 MET D CA 1
ATOM 3974 C C . MET D 1 99 ? -2.917 -14.064 24.558 1.00 62.15 99 MET D C 1
ATOM 3975 O O . MET D 1 99 ? -4.113 -14.289 24.767 1.00 59.41 99 MET D O 1
ATOM 3980 N N . GLN D 1 100 ? -2.001 -15.032 24.543 1.00 77.36 100 GLN D N 1
ATOM 3981 C CA . GLN D 1 100 ? -2.350 -16.428 24.803 1.00 82.61 100 GLN D CA 1
ATOM 3982 C C . GLN D 1 100 ? -2.275 -16.696 26.307 1.00 84.12 100 GLN D C 1
ATOM 3983 O O . GLN D 1 100 ? -1.362 -17.343 26.822 1.00 89.32 100 GLN D O 1
ATOM 3989 N N . GLY D 1 101 ? -3.273 -16.173 27.011 1.00 80.66 101 GLY D N 1
ATOM 3990 C CA . GLY D 1 101 ? -3.384 -16.374 28.440 1.00 79.01 101 GLY D CA 1
ATOM 3991 C C . GLY D 1 101 ? -2.957 -15.158 29.235 1.00 78.40 101 GLY D C 1
ATOM 3992 O O . GLY D 1 101 ? -3.441 -14.046 29.014 1.00 77.81 101 GLY D O 1
ATOM 3993 N N . SER D 1 107 ? 6.459 -8.612 32.906 1.00 95.20 107 SER D N 1
ATOM 3994 C CA . SER D 1 107 ? 5.980 -7.235 32.948 1.00 95.13 107 SER D CA 1
ATOM 3995 C C . SER D 1 107 ? 7.057 -6.223 32.582 1.00 93.98 107 SER D C 1
ATOM 3996 O O . SER D 1 107 ? 8.022 -6.010 33.321 1.00 93.69 107 SER D O 1
ATOM 3999 N N . ILE D 1 108 ? 6.878 -5.665 31.384 1.00 91.26 108 ILE D N 1
ATOM 4000 C CA . ILE D 1 108 ? 7.685 -4.583 30.832 1.00 86.49 108 ILE D CA 1
ATOM 4001 C C . ILE D 1 108 ? 6.712 -3.562 30.249 1.00 85.86 108 ILE D C 1
ATOM 4002 O O . ILE D 1 108 ? 5.588 -3.904 29.876 1.00 89.21 108 ILE D O 1
ATOM 4007 N N . ASP D 1 109 ? 7.136 -2.301 30.156 1.00 81.45 109 ASP D N 1
ATOM 4008 C CA . ASP D 1 109 ? 6.207 -1.252 29.739 1.00 76.63 109 ASP D CA 1
ATOM 4009 C C . ASP D 1 109 ? 5.995 -1.288 28.229 1.00 72.51 109 ASP D C 1
ATOM 4010 O O . ASP D 1 109 ? 6.826 -0.814 27.450 1.00 71.59 109 ASP D O 1
ATOM 4015 N N . LEU D 1 110 ? 4.853 -1.855 27.833 1.00 66.63 110 LEU D N 1
ATOM 4016 C CA . LEU D 1 110 ? 4.374 -1.896 26.460 1.00 60.77 110 LEU D CA 1
ATOM 4017 C C . LEU D 1 110 ? 3.420 -0.743 26.164 1.00 53.23 110 LEU D C 1
ATOM 4018 O O . LEU D 1 110 ? 2.912 -0.632 25.043 1.00 46.73 110 LEU D O 1
ATOM 4023 N N . GLY D 1 111 ? 3.176 0.114 27.152 1.00 38.65 111 GLY D N 1
ATOM 4024 C CA . GLY D 1 111 ? 2.283 1.253 26.996 1.00 36.00 111 GLY D CA 1
ATOM 4025 C C . GLY D 1 111 ? 0.885 0.858 26.557 1.00 40.46 111 GLY D C 1
ATOM 4026 O O . GLY D 1 111 ? 0.278 -0.084 27.089 1.00 39.71 111 GLY D O 1
ATOM 4027 N N . ASP D 1 112 ? 0.375 1.569 25.544 1.00 38.37 112 ASP D N 1
ATOM 4028 C CA . ASP D 1 112 ? -0.999 1.366 25.097 1.00 36.32 112 ASP D CA 1
ATOM 4029 C C . ASP D 1 112 ? -1.280 -0.084 24.737 1.00 31.34 112 ASP D C 1
ATOM 4030 O O . ASP D 1 112 ? -2.445 -0.502 24.769 1.00 33.26 112 ASP D O 1
ATOM 4035 N N . ILE D 1 113 ? -0.240 -0.860 24.417 1.00 29.29 113 ILE D N 1
ATOM 4036 C CA . ILE D 1 113 ? -0.442 -2.233 23.972 1.00 30.62 113 ILE D CA 1
ATOM 4037 C C . ILE D 1 113 ? -1.169 -3.030 25.042 1.00 33.49 113 ILE D C 1
ATOM 4038 O O . ILE D 1 113 ? -1.948 -3.940 24.729 1.00 36.97 113 ILE D O 1
ATOM 4043 N N . GLU D 1 114 ? -0.986 -2.665 26.313 1.00 37.18 114 GLU D N 1
ATOM 4044 C CA . GLU D 1 114 ? -1.599 -3.449 27.379 1.00 40.37 114 GLU D CA 1
ATOM 4045 C C . GLU D 1 114 ? -3.118 -3.335 27.364 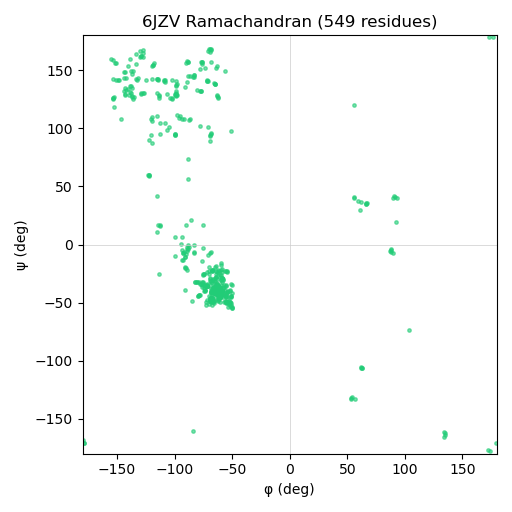1.00 38.91 114 GLU D C 1
ATOM 4046 O O . GLU D 1 114 ? -3.801 -4.234 27.869 1.00 40.03 114 GLU D O 1
ATOM 4052 N N . ALA D 1 115 ? -3.659 -2.274 26.760 1.00 36.99 115 ALA D N 1
ATOM 4053 C CA . ALA D 1 115 ? -5.104 -2.167 26.600 1.00 35.05 115 ALA D CA 1
ATOM 4054 C C . ALA D 1 115 ? -5.674 -3.338 25.808 1.00 38.73 115 ALA D C 1
ATOM 4055 O O . ALA D 1 115 ? -6.867 -3.639 25.930 1.00 38.87 115 ALA D O 1
ATOM 4057 N N . LEU D 1 116 ? -4.854 -3.988 24.983 1.00 38.63 116 LEU D N 1
ATOM 4058 C CA . LEU D 1 116 ? -5.268 -5.149 24.205 1.00 38.14 116 LEU D CA 1
ATOM 4059 C C . LEU D 1 116 ? -5.399 -6.425 25.032 1.00 40.80 116 LEU D C 1
ATOM 4060 O O . LEU D 1 116 ? -5.802 -7.451 24.474 1.00 39.10 116 LEU D O 1
ATOM 4065 N N . GLN D 1 117 ? -5.071 -6.401 26.332 1.00 42.06 117 GLN D N 1
ATOM 4066 C CA . GLN D 1 117 ? -5.212 -7.613 27.142 1.00 46.82 117 GLN D CA 1
ATOM 4067 C C . GLN D 1 117 ? -6.638 -8.146 27.127 1.00 49.55 117 GLN D C 1
ATOM 4068 O O . GLN D 1 117 ? -6.842 -9.367 27.189 1.00 52.45 117 GLN D O 1
ATOM 4074 N N . GLY D 1 118 ? -7.629 -7.258 26.997 1.00 50.81 118 GLY D N 1
ATOM 4075 C CA . GLY D 1 118 ? -9.010 -7.696 26.875 1.00 52.28 118 GLY D CA 1
ATOM 4076 C C . GLY D 1 118 ? -9.204 -8.762 25.817 1.00 53.87 118 GLY D C 1
ATOM 4077 O O . GLY D 1 118 ? -10.013 -9.684 25.995 1.00 52.05 118 GLY D O 1
ATOM 4078 N N . VAL D 1 119 ? -8.437 -8.680 24.729 1.00 48.04 119 VAL D N 1
ATOM 4079 C CA . VAL D 1 119 ? -8.628 -9.564 23.591 1.00 49.11 119 VAL D CA 1
ATOM 4080 C C . VAL D 1 119 ? -8.383 -11.016 23.978 1.00 48.10 119 VAL D C 1
ATOM 4081 O O . VAL D 1 119 ? -8.928 -11.924 23.337 1.00 48.40 119 VAL D O 1
ATOM 4085 N N . SER D 1 120 ? -7.609 -11.267 25.045 1.00 50.36 120 SER D N 1
ATOM 4086 C CA . SER D 1 120 ? -7.375 -12.650 25.446 1.00 52.32 120 SER D CA 1
ATOM 4087 C C . SER D 1 120 ? -8.667 -13.366 25.820 1.00 57.97 120 SER D C 1
ATOM 4088 O O . SER D 1 120 ? -8.714 -14.600 25.773 1.00 60.40 120 SER D O 1
ATOM 4091 N N . LYS D 1 121 ? -9.713 -12.624 26.198 1.00 58.07 121 LYS D N 1
ATOM 4092 C CA . LYS D 1 121 ? -11.000 -13.255 26.486 1.00 59.66 121 LYS D CA 1
ATOM 4093 C C . LYS D 1 121 ? -11.672 -13.808 25.232 1.00 56.22 121 LYS D C 1
ATOM 4094 O O . LYS D 1 121 ? -12.434 -14.776 25.319 1.00 54.21 121 LYS D O 1
ATOM 4100 N N . PHE D 1 122 ? -11.436 -13.202 24.070 1.00 52.24 122 PHE D N 1
ATOM 4101 C CA . PHE D 1 122 ? -12.008 -13.705 22.823 1.00 52.12 122 PHE D CA 1
ATOM 4102 C C . PHE D 1 122 ? -10.919 -14.375 22.002 1.00 47.94 122 PHE D C 1
ATOM 4103 O O . PHE D 1 122 ? -10.158 -13.690 21.300 1.00 44.25 122 PHE D O 1
ATOM 4111 N N . PRO D 1 123 ? -10.801 -15.708 22.051 1.00 41.61 123 PRO D N 1
ATOM 4112 C CA . PRO D 1 123 ? -9.664 -16.367 21.388 1.00 41.31 123 PRO D CA 1
ATOM 4113 C C . PRO D 1 123 ? -9.591 -16.106 19.896 1.00 38.60 123 PRO D C 1
ATOM 4114 O O . PRO D 1 123 ? -8.494 -15.894 19.363 1.00 41.13 123 PRO D O 1
ATOM 4118 N N . ALA D 1 124 ? -10.738 -16.064 19.213 1.00 34.31 124 ALA D N 1
ATOM 4119 C CA . ALA D 1 124 ? -10.731 -15.864 17.770 1.00 39.72 124 ALA D CA 1
ATOM 4120 C C . ALA D 1 124 ? -10.128 -14.527 17.378 1.00 39.04 124 ALA D C 1
ATOM 4121 O O . ALA D 1 124 ? -9.645 -14.382 16.249 1.00 46.51 124 ALA D O 1
ATOM 4123 N N . ARG D 1 125 ? -10.149 -13.547 18.274 1.00 30.88 125 ARG D N 1
ATOM 4124 C CA . ARG D 1 125 ? -9.613 -12.235 17.957 1.00 28.43 125 ARG D CA 1
ATOM 4125 C C . ARG D 1 125 ? -8.135 -12.122 18.294 1.00 32.40 125 ARG D C 1
ATOM 4126 O O . ARG D 1 125 ? -7.505 -11.131 17.906 1.00 35.77 125 ARG D O 1
ATOM 4134 N N . ILE D 1 126 ? -7.552 -13.148 18.929 1.00 31.80 126 ILE D N 1
ATOM 4135 C CA . ILE D 1 126 ? -6.120 -13.117 19.213 1.00 36.84 126 ILE D CA 1
ATOM 4136 C C . ILE D 1 126 ? -5.348 -13.006 17.914 1.00 34.15 126 ILE D C 1
ATOM 4137 O O . ILE D 1 126 ? -4.418 -12.196 17.793 1.00 35.01 126 ILE D O 1
ATOM 4142 N N . LYS D 1 127 ? -5.786 -13.748 16.899 1.00 39.04 127 LYS D N 1
ATOM 4143 C CA . LYS D 1 127 ? -5.128 -13.686 15.605 1.00 45.10 127 LYS D CA 1
ATOM 4144 C C . LYS D 1 127 ? -5.121 -12.253 15.098 1.00 38.29 127 LYS D C 1
ATOM 4145 O O . LYS D 1 127 ? -4.069 -11.731 14.701 1.00 39.60 127 LYS D O 1
ATOM 4151 N N . CYS D 1 128 ? -6.256 -11.561 15.235 1.00 27.30 128 CYS D N 1
ATOM 4152 C CA . CYS D 1 128 ? -6.309 -10.162 14.834 1.00 26.29 128 CYS D CA 1
ATOM 4153 C C . CYS D 1 128 ? -5.193 -9.382 15.507 1.00 27.30 128 CYS D C 1
ATOM 4154 O O . CYS D 1 128 ? -4.327 -8.802 14.834 1.00 28.50 128 CYS D O 1
ATOM 4157 N N . ALA D 1 129 ? -5.119 -9.483 16.840 1.00 25.69 129 ALA D N 1
ATOM 4158 C CA . ALA D 1 129 ? -4.187 -8.645 17.580 1.00 23.62 129 ALA D CA 1
ATOM 4159 C C . ALA D 1 129 ? -2.751 -8.976 17.221 1.00 27.24 129 ALA D C 1
ATOM 4160 O O . ALA D 1 129 ? -1.881 -8.097 17.274 1.00 25.59 129 ALA D O 1
ATOM 4162 N N . THR D 1 130 ? -2.480 -10.217 16.828 1.00 28.03 130 THR D N 1
ATOM 4163 C CA . THR D 1 130 ? -1.095 -10.597 16.609 1.00 23.12 130 THR D CA 1
ATOM 4164 C C . THR D 1 130 ? -0.663 -10.389 15.168 1.00 27.20 130 THR D C 1
ATOM 4165 O O . THR D 1 130 ? 0.537 -10.492 14.882 1.00 33.47 130 THR D O 1
ATOM 4169 N N . LEU D 1 131 ? -1.593 -10.025 14.276 1.00 28.24 131 LEU D N 1
ATOM 4170 C CA . LEU D 1 131 ? -1.246 -9.929 12.861 1.00 28.53 131 LEU D CA 1
ATOM 4171 C C . LEU D 1 131 ? 0.020 -9.104 12.661 1.00 31.78 131 LEU D C 1
ATOM 4172 O O . LEU D 1 131 ? 1.025 -9.599 12.130 1.00 34.23 131 LEU D O 1
ATOM 4177 N N . SER D 1 132 ? 0.028 -7.878 13.187 1.00 28.54 132 SER D N 1
ATOM 4178 C CA . SER D 1 132 ? 1.152 -6.987 12.936 1.00 26.88 132 SER D CA 1
ATOM 4179 C C . SER D 1 132 ? 2.440 -7.557 13.507 1.00 27.57 132 SER D C 1
ATOM 4180 O O . SER D 1 132 ? 3.487 -7.526 12.850 1.00 29.49 132 SER D O 1
ATOM 4183 N N . TRP D 1 133 ? 2.375 -8.130 14.714 1.00 30.25 133 TRP D N 1
ATOM 4184 C CA . TRP D 1 133 ? 3.576 -8.701 15.306 1.00 28.13 133 TRP D CA 1
ATOM 4185 C C . TRP D 1 133 ? 4.083 -9.867 14.479 1.00 29.90 133 TRP D C 1
ATOM 4186 O O . TRP D 1 133 ? 5.290 -9.982 14.240 1.00 29.58 133 TRP D O 1
ATOM 4197 N N . LYS D 1 134 ? 3.171 -10.693 13.959 1.00 29.97 134 LYS D N 1
ATOM 4198 C CA . LYS D 1 134 ? 3.628 -11.756 13.076 1.00 32.65 134 LYS D CA 1
ATOM 4199 C C . LYS D 1 134 ? 4.317 -11.162 11.863 1.00 32.06 134 LYS D C 1
ATOM 4200 O O . LYS D 1 134 ? 5.384 -11.640 11.449 1.00 34.58 134 LYS D O 1
ATOM 4206 N N . ALA D 1 135 ? 3.787 -10.046 11.351 1.00 26.07 135 ALA D N 1
ATOM 4207 C CA . ALA D 1 135 ? 4.436 -9.403 10.220 1.00 27.18 135 ALA D CA 1
ATOM 4208 C C . ALA D 1 135 ? 5.842 -8.981 10.604 1.00 32.66 135 ALA D C 1
ATOM 4209 O O . ALA D 1 135 ? 6.808 -9.301 9.896 1.00 38.19 135 ALA D O 1
ATOM 4211 N N . LEU D 1 136 ? 5.984 -8.396 11.796 1.00 28.91 136 LEU D N 1
ATOM 4212 C CA . LEU D 1 136 ? 7.299 -7.997 12.269 1.00 28.92 136 LEU D CA 1
ATOM 4213 C C . LEU D 1 136 ? 8.240 -9.186 12.221 1.00 32.41 136 LEU D C 1
ATOM 4214 O O . LEU D 1 136 ? 9.350 -9.095 11.681 1.00 29.86 136 LEU D O 1
ATOM 4219 N N . GLU D 1 137 ? 7.779 -10.333 12.722 1.00 33.64 137 GLU D N 1
ATOM 4220 C CA . GLU D 1 137 ? 8.633 -11.511 12.746 1.00 35.85 137 GLU D CA 1
ATOM 4221 C C . GLU D 1 137 ? 9.039 -11.904 11.333 1.00 40.07 137 GLU D C 1
ATOM 4222 O O . GLU D 1 137 ? 10.239 -12.010 11.033 1.00 44.04 137 GLU D O 1
ATOM 4228 N N . LYS D 1 138 ? 8.057 -11.999 10.419 1.00 40.67 138 LYS D N 1
ATOM 4229 C CA . LYS D 1 138 ? 8.380 -12.323 9.031 1.00 48.57 138 LYS D CA 1
ATOM 4230 C C . LYS D 1 138 ? 9.399 -11.336 8.489 1.00 51.55 138 LYS D C 1
ATOM 4231 O O . LYS D 1 138 ? 10.288 -11.706 7.715 1.00 53.67 138 LYS D O 1
ATOM 4237 N N . GLY D 1 139 ? 9.293 -10.074 8.910 1.00 52.13 139 GLY D N 1
ATOM 4238 C CA . GLY D 1 139 ? 10.169 -9.047 8.377 1.00 55.74 139 GLY D CA 1
ATOM 4239 C C . GLY D 1 139 ? 11.611 -9.266 8.760 1.00 57.63 139 GLY D C 1
ATOM 4240 O O . GLY D 1 139 ? 12.516 -9.092 7.938 1.00 58.07 139 GLY D O 1
ATOM 4241 N N . VAL D 1 140 ? 11.851 -9.689 10.007 1.00 59.44 140 VAL D N 1
ATOM 4242 C CA . VAL D 1 140 ? 13.211 -9.762 10.514 1.00 62.10 140 VAL D CA 1
ATOM 4243 C C . VAL D 1 140 ? 13.740 -11.182 10.454 1.00 66.80 140 VAL D C 1
ATOM 4244 O O . VAL D 1 140 ? 14.840 -11.457 10.952 1.00 70.07 140 VAL D O 1
ATOM 4248 N N . ALA D 1 141 ? 12.983 -12.091 9.847 1.00 67.76 141 ALA D N 1
ATOM 4249 C CA . ALA D 1 141 ? 13.442 -13.409 9.435 1.00 70.72 141 ALA D CA 1
ATOM 4250 C C . ALA D 1 141 ? 13.404 -13.528 7.916 1.00 73.52 141 ALA D C 1
ATOM 4251 O O . ALA D 1 141 ? 12.985 -14.547 7.362 1.00 74.34 141 ALA D O 1
ATOM 4253 N N . LYS D 1 142 ? 13.831 -12.473 7.227 1.00 74.19 142 LYS D N 1
ATOM 4254 C CA . LYS D 1 142 ? 13.879 -12.468 5.770 1.00 74.57 142 LYS D CA 1
ATOM 4255 C C . LYS D 1 142 ? 14.998 -11.560 5.263 1.00 77.15 142 LYS D C 1
ATOM 4256 O O . LYS D 1 142 ? 15.471 -10.675 5.978 1.00 78.92 142 LYS D O 1
#

GO terms:
  GO:0005515 protein binding (F, IPI)

Nearest PDB structures (foldseek):
  6jzv-assembly4_D  TM=9.997E-01  e=2.399E-24  Bacillus subtilis subsp. subtilis str. 168
  6jzw-assembly2_B  TM=9.750E-01  e=5.227E-25  Bacillus subtilis subsp. subtilis str. 168
  6jzw-assembly4_D  TM=9.884E-01  e=1.473E-24  Bacillus subtilis subsp. subtilis str. 168
  5xt6-assembly1_C  TM=9.554E-01  e=6.630E-21  Bacillus subtilis subsp. subtilis str. 168
  1su0-assembly1_B  TM=9.414E-01  e=1.388E-15  Streptococcus pyogenes